Protein AF-A0A7C2WHS0-F1 (afdb_monomer_lite)

pLDDT: mean 92.36, std 7.7, range [52.03, 98.62]

Structure (mmCIF, N/CA/C/O backbone):
data_AF-A0A7C2WHS0-F1
#
_entry.id   AF-A0A7C2WHS0-F1
#
loop_
_atom_site.group_PDB
_atom_site.id
_atom_site.type_symbol
_atom_site.label_atom_id
_atom_site.label_alt_id
_atom_site.label_comp_id
_atom_site.label_asym_id
_atom_site.label_entity_id
_atom_site.label_seq_id
_atom_site.pdbx_PDB_ins_code
_atom_site.Cartn_x
_atom_site.Cartn_y
_atom_site.Cartn_z
_atom_site.occupancy
_atom_site.B_iso_or_equiv
_atom_site.auth_seq_id
_atom_site.auth_comp_id
_atom_site.auth_asym_id
_atom_site.auth_atom_id
_atom_site.pdbx_PDB_model_num
ATOM 1 N N . GLY A 1 1 ? -30.136 2.410 -11.079 1.00 89.88 1 GLY A N 1
ATOM 2 C CA . GLY A 1 1 ? -30.606 3.195 -12.233 1.00 89.88 1 GLY A CA 1
ATOM 3 C C . GLY A 1 1 ? -29.936 2.698 -13.494 1.00 89.88 1 GLY A C 1
ATOM 4 O O . GLY A 1 1 ? -29.340 1.628 -13.457 1.00 89.88 1 GLY A O 1
ATOM 5 N N . TRP A 1 2 ? -30.033 3.455 -14.580 1.00 97.69 2 TRP A N 1
ATOM 6 C CA . TRP A 1 2 ? -29.225 3.281 -15.784 1.00 97.69 2 TRP A CA 1
ATOM 7 C C . TRP A 1 2 ? -28.006 4.209 -15.718 1.00 97.69 2 TRP A C 1
ATOM 9 O O . TRP A 1 2 ? -28.172 5.395 -15.437 1.00 97.69 2 TRP A O 1
ATOM 19 N N . SER A 1 3 ? -26.810 3.683 -15.994 1.00 97.62 3 SER A N 1
ATOM 20 C CA . SER A 1 3 ? -25.631 4.508 -16.290 1.00 97.62 3 SER A CA 1
ATOM 21 C C . SER A 1 3 ? -25.524 4.721 -17.800 1.00 97.62 3 SER A C 1
ATOM 23 O O . SER A 1 3 ? -25.750 3.778 -18.562 1.00 97.62 3 SER A O 1
ATOM 25 N N . LEU A 1 4 ? -25.168 5.929 -18.246 1.00 97.75 4 LEU A N 1
ATOM 26 C CA . LEU A 1 4 ? -24.933 6.206 -19.673 1.00 97.75 4 LEU A CA 1
ATOM 27 C C . LEU A 1 4 ? -23.543 5.763 -20.165 1.00 97.75 4 LEU A C 1
ATOM 29 O O . LEU A 1 4 ? -23.291 5.814 -21.368 1.00 97.75 4 LEU A O 1
ATOM 33 N N . GLY A 1 5 ? -22.654 5.331 -19.267 1.00 96.88 5 GLY A N 1
ATOM 34 C CA . GLY A 1 5 ? -21.274 4.956 -19.580 1.00 96.88 5 GLY A CA 1
ATOM 35 C C . GLY A 1 5 ? -20.315 5.300 -18.440 1.00 96.88 5 GLY A C 1
ATOM 36 O O . GLY A 1 5 ? -20.745 5.442 -17.298 1.00 96.88 5 GLY A O 1
ATOM 37 N N . ASN A 1 6 ? -19.030 5.456 -18.763 1.00 97.44 6 ASN A N 1
ATOM 38 C CA . ASN A 1 6 ? -17.992 5.930 -17.844 1.00 97.44 6 ASN A CA 1
ATOM 39 C C . ASN A 1 6 ? -16.976 6.804 -18.598 1.00 97.44 6 ASN A C 1
ATOM 41 O O . ASN A 1 6 ? -16.655 6.487 -19.746 1.00 97.44 6 ASN A O 1
ATOM 45 N N . GLU A 1 7 ? -16.503 7.888 -17.975 1.00 95.62 7 GLU A N 1
ATOM 46 C CA . GLU A 1 7 ? -15.346 8.709 -18.396 1.00 95.62 7 GLU A CA 1
ATOM 47 C C . GLU A 1 7 ? -15.235 9.022 -19.907 1.00 95.62 7 GLU A C 1
ATOM 49 O O . GLU A 1 7 ? -14.152 9.069 -20.485 1.00 95.62 7 GLU A O 1
ATOM 54 N N . SER A 1 8 ? -16.362 9.265 -20.582 1.00 96.31 8 SER A N 1
ATOM 55 C CA . SER A 1 8 ? -16.407 9.507 -22.038 1.00 96.31 8 SER A CA 1
ATOM 56 C C . SER A 1 8 ? -16.695 10.975 -22.391 1.00 96.31 8 SER A C 1
ATOM 58 O O . SER A 1 8 ? -17.167 11.288 -23.489 1.00 96.31 8 SER A O 1
ATOM 60 N N . GLY A 1 9 ? -16.443 11.887 -21.442 1.00 95.94 9 GLY A N 1
ATOM 61 C CA . GLY A 1 9 ? -16.876 13.287 -21.498 1.00 95.94 9 GLY A CA 1
ATOM 62 C C . GLY A 1 9 ? -18.404 13.423 -21.520 1.00 95.94 9 GLY A C 1
ATOM 63 O O . GLY A 1 9 ? -19.123 12.438 -21.395 1.00 95.94 9 GLY A O 1
ATOM 64 N N . TYR A 1 10 ? -18.930 14.632 -21.714 1.00 97.12 10 TYR A N 1
ATOM 65 C CA . TYR A 1 10 ? -20.372 14.867 -21.860 1.00 97.12 10 TYR A CA 1
ATOM 66 C C . TYR A 1 10 ? -20.687 15.587 -23.181 1.00 97.12 10 TYR A C 1
ATOM 68 O O . TYR A 1 10 ? -19.909 16.412 -23.656 1.00 97.12 10 TYR A O 1
ATOM 76 N N . GLY A 1 11 ? -21.814 15.246 -23.817 1.00 96.62 11 GLY A N 1
ATOM 77 C CA . GLY A 1 11 ? -22.183 15.801 -25.124 1.00 96.62 11 GLY A CA 1
ATOM 78 C C . GLY A 1 11 ? -23.459 15.205 -25.735 1.00 96.62 11 GLY A C 1
ATOM 79 O O . GLY A 1 11 ? -24.034 14.280 -25.159 1.00 96.62 11 GLY A O 1
ATOM 80 N N . PRO A 1 12 ? -23.874 15.652 -26.941 1.00 97.50 12 PRO A N 1
ATOM 81 C CA . PRO A 1 12 ? -25.220 15.415 -27.492 1.00 97.50 12 PRO A CA 1
ATOM 82 C C . PRO A 1 12 ? -25.631 13.950 -27.687 1.00 97.50 12 PRO A C 1
ATOM 84 O O . PRO A 1 12 ? -26.818 13.640 -27.806 1.00 97.50 12 PRO A O 1
ATOM 87 N N . ASN A 1 13 ? -24.663 13.036 -27.771 1.00 97.81 13 ASN A N 1
ATOM 88 C CA . ASN A 1 13 ? -24.952 11.606 -27.845 1.00 97.81 13 ASN A CA 1
ATOM 89 C C . ASN A 1 13 ? -25.516 11.082 -26.518 1.00 97.81 13 ASN A C 1
ATOM 91 O O . ASN A 1 13 ? -26.450 10.286 -26.553 1.00 97.81 13 ASN A O 1
ATOM 95 N N . HIS A 1 14 ? -25.021 11.575 -25.378 1.00 98.19 14 HIS A N 1
ATOM 96 C CA . HIS A 1 14 ? -25.536 11.230 -24.052 1.00 98.19 14 HIS A CA 1
ATOM 97 C C . HIS A 1 14 ? -26.974 11.728 -23.880 1.00 98.19 14 HIS A C 1
ATOM 99 O O . HIS A 1 14 ? -27.825 10.967 -23.429 1.00 98.19 14 HIS A O 1
ATOM 105 N N . ASP A 1 15 ? -27.284 12.942 -24.353 1.00 97.50 15 ASP A N 1
ATOM 106 C CA . ASP A 1 15 ? -28.650 13.489 -24.310 1.00 97.50 15 ASP A CA 1
ATOM 107 C C . ASP A 1 15 ? -29.639 12.619 -25.085 1.00 97.50 15 ASP A C 1
ATOM 109 O O . ASP A 1 15 ? -30.723 12.292 -24.601 1.00 97.50 15 ASP A O 1
ATOM 113 N N . LYS A 1 16 ? -29.250 12.196 -26.293 1.00 98.00 16 LYS A N 1
ATOM 114 C CA . LYS A 1 16 ? -30.067 11.302 -27.121 1.00 98.00 16 LYS A CA 1
ATOM 115 C C . LYS A 1 16 ? -30.215 9.915 -26.500 1.00 98.00 16 LYS A C 1
ATOM 117 O O . LYS A 1 16 ? -31.309 9.356 -26.568 1.00 98.00 16 LYS A O 1
ATOM 122 N N . ALA A 1 17 ? -29.152 9.365 -25.910 1.00 98.00 17 ALA A N 1
ATOM 123 C CA . ALA A 1 17 ? -29.210 8.070 -25.236 1.00 98.00 17 ALA A CA 1
ATOM 124 C C . ALA A 1 17 ? -30.149 8.131 -24.024 1.00 98.00 17 ALA A C 1
ATOM 126 O O . ALA A 1 17 ? -31.042 7.297 -23.897 1.00 98.00 17 ALA A O 1
ATOM 127 N N . ALA A 1 18 ? -30.023 9.163 -23.190 1.00 97.94 18 ALA A N 1
ATOM 128 C CA . ALA A 1 18 ? -30.892 9.367 -22.040 1.00 97.94 18 ALA A CA 1
ATOM 129 C C . ALA A 1 18 ? -32.355 9.582 -22.448 1.00 97.94 18 ALA A C 1
ATOM 131 O O . ALA A 1 18 ? -33.248 8.971 -21.867 1.00 97.94 18 ALA A O 1
ATOM 132 N N . ALA A 1 19 ? -32.616 10.386 -23.485 1.00 97.88 19 ALA A N 1
ATOM 133 C CA . ALA A 1 19 ? -33.966 10.576 -24.013 1.00 97.88 19 ALA A CA 1
ATOM 134 C C . ALA A 1 19 ? -34.581 9.256 -24.509 1.00 97.88 19 ALA A C 1
ATOM 136 O O . ALA A 1 19 ? -35.754 8.984 -24.245 1.00 97.88 19 ALA A O 1
ATOM 137 N N . TRP A 1 20 ? -33.790 8.415 -25.185 1.00 98.38 20 TRP A N 1
ATOM 138 C CA . TRP A 1 20 ? -34.231 7.082 -25.594 1.00 98.38 20 TRP A CA 1
ATOM 139 C C . TRP A 1 20 ? -34.547 6.193 -24.386 1.00 98.38 20 TRP A C 1
ATOM 141 O O . TRP A 1 20 ? -35.623 5.597 -24.351 1.00 98.38 20 TRP A O 1
ATOM 151 N N . ILE A 1 21 ? -33.666 6.156 -23.377 1.00 98.38 21 ILE A N 1
ATOM 152 C CA . ILE A 1 21 ? -33.875 5.376 -22.148 1.00 98.38 21 ILE A CA 1
ATOM 153 C C . ILE A 1 21 ? -35.164 5.819 -21.460 1.00 98.38 21 ILE A C 1
ATOM 155 O O . ILE A 1 21 ? -35.996 4.971 -21.168 1.00 98.38 21 ILE A O 1
ATOM 159 N N . ARG A 1 22 ? -35.394 7.124 -21.273 1.00 97.00 22 ARG A N 1
ATOM 160 C CA . ARG A 1 22 ? -36.625 7.629 -20.635 1.00 97.00 22 ARG A CA 1
ATOM 161 C C . ARG A 1 22 ? -37.887 7.270 -21.417 1.00 97.00 22 ARG A C 1
ATOM 163 O O . ARG A 1 22 ? -38.916 6.981 -20.815 1.00 97.00 22 ARG A O 1
ATOM 170 N N . GLY A 1 23 ? -37.813 7.281 -22.750 1.00 97.62 23 GLY A N 1
ATOM 171 C CA . GLY A 1 23 ? -38.919 6.854 -23.608 1.00 97.62 23 GLY A CA 1
ATOM 172 C C . GLY A 1 23 ? -39.190 5.345 -23.556 1.00 97.62 23 GLY A C 1
ATOM 173 O O . GLY A 1 23 ? -40.322 4.926 -23.792 1.00 97.62 23 GLY A O 1
ATOM 174 N N . HIS A 1 24 ? -38.172 4.535 -23.254 1.00 98.00 24 HIS A N 1
ATOM 175 C CA . HIS A 1 24 ? -38.262 3.075 -23.209 1.00 98.00 24 HIS A CA 1
ATOM 176 C C . HIS A 1 24 ? -38.584 2.527 -21.809 1.00 98.00 24 HIS A C 1
ATOM 178 O O . HIS A 1 24 ? -39.430 1.645 -21.672 1.00 98.00 24 HIS A O 1
ATOM 184 N N . ASP A 1 25 ? -37.924 3.049 -20.778 1.00 98.00 25 ASP A N 1
ATOM 185 C CA . ASP A 1 25 ? -38.039 2.641 -19.383 1.00 98.00 25 ASP A CA 1
ATOM 186 C C . ASP A 1 25 ? -38.094 3.868 -18.453 1.00 98.00 25 ASP A C 1
ATOM 188 O O . ASP A 1 25 ? -37.066 4.327 -17.950 1.00 98.00 25 ASP A O 1
ATOM 192 N N . PRO A 1 26 ? -39.299 4.391 -18.168 1.00 96.06 26 PRO A N 1
ATOM 193 C CA . PRO A 1 26 ? -39.473 5.513 -17.251 1.00 96.06 26 PRO A CA 1
ATOM 194 C C . PRO A 1 26 ? -39.404 5.101 -15.769 1.00 96.06 26 PRO A C 1
ATOM 196 O O . PRO A 1 26 ? -39.619 5.938 -14.898 1.00 96.06 26 PRO A O 1
ATOM 199 N N . THR A 1 27 ? -39.166 3.821 -15.451 1.00 98.00 27 THR A N 1
ATOM 200 C CA . THR A 1 27 ? -39.243 3.305 -14.070 1.00 98.00 27 THR A CA 1
ATOM 201 C C . THR A 1 27 ? -37.930 3.412 -13.294 1.00 98.00 27 THR A C 1
ATOM 203 O O . THR A 1 27 ? -37.897 3.111 -12.101 1.00 98.00 27 THR A O 1
ATOM 206 N N . ARG A 1 28 ? -36.836 3.817 -13.953 1.00 97.81 28 ARG A N 1
ATOM 207 C CA . ARG A 1 28 ? -35.483 3.851 -13.383 1.00 97.81 28 ARG A CA 1
ATOM 208 C C . ARG A 1 28 ? -34.821 5.209 -13.600 1.00 97.81 28 ARG A C 1
ATOM 210 O O . ARG A 1 28 ? -34.912 5.783 -14.678 1.00 97.81 28 ARG A O 1
ATOM 217 N N . LEU A 1 29 ? -34.097 5.658 -12.577 1.00 97.62 29 LEU A N 1
ATOM 218 C CA . LEU A 1 29 ? -33.277 6.871 -12.612 1.00 97.62 29 LEU A CA 1
ATOM 219 C C . LEU A 1 29 ? -32.050 6.698 -13.516 1.00 97.62 29 LEU A C 1
ATOM 221 O O . LEU A 1 29 ? -31.504 5.595 -13.599 1.00 97.62 29 LEU A O 1
ATOM 225 N N . ILE A 1 30 ? -31.594 7.780 -14.136 1.00 98.12 30 ILE A N 1
ATOM 226 C CA . ILE A 1 30 ? -30.401 7.860 -14.985 1.00 98.12 30 ILE A CA 1
ATOM 227 C C . ILE A 1 30 ? -29.290 8.606 -14.241 1.00 98.12 30 ILE A C 1
ATOM 229 O O . ILE A 1 30 ? -29.540 9.641 -13.631 1.00 98.12 30 ILE A O 1
ATOM 233 N N . HIS A 1 31 ? -28.054 8.120 -14.324 1.00 97.75 31 HIS A N 1
ATOM 234 C CA . HIS A 1 31 ? -26.867 8.827 -13.834 1.00 97.75 31 HIS A CA 1
ATOM 235 C C . HIS A 1 31 ? -25.716 8.714 -14.836 1.00 97.75 31 HIS A C 1
ATOM 237 O O . HIS A 1 31 ? -25.705 7.807 -15.671 1.00 97.75 31 HIS A O 1
ATOM 243 N N . TYR A 1 32 ? -24.762 9.644 -14.772 1.00 97.88 32 TYR A N 1
ATOM 244 C CA . TYR A 1 32 ? -23.551 9.611 -15.590 1.00 97.88 32 TYR A CA 1
ATOM 245 C C . TYR A 1 32 ? -22.518 10.633 -15.093 1.00 97.88 32 TYR A C 1
ATOM 247 O O . TYR A 1 32 ? -22.844 11.811 -14.960 1.00 97.88 32 TYR A O 1
ATOM 255 N N . HIS A 1 33 ? -21.279 10.191 -14.877 1.00 95.81 33 HIS A N 1
ATOM 256 C CA . HIS A 1 33 ? -20.123 11.064 -14.666 1.00 95.81 33 HIS A CA 1
ATOM 257 C C . HIS A 1 33 ? -19.445 11.351 -16.023 1.00 95.81 33 HIS A C 1
ATOM 259 O O . HIS A 1 33 ? -19.236 10.393 -16.776 1.00 95.81 33 HIS A O 1
ATOM 265 N N . PRO A 1 34 ? -19.085 12.604 -16.381 1.00 94.75 34 PRO A N 1
ATOM 266 C CA . PRO A 1 34 ? -19.094 13.830 -15.570 1.00 94.75 34 PRO A CA 1
ATOM 267 C C . PRO A 1 34 ? -20.252 14.788 -15.934 1.00 94.75 34 PRO A C 1
ATOM 269 O O . PRO A 1 34 ? -20.029 15.913 -16.388 1.00 94.75 34 PRO A O 1
ATOM 272 N N . ALA A 1 35 ? -21.505 14.325 -15.858 1.00 95.00 35 ALA A N 1
ATOM 273 C CA . ALA A 1 35 ? -22.687 15.119 -16.217 1.00 95.00 35 ALA A CA 1
ATOM 274 C C . ALA A 1 35 ? -23.485 15.600 -14.991 1.00 95.00 35 ALA A C 1
ATOM 276 O O . ALA A 1 35 ? -24.697 15.781 -15.085 1.00 95.00 35 ALA A O 1
ATOM 277 N N . GLU A 1 36 ? -22.825 15.825 -13.851 1.00 93.00 36 GLU A N 1
ATOM 278 C CA . GLU A 1 36 ? -23.442 16.203 -12.568 1.00 93.00 36 GLU A CA 1
ATOM 279 C C . GLU A 1 36 ? -24.301 17.473 -12.679 1.00 93.00 36 GLU A C 1
ATOM 281 O O . GLU A 1 36 ? -25.414 17.537 -12.159 1.00 93.00 36 GLU A O 1
ATOM 286 N N . GLU A 1 37 ? -23.828 18.465 -13.430 1.00 92.62 37 GLU A N 1
ATOM 287 C CA . GLU A 1 37 ? -24.518 19.748 -13.635 1.00 92.62 37 GLU A CA 1
ATOM 288 C C . GLU A 1 37 ? -25.587 19.685 -14.745 1.00 92.62 37 GLU A C 1
ATOM 290 O O . GLU A 1 37 ? -26.343 20.634 -14.961 1.00 92.62 37 GLU A O 1
ATOM 295 N N . ALA A 1 38 ? -25.664 18.579 -15.493 1.00 92.75 38 ALA A N 1
ATOM 296 C CA . ALA A 1 38 ? -26.587 18.463 -16.612 1.00 92.75 38 ALA A CA 1
ATOM 297 C C . ALA A 1 38 ? -27.986 18.025 -16.139 1.00 92.75 38 ALA A C 1
ATOM 299 O O . ALA A 1 38 ? -28.116 17.052 -15.396 1.00 92.75 38 ALA A O 1
ATOM 300 N N . PRO A 1 39 ? -29.074 18.626 -16.658 1.00 91.50 39 PRO A N 1
ATOM 301 C CA . PRO A 1 39 ? -30.443 18.246 -16.288 1.00 91.50 39 PRO A CA 1
ATOM 302 C C . PRO A 1 39 ? -30.851 16.859 -16.817 1.00 91.50 39 PRO A C 1
ATOM 304 O O . PRO A 1 39 ? -31.960 16.391 -16.573 1.00 91.50 39 PRO A O 1
ATOM 307 N N . VAL A 1 40 ? -29.985 16.216 -17.606 1.00 94.00 40 VAL A N 1
ATOM 308 C CA . VAL A 1 40 ? -30.239 14.907 -18.206 1.00 94.00 40 VAL A CA 1
ATOM 309 C C . VAL A 1 40 ? -30.141 13.766 -17.188 1.00 94.00 40 VAL A C 1
ATOM 311 O O . VAL A 1 40 ? -30.804 12.741 -17.380 1.00 94.00 40 VAL A O 1
ATOM 314 N N . VAL A 1 41 ? -29.361 13.939 -16.115 1.00 96.62 41 VAL A N 1
ATOM 315 C CA . VAL A 1 41 ? -29.185 12.945 -15.046 1.00 96.62 41 VAL A CA 1
ATOM 316 C C . VAL A 1 41 ? -30.114 13.232 -13.867 1.00 96.62 41 VAL A C 1
ATOM 318 O O . VAL A 1 41 ? -30.350 14.381 -13.502 1.00 96.62 41 VAL A O 1
ATOM 321 N N . ASP A 1 42 ? -30.627 12.167 -13.260 1.00 97.75 42 ASP A N 1
ATOM 322 C CA . ASP A 1 42 ? -31.494 12.217 -12.080 1.00 97.75 42 ASP A CA 1
ATOM 323 C C . ASP A 1 42 ? -30.705 12.149 -10.760 1.00 97.75 42 ASP A C 1
ATOM 325 O O . ASP A 1 42 ? -31.246 12.467 -9.706 1.00 97.75 42 ASP A O 1
ATOM 329 N N . ILE A 1 43 ? -29.447 11.696 -10.808 1.00 98.06 43 ILE A N 1
ATOM 330 C CA . ILE A 1 43 ? -28.561 11.506 -9.651 1.00 98.06 43 ILE A CA 1
ATOM 331 C C . ILE A 1 43 ? -27.241 12.217 -9.949 1.00 98.06 43 ILE A C 1
ATOM 333 O O . ILE A 1 43 ? -26.654 12.005 -11.014 1.00 98.06 43 ILE A O 1
ATOM 337 N N . ILE A 1 44 ? -26.768 13.020 -8.998 1.00 98.19 44 ILE A N 1
ATOM 338 C CA . ILE A 1 44 ? -25.424 13.599 -9.022 1.00 98.19 44 ILE A CA 1
ATOM 339 C C . ILE A 1 44 ? -24.456 12.490 -8.602 1.00 98.19 44 ILE A C 1
ATOM 341 O O . ILE A 1 44 ? -24.532 11.978 -7.487 1.00 98.19 44 ILE A O 1
ATOM 345 N N . ALA A 1 45 ? -23.594 12.056 -9.519 1.00 97.44 45 ALA A N 1
ATOM 346 C CA . ALA A 1 45 ? -22.798 10.846 -9.339 1.00 97.44 45 ALA A CA 1
ATOM 347 C C . ALA A 1 45 ? -21.292 11.113 -9.473 1.00 97.44 45 ALA A C 1
ATOM 349 O O . ALA A 1 45 ? -20.674 10.581 -10.394 1.00 97.44 45 ALA A O 1
ATOM 350 N N . PRO A 1 46 ? -20.701 11.926 -8.576 1.00 97.62 46 PRO A N 1
ATOM 351 C CA . PRO A 1 46 ? -19.304 12.317 -8.675 1.00 97.62 46 PRO A CA 1
ATOM 352 C C . PRO A 1 46 ? -18.379 11.114 -8.486 1.00 97.62 46 PRO A C 1
ATOM 354 O O . PRO A 1 46 ? -18.745 10.108 -7.866 1.00 97.62 46 PRO A O 1
ATOM 357 N N . MET A 1 47 ? -17.165 11.257 -9.007 1.00 97.62 47 MET A N 1
ATOM 358 C CA . MET A 1 47 ? -16.085 10.289 -8.890 1.00 97.62 47 MET A CA 1
ATOM 359 C C . MET A 1 47 ? -14.990 10.874 -7.991 1.00 97.62 47 MET A C 1
ATOM 361 O O . MET A 1 47 ? -14.506 11.972 -8.254 1.00 97.62 47 MET A O 1
ATOM 365 N N . TYR A 1 48 ? -14.638 10.167 -6.916 1.00 97.06 48 TYR A N 1
ATOM 366 C CA . TYR A 1 48 ? -13.618 10.556 -5.931 1.00 97.06 48 TYR A CA 1
ATOM 367 C C . TYR A 1 48 ? -13.709 12.000 -5.382 1.00 97.06 48 TYR A C 1
ATOM 369 O O . TYR A 1 48 ? -12.661 12.638 -5.247 1.00 97.06 48 TYR A O 1
ATOM 377 N N . PRO A 1 49 ? -14.900 12.540 -5.034 1.00 97.44 49 PRO A N 1
ATOM 378 C CA . PRO A 1 49 ? -14.944 13.843 -4.374 1.00 97.44 49 PRO A CA 1
ATOM 379 C C . PRO A 1 49 ? -14.205 13.752 -3.039 1.00 97.44 49 PRO A C 1
ATOM 381 O O . PRO A 1 49 ? -14.332 12.751 -2.333 1.00 97.44 49 PRO A O 1
ATOM 384 N N . SER A 1 50 ? -13.464 14.790 -2.663 1.00 97.19 50 SER A N 1
ATOM 385 C CA . SER A 1 50 ? -13.037 14.932 -1.273 1.00 97.19 50 SER A CA 1
ATOM 386 C C . SER A 1 50 ? -14.258 15.057 -0.355 1.00 97.19 50 SER A C 1
ATOM 388 O O . SER A 1 50 ? -15.361 15.400 -0.789 1.00 97.19 50 SER A O 1
ATOM 390 N N . LEU A 1 51 ? -14.066 14.795 0.940 1.00 97.25 51 LEU A N 1
ATOM 391 C CA . LEU A 1 51 ? -15.149 14.914 1.916 1.00 97.25 51 LEU A CA 1
ATOM 392 C C . LEU A 1 51 ? -15.742 16.334 1.941 1.00 97.25 51 LEU A C 1
ATOM 394 O O . LEU A 1 51 ? -16.960 16.485 2.001 1.00 97.25 51 LEU A O 1
ATOM 398 N N . ASP A 1 52 ? -14.890 17.357 1.847 1.00 98.12 52 ASP A N 1
ATOM 399 C CA . ASP A 1 52 ? -15.321 18.756 1.836 1.00 98.12 52 ASP A CA 1
ATOM 400 C C . ASP A 1 52 ? -16.140 19.075 0.577 1.00 98.12 52 ASP A C 1
ATOM 402 O O . ASP A 1 52 ? -17.238 19.613 0.694 1.00 98.12 52 ASP A O 1
ATOM 406 N N . GLU A 1 53 ? -15.675 18.666 -0.611 1.00 97.94 53 GLU A N 1
ATOM 407 C CA . GLU A 1 53 ? -16.418 18.844 -1.871 1.00 97.94 53 GLU A CA 1
ATOM 408 C C . GLU A 1 53 ? -17.778 18.136 -1.836 1.00 97.94 53 GLU A C 1
ATOM 410 O O . GLU A 1 53 ? -18.783 18.688 -2.283 1.00 97.94 53 GLU A O 1
ATOM 415 N N . LEU A 1 54 ? -17.836 16.928 -1.267 1.00 98.12 54 LEU A N 1
ATOM 416 C CA . LEU A 1 54 ? -19.079 16.174 -1.122 1.00 98.12 54 LEU A CA 1
ATOM 417 C C . LEU A 1 54 ? -20.085 16.904 -0.215 1.00 98.12 54 LEU A C 1
ATOM 419 O O . LEU A 1 54 ? -21.273 16.986 -0.536 1.00 98.12 54 LEU A O 1
ATOM 423 N N . ILE A 1 55 ? -19.616 17.449 0.909 1.00 98.25 55 ILE A N 1
ATOM 424 C CA . ILE A 1 55 ? -20.442 18.219 1.848 1.00 98.25 55 ILE A CA 1
ATOM 425 C C . ILE A 1 55 ? -20.891 19.546 1.223 1.00 98.25 55 ILE A C 1
ATOM 427 O O . ILE A 1 55 ? -22.033 19.968 1.423 1.00 98.25 55 ILE A O 1
ATOM 431 N N . GLU A 1 56 ? -20.017 20.223 0.479 1.00 98.12 56 GLU A N 1
ATOM 432 C CA . GLU A 1 56 ? -20.364 21.442 -0.253 1.00 98.12 56 GLU A CA 1
ATOM 433 C C . GLU A 1 56 ? -21.442 21.174 -1.310 1.00 98.12 56 GLU A C 1
ATOM 435 O O . GLU A 1 56 ? -22.422 21.920 -1.383 1.00 98.12 56 GLU A O 1
ATOM 440 N N . GLU A 1 57 ? -21.326 20.075 -2.061 1.00 97.44 57 GLU A N 1
ATOM 441 C CA . GLU A 1 57 ? -22.327 19.649 -3.043 1.00 97.44 57 GLU A CA 1
ATOM 442 C C . GLU A 1 57 ? -23.690 19.392 -2.387 1.00 97.44 57 GLU A C 1
ATOM 444 O O . GLU A 1 57 ? -24.724 19.857 -2.878 1.00 97.44 57 GLU A O 1
ATOM 449 N N . ALA A 1 58 ? -23.701 18.718 -1.233 1.00 97.50 58 ALA A N 1
ATOM 450 C CA . ALA A 1 58 ? -24.916 18.413 -0.480 1.00 97.50 58 ALA A CA 1
ATOM 451 C C . ALA A 1 58 ? -25.649 19.662 0.037 1.00 97.50 58 ALA A C 1
ATOM 453 O O . ALA A 1 58 ? -26.866 19.625 0.220 1.00 97.50 58 ALA A O 1
ATOM 454 N N . LYS A 1 59 ? -24.936 20.776 0.241 1.00 97.31 59 LYS A N 1
ATOM 455 C CA . LYS A 1 59 ? -25.495 22.046 0.740 1.00 97.31 59 LYS A CA 1
ATOM 456 C C . LYS A 1 59 ? -26.097 22.938 -0.352 1.00 97.31 59 LYS A C 1
ATOM 458 O O . LYS A 1 59 ? -26.732 23.937 -0.014 1.00 97.31 59 LYS A O 1
ATOM 463 N N . LYS A 1 60 ? -25.905 22.618 -1.637 1.00 96.50 60 LYS A N 1
ATOM 464 C CA . LYS A 1 60 ? -26.509 23.369 -2.752 1.00 96.50 60 LYS A CA 1
ATOM 465 C C . LYS A 1 60 ? -28.041 23.236 -2.762 1.00 96.50 60 LYS A C 1
ATOM 467 O O . LYS A 1 60 ? -28.582 22.216 -2.338 1.00 96.50 60 LYS A O 1
ATOM 472 N N . GLU A 1 61 ? -28.725 24.250 -3.301 1.00 95.75 61 GLU A N 1
ATOM 473 C CA . GLU A 1 61 ? -30.166 24.196 -3.603 1.00 95.75 61 GLU A CA 1
ATOM 474 C C . GLU A 1 61 ? -30.419 23.325 -4.847 1.00 95.75 61 GLU A C 1
ATOM 476 O O . GLU A 1 61 ? -30.561 23.822 -5.963 1.00 95.75 61 GLU A O 1
ATOM 481 N N . ASP A 1 62 ? -30.432 22.009 -4.648 1.00 95.12 62 ASP A N 1
ATOM 482 C CA . ASP A 1 62 ? -30.733 20.996 -5.659 1.00 95.12 62 ASP A CA 1
ATOM 483 C C . ASP A 1 62 ? -31.409 19.802 -4.966 1.00 95.12 62 ASP A C 1
ATOM 485 O O . ASP A 1 62 ? -30.985 19.390 -3.890 1.00 95.12 62 ASP A O 1
ATOM 489 N N . ASP A 1 63 ? -32.467 19.250 -5.559 1.00 95.00 63 ASP A N 1
ATOM 490 C CA . ASP A 1 63 ? -33.234 18.140 -4.975 1.00 95.00 63 ASP A CA 1
ATOM 491 C C . ASP A 1 63 ? -32.683 16.758 -5.373 1.00 95.00 63 ASP A C 1
ATOM 493 O O . ASP A 1 63 ? -33.128 15.728 -4.860 1.00 95.00 63 ASP A O 1
ATOM 497 N N . ARG A 1 64 ? -31.731 16.701 -6.314 1.00 97.31 64 ARG A N 1
ATOM 498 C CA . ARG A 1 64 ? -31.148 15.440 -6.779 1.00 97.31 64 ARG A CA 1
ATOM 499 C C . ARG A 1 64 ? -30.285 14.816 -5.677 1.00 97.31 64 ARG A C 1
ATOM 501 O O . ARG A 1 64 ? -29.490 15.529 -5.044 1.00 97.31 64 ARG A O 1
ATOM 508 N N . PRO A 1 65 ? -30.388 13.490 -5.464 1.00 98.06 65 PRO A N 1
ATOM 509 C CA . PRO A 1 65 ? -29.507 12.787 -4.550 1.00 98.06 65 PRO A CA 1
ATOM 510 C C . PRO A 1 65 ? -28.092 12.705 -5.117 1.00 98.06 65 PRO A C 1
ATOM 512 O O . PRO A 1 65 ? -27.879 12.701 -6.334 1.00 98.06 65 PRO A O 1
ATOM 515 N N . ILE A 1 66 ? -27.138 12.587 -4.207 1.00 98.56 66 ILE A N 1
ATOM 516 C CA . ILE A 1 66 ? -25.725 12.393 -4.475 1.00 98.56 66 ILE A CA 1
ATOM 517 C C . ILE A 1 66 ? -25.386 10.945 -4.137 1.00 98.56 66 ILE A C 1
ATOM 519 O O . ILE A 1 66 ? -25.550 10.508 -2.996 1.00 98.56 66 ILE A O 1
ATOM 523 N N . ILE A 1 67 ? -24.918 10.195 -5.131 1.00 98.50 67 ILE A N 1
ATOM 524 C CA . ILE A 1 67 ? -24.420 8.827 -4.952 1.00 98.50 67 ILE A CA 1
ATOM 525 C C . ILE A 1 67 ? -23.089 8.736 -5.676 1.00 98.50 67 ILE A C 1
ATOM 527 O O . ILE A 1 67 ? -23.064 8.712 -6.904 1.00 98.50 67 ILE A O 1
ATOM 531 N N . MET A 1 68 ? -21.990 8.676 -4.927 1.00 98.50 68 MET A N 1
ATOM 532 C CA . MET A 1 68 ? -20.649 8.638 -5.516 1.00 98.50 68 MET A CA 1
ATOM 533 C C . MET A 1 68 ? -20.516 7.385 -6.387 1.00 98.50 68 MET A C 1
ATOM 535 O O . MET A 1 68 ? -20.649 6.267 -5.877 1.00 98.50 68 MET A O 1
ATOM 539 N N . CYS A 1 69 ? -20.301 7.558 -7.696 1.00 98.25 69 CYS A N 1
ATOM 540 C CA . CYS A 1 69 ? -20.180 6.416 -8.605 1.00 98.25 69 CYS A CA 1
ATOM 541 C C . CYS A 1 69 ? -18.891 5.633 -8.351 1.00 98.25 69 CYS A C 1
ATOM 543 O O . CYS A 1 69 ? -18.895 4.418 -8.516 1.00 98.25 69 CYS A O 1
ATOM 545 N N . GLU A 1 70 ? -17.850 6.319 -7.874 1.00 98.56 70 GLU A N 1
ATOM 546 C CA . GLU A 1 70 ? -16.629 5.740 -7.324 1.00 98.56 70 GLU A CA 1
ATOM 547 C C . GLU A 1 70 ? -16.161 6.620 -6.155 1.00 98.56 70 GLU A C 1
ATOM 549 O O . GLU A 1 70 ? -16.150 7.849 -6.257 1.00 98.56 70 GLU A O 1
ATOM 554 N N . TYR A 1 71 ? -15.787 6.015 -5.031 1.00 97.94 71 TYR A N 1
ATOM 555 C CA . TYR A 1 71 ? -15.117 6.693 -3.916 1.00 97.94 71 TYR A CA 1
ATOM 556 C C . TYR A 1 71 ? -14.186 5.717 -3.190 1.00 97.94 71 TYR A C 1
ATOM 558 O O . TYR A 1 71 ? -14.195 4.517 -3.467 1.00 97.94 71 TYR A O 1
ATOM 566 N N . ALA A 1 72 ? -13.377 6.239 -2.263 1.00 96.88 72 ALA A N 1
ATOM 567 C CA . ALA A 1 72 ? -12.500 5.446 -1.400 1.00 96.88 72 ALA A CA 1
ATOM 568 C C . ALA A 1 72 ? -11.642 4.417 -2.169 1.00 96.88 72 ALA A C 1
ATOM 570 O O . ALA A 1 72 ? -11.712 3.221 -1.907 1.00 96.88 72 ALA A O 1
ATOM 571 N N . HIS A 1 73 ? -10.827 4.897 -3.115 1.00 97.25 73 HIS A N 1
ATOM 572 C CA . HIS A 1 73 ? -9.958 4.070 -3.957 1.00 97.25 73 HIS A CA 1
ATOM 573 C C . HIS A 1 73 ? -9.102 3.084 -3.132 1.00 97.25 73 HIS A C 1
ATOM 575 O O . HIS A 1 73 ? -8.204 3.495 -2.395 1.00 97.25 73 HIS A O 1
ATOM 581 N N . SER A 1 74 ? -9.354 1.781 -3.254 1.00 97.19 74 SER A N 1
ATOM 582 C CA . SER A 1 74 ? -8.845 0.712 -2.382 1.00 97.19 74 SER A CA 1
ATOM 583 C C . SER A 1 74 ? -7.521 0.085 -2.846 1.00 97.19 74 SER A C 1
ATOM 585 O O . SER A 1 74 ? -7.157 -0.997 -2.392 1.00 97.19 74 SER A O 1
ATOM 587 N N . MET A 1 75 ? -6.751 0.775 -3.694 1.00 97.25 75 MET A N 1
ATOM 588 C CA . MET A 1 75 ? -5.458 0.297 -4.204 1.00 97.25 75 MET A CA 1
ATOM 589 C C . MET A 1 75 ? -4.426 0.025 -3.104 1.00 97.25 75 MET A C 1
ATOM 591 O O . MET A 1 75 ? -4.020 0.918 -2.358 1.00 97.25 75 MET A O 1
ATOM 595 N N . GLY A 1 76 ? -3.965 -1.226 -3.030 1.00 94.69 76 GLY A N 1
ATOM 596 C CA . GLY A 1 76 ? -2.962 -1.664 -2.063 1.00 94.69 76 GLY A CA 1
ATOM 597 C C . GLY A 1 76 ? -3.414 -1.489 -0.606 1.00 94.69 76 GLY A C 1
ATOM 598 O O . GLY A 1 76 ? -4.434 -2.020 -0.176 1.00 94.69 76 GLY A O 1
ATOM 599 N N . ASN A 1 77 ? -2.620 -0.771 0.194 1.00 95.56 77 ASN A N 1
ATOM 600 C CA . ASN A 1 77 ? -2.976 -0.431 1.576 1.00 95.56 77 ASN A CA 1
ATOM 601 C C . ASN A 1 77 ? -3.620 0.964 1.620 1.00 95.56 77 ASN A C 1
ATOM 603 O O . ASN A 1 77 ? -2.912 1.970 1.728 1.00 95.56 77 ASN A O 1
ATOM 607 N N . SER A 1 78 ? -4.946 0.998 1.494 1.00 95.56 78 SER A N 1
ATOM 608 C CA . SER A 1 78 ? -5.745 2.215 1.309 1.00 95.56 78 SER A CA 1
ATOM 609 C C . SER A 1 78 ? -7.061 2.165 2.107 1.00 95.56 78 SER A C 1
ATOM 611 O O . SER A 1 78 ? -7.145 1.487 3.129 1.00 95.56 78 SER A O 1
ATOM 613 N N . THR A 1 79 ? -8.092 2.879 1.643 1.00 95.44 79 THR A N 1
ATOM 614 C CA . THR A 1 79 ? -9.424 2.998 2.260 1.00 95.44 79 THR A CA 1
ATOM 615 C C . THR A 1 79 ? -9.354 3.633 3.652 1.00 95.44 79 THR A C 1
ATOM 617 O O . THR A 1 79 ? -10.082 3.263 4.571 1.00 95.44 79 THR A O 1
ATOM 620 N N . GLY A 1 80 ? -8.437 4.593 3.818 1.00 93.44 80 GLY A N 1
ATOM 621 C CA . GLY A 1 80 ? -8.455 5.491 4.973 1.00 93.44 80 GLY A CA 1
ATOM 622 C C . GLY A 1 80 ? -9.721 6.350 4.968 1.00 93.44 80 GLY A C 1
ATOM 623 O O . GLY A 1 80 ? -10.389 6.418 3.947 1.00 93.44 80 GLY A O 1
ATOM 624 N N . ASN A 1 81 ? -10.041 6.959 6.112 1.00 95.06 81 ASN A N 1
ATOM 625 C CA . ASN A 1 81 ? -11.163 7.882 6.346 1.00 95.06 81 ASN A CA 1
ATOM 626 C C . ASN A 1 81 ? -12.574 7.449 5.878 1.00 95.06 81 ASN A C 1
ATOM 628 O O . ASN A 1 81 ? -13.468 8.279 5.697 1.00 95.06 81 ASN A O 1
ATOM 632 N N . LEU A 1 82 ? -12.802 6.143 5.695 1.00 97.00 82 LEU A N 1
ATOM 633 C CA . LEU A 1 82 ? -14.100 5.619 5.264 1.00 97.00 82 LEU A CA 1
ATOM 634 C C . LEU A 1 82 ? -15.222 5.967 6.252 1.00 97.00 82 LEU A C 1
ATOM 636 O O . LEU A 1 82 ? -16.357 6.208 5.840 1.00 97.00 82 LEU A O 1
ATOM 640 N N . ARG A 1 83 ? -14.908 6.008 7.551 1.00 96.88 83 ARG A N 1
ATOM 641 C CA . ARG A 1 83 ? -15.869 6.348 8.598 1.00 96.88 83 ARG A CA 1
ATOM 642 C C . ARG A 1 83 ? -16.439 7.753 8.403 1.00 96.88 83 ARG A C 1
ATOM 644 O O . ARG A 1 83 ? -17.646 7.927 8.504 1.00 96.88 83 ARG A O 1
ATOM 651 N N . GLU A 1 84 ? -15.593 8.714 8.068 1.00 97.94 84 GLU A N 1
ATOM 652 C CA . GLU A 1 84 ? -15.943 10.119 7.908 1.00 97.94 84 GLU A CA 1
ATOM 653 C C . GLU A 1 84 ? -16.891 10.340 6.717 1.00 97.94 84 GLU A C 1
ATOM 655 O O . GLU A 1 84 ? -17.853 11.098 6.838 1.00 97.94 84 GLU A O 1
ATOM 660 N N . TYR A 1 85 ? -16.707 9.618 5.603 1.00 98.25 85 TYR A N 1
ATOM 661 C CA . TYR A 1 85 ? -17.686 9.623 4.503 1.00 98.25 85 TYR A CA 1
ATOM 662 C C . TYR A 1 85 ? -19.061 9.130 4.957 1.00 98.25 85 TYR A C 1
ATOM 664 O O . TYR A 1 85 ? -20.080 9.710 4.591 1.00 98.25 85 TYR A O 1
ATOM 672 N N . TRP A 1 86 ? -19.112 8.063 5.753 1.00 97.69 86 TRP A N 1
ATOM 673 C CA . TRP A 1 86 ? -20.379 7.497 6.217 1.00 97.69 86 TRP A CA 1
ATOM 674 C C . TRP A 1 86 ? -21.023 8.283 7.358 1.00 97.69 86 TRP A C 1
ATOM 676 O O . TRP A 1 86 ? -22.246 8.254 7.490 1.00 97.69 86 TRP A O 1
ATOM 686 N N . ASP A 1 87 ? -20.238 9.022 8.141 1.00 97.19 87 ASP A N 1
ATOM 687 C CA . ASP A 1 87 ? -20.773 10.027 9.057 1.00 97.19 87 ASP A CA 1
ATOM 688 C C . ASP A 1 87 ? -21.451 11.159 8.254 1.00 97.19 87 ASP A C 1
ATOM 690 O O . ASP A 1 87 ? -22.570 11.543 8.588 1.00 97.19 87 ASP A O 1
ATOM 694 N N . ALA A 1 88 ? -20.873 11.600 7.125 1.00 97.94 88 ALA A N 1
ATOM 695 C CA . ALA A 1 88 ? -21.525 12.565 6.230 1.00 97.94 88 ALA A CA 1
ATOM 696 C C . ALA A 1 88 ? -22.798 12.005 5.560 1.00 97.94 88 ALA A C 1
ATOM 698 O O . ALA A 1 88 ? -23.802 12.709 5.480 1.00 97.94 88 ALA A O 1
ATOM 699 N N . VAL A 1 89 ? -22.804 10.734 5.138 1.00 97.31 89 VAL A N 1
ATOM 700 C CA . VAL A 1 89 ? -24.021 10.046 4.645 1.00 97.31 89 VAL A CA 1
ATOM 701 C C . VAL A 1 89 ? -25.133 10.052 5.699 1.00 97.31 89 VAL A C 1
ATOM 703 O O . VAL A 1 89 ? -26.305 10.187 5.364 1.00 97.31 89 VAL A O 1
ATOM 706 N N . ALA A 1 90 ? -24.785 9.897 6.978 1.00 94.75 90 ALA A N 1
ATOM 707 C CA . ALA A 1 90 ? -25.758 9.914 8.067 1.00 94.75 90 ALA A CA 1
ATOM 708 C C . ALA A 1 90 ? -26.248 11.330 8.428 1.00 94.75 90 ALA A C 1
ATOM 710 O O . ALA A 1 90 ? -27.336 11.463 8.985 1.00 94.75 90 ALA A O 1
ATOM 711 N N . GLU A 1 91 ? -25.453 12.369 8.152 1.00 97.44 91 GLU A N 1
ATOM 712 C CA . GLU A 1 91 ? -25.766 13.766 8.485 1.00 97.44 91 GLU A CA 1
ATOM 713 C C . GLU A 1 91 ? -26.553 14.493 7.381 1.00 97.44 91 GLU A C 1
ATOM 715 O O . GLU A 1 91 ? -27.427 15.303 7.690 1.00 97.44 91 GLU A O 1
ATOM 720 N N . TYR A 1 92 ? -26.264 14.220 6.104 1.00 97.94 92 TYR A N 1
ATOM 721 C CA . TYR A 1 92 ? -26.820 14.962 4.968 1.00 97.94 92 TYR A CA 1
ATOM 722 C C . TYR A 1 92 ? -27.741 14.084 4.111 1.00 97.94 92 TYR A C 1
ATOM 724 O O . TYR A 1 92 ? -27.262 13.272 3.324 1.00 97.94 92 TYR A O 1
ATOM 732 N N . ASP A 1 93 ? -29.055 14.333 4.159 1.00 96.00 93 ASP A N 1
ATOM 733 C CA . ASP A 1 93 ? -30.088 13.544 3.453 1.00 96.00 93 ASP A CA 1
ATOM 734 C C . ASP A 1 93 ? -29.834 13.348 1.945 1.00 96.00 93 ASP A C 1
ATOM 736 O O . ASP A 1 93 ? -30.205 12.321 1.369 1.00 96.00 93 ASP A O 1
ATOM 740 N N . ARG A 1 94 ? -29.212 14.336 1.283 1.00 97.62 94 ARG A N 1
ATOM 741 C CA . ARG A 1 94 ? -28.879 14.253 -0.147 1.00 97.62 94 ARG A CA 1
ATOM 742 C C . ARG A 1 94 ? -27.760 13.257 -0.431 1.00 97.62 94 ARG A C 1
ATOM 744 O O . ARG A 1 94 ? -27.730 12.723 -1.534 1.00 97.62 94 ARG A O 1
ATOM 751 N N . ILE A 1 95 ? -26.857 12.994 0.511 1.00 98.44 95 ILE A N 1
ATOM 752 C CA . ILE A 1 95 ? -25.769 12.031 0.333 1.00 98.44 95 ILE A CA 1
ATOM 753 C C . ILE A 1 95 ? -26.310 10.637 0.653 1.00 98.44 95 ILE A C 1
ATOM 755 O O . ILE A 1 95 ? -26.513 10.281 1.807 1.00 98.44 95 ILE A O 1
ATOM 759 N N . GLN A 1 96 ? -26.501 9.807 -0.370 1.00 97.50 96 GLN A N 1
ATOM 760 C CA . GLN A 1 96 ? -27.090 8.471 -0.218 1.00 97.50 96 GLN A CA 1
ATOM 761 C C . GLN A 1 96 ? -26.059 7.339 -0.372 1.00 97.50 96 GLN A C 1
ATOM 763 O O . GLN A 1 96 ? -26.398 6.216 -0.748 1.00 97.50 96 GLN A O 1
ATOM 768 N N . GLY A 1 97 ? -24.791 7.631 -0.070 1.00 97.44 97 GLY A N 1
ATOM 769 C CA . GLY A 1 97 ? -23.677 6.684 -0.118 1.00 97.44 97 GLY A CA 1
ATOM 770 C C . GLY A 1 97 ? -22.918 6.697 -1.444 1.00 97.44 97 GLY A C 1
ATOM 771 O O . GLY A 1 97 ? -22.799 7.725 -2.112 1.00 97.44 97 GLY A O 1
ATOM 772 N N . GLY A 1 98 ? -22.362 5.546 -1.815 1.00 97.25 98 GLY A N 1
ATOM 773 C CA . GLY A 1 98 ? -21.564 5.403 -3.027 1.00 97.25 98 GLY A CA 1
ATOM 774 C C . GLY A 1 98 ? -20.982 4.007 -3.207 1.00 97.25 98 GLY A C 1
ATOM 775 O O . GLY A 1 98 ? -21.202 3.114 -2.383 1.00 97.25 98 GLY A O 1
ATOM 776 N N . PHE A 1 99 ? -20.215 3.830 -4.279 1.00 98.19 99 PHE A N 1
ATOM 777 C CA . PHE A 1 99 ? -19.586 2.561 -4.642 1.00 98.19 99 PHE A CA 1
ATOM 778 C C . PHE A 1 99 ? -18.067 2.641 -4.461 1.00 98.19 99 PHE A C 1
ATOM 780 O O . PHE A 1 99 ? -17.414 3.501 -5.043 1.00 98.19 99 PHE A O 1
ATOM 787 N N . ILE A 1 100 ? -17.504 1.760 -3.629 1.00 98.00 100 ILE A N 1
ATOM 788 C CA . ILE A 1 100 ? -16.048 1.689 -3.440 1.00 98.00 100 ILE A CA 1
ATOM 789 C C . ILE A 1 100 ? -15.391 1.233 -4.741 1.00 98.00 100 ILE A C 1
ATOM 791 O O . ILE A 1 100 ? -15.885 0.293 -5.369 1.00 98.00 100 ILE A O 1
ATOM 795 N N . TRP A 1 101 ? -14.269 1.858 -5.101 1.00 98.38 101 TRP A N 1
ATOM 796 C CA . TRP A 1 101 ? -13.414 1.383 -6.186 1.00 98.38 101 TRP A CA 1
ATOM 797 C C . TRP A 1 101 ? -12.219 0.582 -5.654 1.00 98.38 101 TRP A C 1
ATOM 799 O O . TRP A 1 101 ? -11.294 1.168 -5.103 1.00 98.38 101 TRP A O 1
ATOM 809 N N . ASP A 1 102 ? -12.165 -0.736 -5.810 1.00 98.44 102 ASP A N 1
ATOM 810 C CA . ASP A 1 102 ? -13.193 -1.612 -6.371 1.00 98.44 102 ASP A CA 1
ATOM 811 C C . ASP A 1 102 ? -13.295 -2.941 -5.606 1.00 98.44 102 ASP A C 1
ATOM 813 O O . ASP A 1 102 ? -12.815 -3.103 -4.481 1.00 98.44 102 ASP A O 1
ATOM 817 N N . TRP A 1 103 ? -14.017 -3.906 -6.175 1.00 98.50 103 TRP A N 1
ATOM 818 C CA . TRP A 1 103 ? -14.235 -5.180 -5.504 1.00 98.50 103 TRP A CA 1
ATOM 819 C C . TRP A 1 103 ? -12.960 -6.023 -5.424 1.00 98.50 103 TRP A C 1
ATOM 821 O O . TRP A 1 103 ? -12.640 -6.523 -4.348 1.00 98.50 103 TRP A O 1
ATOM 831 N N . CYS A 1 104 ? -12.262 -6.233 -6.542 1.00 98.44 104 CYS A N 1
ATOM 832 C CA . CYS A 1 104 ? -11.289 -7.312 -6.685 1.00 98.44 104 CYS A CA 1
ATOM 833 C C . CYS A 1 104 ? -10.106 -6.890 -7.546 1.00 98.44 104 CYS A C 1
ATOM 835 O O . CYS A 1 104 ? -10.282 -6.545 -8.711 1.00 98.44 104 CYS A O 1
ATOM 837 N N . ASP A 1 105 ? -8.904 -7.113 -7.022 1.00 98.62 105 ASP A N 1
ATOM 838 C CA . ASP A 1 105 ? -7.666 -6.955 -7.774 1.00 98.62 105 ASP A CA 1
ATOM 839 C C . ASP A 1 105 ? -7.700 -7.729 -9.096 1.00 98.62 105 ASP A C 1
ATOM 841 O O . ASP A 1 105 ? -8.027 -8.925 -9.140 1.00 98.62 105 ASP A O 1
ATOM 845 N N . GLN A 1 106 ? -7.265 -7.079 -10.174 1.00 98.31 106 GLN A N 1
ATOM 846 C CA . GLN A 1 106 ? -7.213 -7.661 -11.515 1.00 9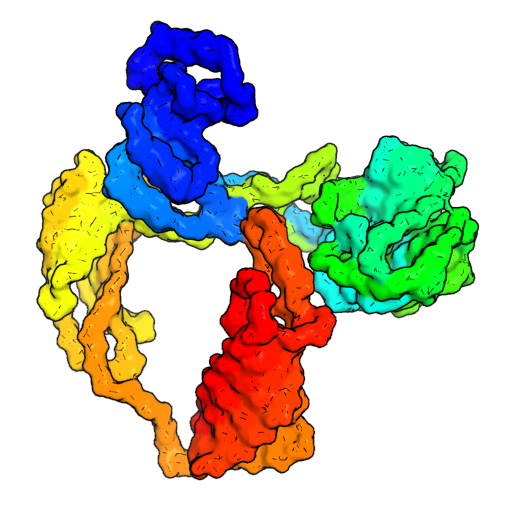8.31 106 GLN A CA 1
ATOM 847 C C . GLN A 1 106 ? -5.853 -8.326 -11.794 1.00 98.31 106 GLN A C 1
ATOM 849 O O . GLN A 1 106 ? -5.273 -8.198 -12.871 1.00 98.31 106 GLN A O 1
ATOM 854 N N . GLY A 1 107 ? -5.334 -9.063 -10.809 1.00 96.50 107 GLY A N 1
ATOM 855 C CA . GLY A 1 107 ? -4.065 -9.784 -10.907 1.00 96.50 107 GLY A CA 1
ATOM 856 C C . GLY A 1 107 ? -4.198 -11.149 -11.595 1.00 96.50 107 GLY A C 1
ATOM 857 O O . GLY A 1 107 ? -4.992 -12.003 -11.187 1.00 96.50 107 GLY A O 1
ATOM 858 N N . ILE A 1 108 ? -3.377 -11.412 -12.613 1.00 95.44 108 ILE A N 1
ATOM 859 C CA . ILE A 1 108 ? -3.411 -12.665 -13.382 1.00 95.44 108 ILE A CA 1
ATOM 860 C C . ILE A 1 108 ? -2.566 -13.730 -12.686 1.00 95.44 108 ILE A C 1
ATOM 862 O O . ILE A 1 108 ? -1.363 -13.571 -12.492 1.00 95.44 108 ILE A O 1
ATOM 866 N N . ARG A 1 109 ? -3.175 -14.869 -12.340 1.00 95.00 109 ARG A N 1
ATOM 867 C CA . ARG A 1 109 ? -2.460 -15.967 -11.677 1.00 95.00 109 ARG A CA 1
ATOM 868 C C . ARG A 1 109 ? -1.383 -16.569 -12.584 1.00 95.00 109 ARG A C 1
ATOM 870 O O . ARG A 1 109 ? -1.687 -17.167 -13.613 1.00 95.00 109 ARG A O 1
ATOM 877 N N . GLN A 1 110 ? -0.150 -16.541 -12.102 1.00 91.44 110 GLN A N 1
ATOM 878 C CA . GLN A 1 110 ? 1.004 -17.242 -12.646 1.00 91.44 110 GLN A CA 1
ATOM 879 C C . GLN A 1 110 ? 1.365 -18.441 -11.763 1.00 91.44 110 GLN A C 1
ATOM 881 O O . GLN A 1 110 ? 1.083 -18.463 -10.564 1.00 91.44 110 GLN A O 1
ATOM 886 N N . ARG A 1 111 ? 1.955 -19.483 -12.360 1.00 90.06 111 ARG A N 1
ATOM 887 C CA . ARG A 1 111 ? 2.277 -20.748 -11.660 1.00 90.06 111 ARG A CA 1
ATOM 888 C C . ARG A 1 111 ? 3.735 -20.863 -11.239 1.00 90.06 111 ARG A C 1
ATOM 890 O O . ARG A 1 111 ? 4.045 -21.644 -10.342 1.00 90.06 111 ARG A O 1
ATOM 897 N N . THR A 1 112 ? 4.614 -20.134 -11.911 1.00 89.69 112 THR A N 1
ATOM 898 C CA . THR A 1 112 ? 6.057 -20.236 -11.723 1.00 89.69 112 THR A CA 1
ATOM 899 C C . THR A 1 112 ? 6.684 -18.862 -11.669 1.00 89.69 112 THR A C 1
ATOM 901 O O . THR A 1 112 ? 6.309 -18.001 -12.459 1.00 89.69 112 THR A O 1
ATOM 904 N N . ALA A 1 113 ? 7.656 -18.671 -10.785 1.00 90.25 113 ALA A N 1
ATOM 905 C CA . ALA A 1 113 ? 8.524 -17.498 -10.793 1.00 90.25 113 ALA A CA 1
ATOM 906 C C . ALA A 1 113 ? 9.963 -17.947 -11.057 1.00 90.25 113 ALA A C 1
ATOM 908 O O . ALA A 1 113 ? 10.426 -18.911 -10.437 1.00 90.25 113 ALA A O 1
ATOM 909 N N . LYS A 1 114 ? 10.638 -17.263 -11.984 1.00 91.88 114 LYS A N 1
ATOM 910 C CA . LYS A 1 114 ? 12.039 -17.500 -12.341 1.00 91.88 114 LYS A CA 1
ATOM 911 C C . LYS A 1 114 ? 12.911 -16.514 -11.562 1.00 91.88 114 LYS A C 1
ATOM 913 O O . LYS A 1 114 ? 12.586 -15.333 -11.493 1.00 91.88 114 LYS A O 1
ATOM 918 N N . PHE A 1 115 ? 14.017 -16.977 -10.996 1.00 94.00 115 PHE A N 1
ATOM 919 C CA . PHE A 1 115 ? 14.986 -16.141 -10.300 1.00 94.00 115 PHE A CA 1
ATOM 920 C C . PHE A 1 115 ? 16.384 -16.389 -10.854 1.00 94.00 115 PHE A C 1
ATOM 922 O O . PHE A 1 115 ? 16.853 -17.523 -10.845 1.00 94.00 115 PHE A O 1
ATOM 929 N N . ALA A 1 116 ? 17.061 -15.333 -11.294 1.00 94.44 116 ALA A N 1
ATOM 930 C CA . ALA A 1 116 ? 18.481 -15.385 -11.618 1.00 94.44 116 ALA A CA 1
ATOM 931 C C . ALA A 1 116 ? 19.313 -15.136 -10.357 1.00 94.44 116 ALA A C 1
ATOM 933 O O . ALA A 1 116 ? 18.975 -14.268 -9.543 1.00 94.44 116 ALA A O 1
ATOM 934 N N . ARG A 1 117 ? 20.408 -15.880 -10.188 1.00 92.69 117 ARG A N 1
ATOM 935 C CA . ARG A 1 117 ? 21.364 -15.631 -9.105 1.00 92.69 117 ARG A CA 1
ATOM 936 C C . ARG A 1 117 ? 22.336 -14.516 -9.483 1.00 92.69 117 ARG A C 1
ATOM 938 O O . ARG A 1 117 ? 23.040 -14.613 -10.481 1.00 92.69 117 ARG A O 1
ATOM 945 N N . ASP A 1 118 ? 22.436 -13.508 -8.625 1.00 91.81 118 ASP A N 1
ATOM 946 C CA . ASP A 1 118 ? 23.521 -12.532 -8.658 1.00 91.81 118 ASP A CA 1
ATOM 947 C C . ASP A 1 118 ? 24.831 -13.190 -8.216 1.00 91.81 118 ASP A C 1
ATOM 949 O O . ASP A 1 118 ? 24.976 -13.582 -7.055 1.00 91.81 118 ASP A O 1
ATOM 953 N N . LYS A 1 119 ? 25.793 -13.314 -9.133 1.00 90.50 119 LYS A N 1
ATOM 954 C CA . LYS A 1 119 ? 27.104 -13.918 -8.861 1.00 90.50 119 LYS A CA 1
ATOM 955 C C . LYS A 1 119 ? 27.960 -13.081 -7.915 1.00 90.50 119 LYS A C 1
ATOM 957 O O . LYS A 1 119 ? 28.821 -13.647 -7.249 1.00 90.50 119 LYS A O 1
ATOM 962 N N . ALA A 1 120 ? 27.709 -11.776 -7.814 1.00 87.69 120 ALA A N 1
ATOM 963 C CA . ALA A 1 120 ? 28.453 -10.898 -6.917 1.00 87.69 120 ALA A CA 1
ATOM 964 C C . ALA A 1 120 ? 28.099 -11.127 -5.442 1.00 87.69 120 ALA A C 1
ATOM 966 O O . ALA A 1 120 ? 28.956 -11.044 -4.566 1.00 87.69 120 ALA A O 1
ATOM 967 N N . SER A 1 121 ? 26.824 -11.397 -5.151 1.00 87.31 121 SER A N 1
ATOM 968 C CA . SER A 1 121 ? 26.315 -11.374 -3.773 1.00 87.31 121 SER A CA 1
ATOM 969 C C . SER A 1 121 ? 25.490 -12.585 -3.351 1.00 87.31 121 SER A C 1
ATOM 971 O O . SER A 1 121 ? 25.135 -12.712 -2.181 1.00 87.31 121 SER A O 1
ATOM 973 N N . GLY A 1 122 ? 25.131 -13.458 -4.292 1.00 87.25 122 GLY A N 1
ATOM 974 C CA . GLY A 1 122 ? 24.219 -14.578 -4.078 1.00 87.25 122 GLY A CA 1
ATOM 975 C C . GLY A 1 122 ? 22.739 -14.189 -3.981 1.00 87.25 122 GLY A C 1
ATOM 976 O O . GLY A 1 122 ? 21.906 -15.079 -3.788 1.00 87.25 122 GLY A O 1
ATOM 977 N N . ARG A 1 123 ? 22.393 -12.898 -4.117 1.00 89.50 123 ARG A N 1
ATOM 978 C CA . ARG A 1 123 ? 21.002 -12.415 -4.130 1.00 89.50 123 ARG A CA 1
ATOM 979 C C . ARG A 1 123 ? 20.234 -12.976 -5.324 1.00 89.50 123 ARG A C 1
ATOM 981 O O . ARG A 1 123 ? 20.811 -13.396 -6.322 1.00 89.50 123 ARG A O 1
ATOM 988 N N . ARG A 1 124 ? 18.907 -12.955 -5.222 1.00 91.62 124 ARG A N 1
ATOM 989 C CA . ARG A 1 124 ? 18.012 -13.339 -6.317 1.00 91.62 124 ARG A CA 1
ATOM 990 C C . ARG A 1 124 ? 17.506 -12.097 -7.043 1.00 91.62 124 ARG A C 1
ATOM 992 O O . ARG A 1 124 ? 17.076 -11.147 -6.388 1.00 91.62 124 ARG A O 1
ATOM 999 N N . ALA A 1 125 ? 17.499 -12.149 -8.368 1.00 93.94 125 ALA A N 1
ATOM 1000 C CA . ALA A 1 125 ? 16.781 -11.224 -9.234 1.00 93.94 125 ALA A CA 1
ATOM 1001 C C . ALA A 1 125 ? 15.547 -11.936 -9.798 1.00 93.94 125 ALA A C 1
ATOM 1003 O O . ALA A 1 125 ? 15.678 -13.026 -10.348 1.00 93.94 125 ALA A O 1
ATOM 1004 N N . LEU A 1 126 ? 14.358 -11.356 -9.639 1.00 93.12 126 LEU A N 1
ATOM 1005 C CA . LEU A 1 126 ? 13.123 -11.907 -10.201 1.00 93.12 126 LEU A CA 1
ATOM 1006 C C . LEU A 1 126 ? 13.115 -11.675 -11.714 1.00 93.12 126 LEU A C 1
ATOM 1008 O O . LEU A 1 126 ? 13.368 -10.559 -12.149 1.00 93.12 126 LEU A O 1
ATOM 1012 N N . VAL A 1 127 ? 12.839 -12.712 -12.501 1.00 92.88 127 VAL A N 1
ATOM 1013 C CA . VAL A 1 127 ? 12.894 -12.680 -13.967 1.00 92.88 127 VAL A CA 1
ATOM 1014 C C . VAL A 1 127 ? 11.500 -12.865 -14.557 1.00 92.88 127 VAL A C 1
ATOM 1016 O O . VAL A 1 127 ? 10.836 -13.874 -14.308 1.00 92.88 127 VAL A O 1
ATOM 1019 N N . PHE A 1 128 ? 11.116 -11.918 -15.405 1.00 89.62 128 PHE A N 1
ATOM 1020 C CA . PHE A 1 128 ? 9.947 -11.947 -16.275 1.00 89.62 128 PHE A CA 1
ATOM 1021 C C . PHE A 1 128 ? 10.423 -12.033 -17.722 1.00 89.62 128 PHE A C 1
ATOM 1023 O O . PHE A 1 128 ? 11.356 -11.330 -18.100 1.00 89.62 128 PHE A O 1
ATOM 1030 N N . GLY A 1 129 ? 9.801 -12.892 -18.527 1.00 87.38 129 GLY A N 1
ATOM 1031 C CA . GLY A 1 129 ? 10.265 -13.228 -19.876 1.00 87.38 129 GLY A CA 1
ATOM 1032 C C . GLY A 1 129 ? 11.030 -14.552 -19.939 1.00 87.38 129 GLY A C 1
ATOM 1033 O O . GLY A 1 129 ? 11.037 -15.357 -18.992 1.00 87.38 129 GLY A O 1
ATOM 1034 N N . ASP A 1 130 ? 11.647 -14.805 -21.089 1.00 89.06 130 ASP A N 1
ATOM 1035 C CA . ASP A 1 130 ? 12.329 -16.064 -21.379 1.00 89.06 130 ASP A CA 1
ATOM 1036 C C . ASP A 1 130 ? 13.844 -15.936 -21.318 1.00 89.06 130 ASP A C 1
ATOM 1038 O O . ASP A 1 130 ? 14.416 -14.896 -21.625 1.00 89.06 130 ASP A O 1
ATOM 1042 N N . ILE A 1 131 ? 14.491 -17.024 -20.893 1.00 92.00 131 ILE A N 1
ATOM 1043 C CA . ILE A 1 131 ? 15.946 -17.139 -20.895 1.00 92.00 131 ILE A CA 1
ATOM 1044 C C . ILE A 1 131 ? 16.328 -18.120 -21.998 1.00 92.00 131 ILE A C 1
ATOM 1046 O O . ILE A 1 131 ? 16.092 -19.325 -21.858 1.00 92.00 131 ILE A O 1
ATOM 1050 N N . LEU A 1 132 ? 16.922 -17.603 -23.068 1.00 91.69 132 LEU A N 1
ATOM 1051 C CA . LEU A 1 132 ? 17.338 -18.371 -24.237 1.00 91.69 132 LEU A CA 1
ATOM 1052 C C . LEU A 1 132 ? 18.824 -18.718 -24.187 1.00 91.69 132 LEU A C 1
ATOM 1054 O O . LEU A 1 132 ? 19.620 -17.978 -23.615 1.00 91.69 132 LEU A O 1
ATOM 1058 N N . GLU A 1 133 ? 19.204 -19.817 -24.836 1.00 85.88 133 GLU A N 1
ATOM 1059 C CA . GLU A 1 133 ? 20.606 -20.059 -25.177 1.00 85.88 133 GLU A CA 1
ATOM 1060 C C . GLU A 1 133 ? 21.030 -19.106 -26.299 1.00 85.88 133 GLU A C 1
ATOM 1062 O O . GLU A 1 133 ? 20.448 -19.104 -27.387 1.00 85.88 133 GLU A O 1
ATOM 1067 N N . ALA A 1 134 ? 22.055 -18.300 -26.041 1.00 80.25 134 ALA A N 1
ATOM 1068 C CA . ALA A 1 134 ? 22.684 -17.441 -27.028 1.00 80.25 134 ALA A CA 1
ATOM 1069 C C . ALA A 1 134 ? 24.211 -17.442 -26.829 1.00 80.25 134 ALA A C 1
ATOM 1071 O O . ALA A 1 134 ? 24.744 -18.090 -25.932 1.00 80.25 134 ALA A O 1
ATOM 1072 N N . LYS A 1 135 ? 24.947 -16.756 -27.704 1.00 73.12 135 LYS A N 1
ATOM 1073 C CA . LYS A 1 135 ? 26.351 -16.395 -27.452 1.00 73.12 135 LYS A CA 1
ATOM 1074 C C . LYS A 1 135 ? 26.370 -14.906 -27.120 1.00 73.12 135 LYS A C 1
ATOM 1076 O O . LYS A 1 135 ? 25.716 -14.186 -27.855 1.00 73.12 135 LYS A O 1
ATOM 1081 N N . PRO A 1 136 ? 27.079 -14.439 -26.083 1.00 72.62 136 PRO A N 1
ATOM 1082 C CA . PRO A 1 136 ? 28.134 -15.139 -25.340 1.00 72.62 136 PRO A CA 1
ATOM 1083 C C . PRO A 1 136 ? 27.670 -16.056 -24.190 1.00 72.62 136 PRO A C 1
ATOM 1085 O O . PRO A 1 136 ? 28.522 -16.698 -23.583 1.00 72.62 136 PRO A O 1
ATOM 1088 N N . GLY A 1 137 ? 26.366 -16.178 -23.931 1.00 81.75 137 GLY A N 1
ATOM 1089 C CA . GLY A 1 137 ? 25.796 -17.053 -22.899 1.00 81.75 137 GLY A CA 1
ATOM 1090 C C . GLY A 1 137 ? 24.266 -17.017 -22.912 1.00 81.75 137 GLY A C 1
ATOM 1091 O O . GLY A 1 137 ? 23.655 -16.557 -23.884 1.00 81.75 137 GLY A O 1
ATOM 1092 N N . ARG A 1 138 ? 23.621 -17.477 -21.837 1.00 91.81 138 ARG A N 1
ATOM 1093 C CA . ARG A 1 138 ? 22.165 -17.354 -21.705 1.00 91.81 138 ARG A CA 1
ATOM 1094 C C . ARG A 1 138 ? 21.732 -15.889 -21.622 1.00 91.81 138 ARG A C 1
ATOM 1096 O O . ARG A 1 138 ? 22.371 -15.057 -20.982 1.00 91.81 138 ARG A O 1
ATOM 1103 N N . ALA A 1 139 ? 20.627 -15.569 -22.288 1.00 93.38 139 ALA A N 1
ATOM 1104 C CA . ALA A 1 139 ? 20.154 -14.197 -22.429 1.00 93.38 139 ALA A CA 1
ATOM 1105 C C . ALA A 1 139 ? 18.669 -14.068 -22.102 1.00 93.38 139 ALA A C 1
ATOM 1107 O O . ALA A 1 139 ? 17.869 -14.934 -22.457 1.00 93.38 139 ALA A O 1
ATOM 1108 N N . LEU A 1 140 ? 18.310 -12.955 -21.469 1.00 93.38 140 LEU A N 1
ATOM 1109 C CA . LEU A 1 140 ? 16.930 -12.544 -21.257 1.00 93.38 140 LEU A CA 1
ATOM 1110 C C . LEU A 1 140 ? 16.331 -12.001 -22.559 1.00 93.38 140 LEU A C 1
ATOM 1112 O O . LEU A 1 140 ? 16.911 -11.102 -23.165 1.00 93.38 140 LEU A O 1
ATOM 1116 N N . GLN A 1 141 ? 15.165 -12.514 -22.954 1.00 90.25 141 GLN A N 1
ATOM 1117 C CA . GLN A 1 141 ? 14.391 -12.074 -24.114 1.00 90.25 141 GLN A CA 1
ATOM 1118 C C . GLN A 1 141 ? 13.059 -11.442 -23.691 1.00 90.25 141 GLN A C 1
ATOM 1120 O O . GLN A 1 141 ? 12.314 -12.048 -22.919 1.00 90.25 141 GLN A O 1
ATOM 1125 N N . CYS A 1 142 ? 12.742 -10.275 -24.271 1.00 74.06 142 CYS A N 1
ATOM 1126 C CA . CYS A 1 142 ? 11.415 -9.634 -24.244 1.00 74.06 142 CYS A CA 1
ATOM 1127 C C . CYS A 1 142 ? 10.730 -9.676 -22.863 1.00 74.06 142 CYS A C 1
ATOM 1129 O O . CYS A 1 142 ? 9.623 -10.189 -22.712 1.00 74.06 142 CYS A O 1
ATOM 1131 N N . GLY A 1 143 ? 11.416 -9.141 -21.854 1.00 86.50 143 GLY A N 1
ATOM 1132 C CA . GLY A 1 143 ? 10.974 -9.105 -20.467 1.00 86.50 143 GLY A CA 1
ATOM 1133 C C . GLY A 1 143 ? 11.965 -8.323 -19.611 1.00 86.50 143 GLY A C 1
ATOM 1134 O O . GLY A 1 143 ? 12.748 -7.530 -20.136 1.00 86.50 143 GLY A O 1
ATOM 1135 N N . TYR A 1 144 ? 11.947 -8.538 -18.298 1.00 93.06 144 TYR A N 1
ATOM 1136 C CA . TYR A 1 144 ? 12.837 -7.829 -17.388 1.00 93.06 144 TYR A CA 1
ATOM 1137 C C . TYR A 1 144 ? 13.330 -8.686 -16.223 1.00 93.06 144 TYR A C 1
ATOM 1139 O O . TYR A 1 144 ? 12.654 -9.609 -15.776 1.00 93.06 144 TYR A O 1
ATOM 1147 N N . ALA A 1 145 ? 14.507 -8.355 -15.696 1.00 94.50 145 ALA A N 1
ATOM 1148 C CA . ALA A 1 145 ? 14.988 -8.885 -14.426 1.00 94.50 145 ALA A CA 1
ATOM 1149 C C . ALA A 1 145 ? 15.027 -7.767 -13.379 1.00 94.50 145 ALA A C 1
ATOM 1151 O O . ALA A 1 145 ? 15.697 -6.758 -13.584 1.00 94.50 145 ALA A O 1
ATOM 1152 N N . ALA A 1 146 ? 14.323 -7.947 -12.264 1.00 94.12 146 ALA A N 1
ATOM 1153 C CA . ALA A 1 146 ? 14.273 -7.013 -11.147 1.00 94.12 146 ALA A CA 1
ATOM 1154 C C . ALA A 1 146 ? 15.151 -7.502 -9.993 1.00 94.12 146 ALA A C 1
ATOM 1156 O O . ALA A 1 146 ? 14.892 -8.542 -9.378 1.00 94.12 146 ALA A O 1
ATOM 1157 N N . VAL A 1 147 ? 16.187 -6.733 -9.671 1.00 93.00 147 VAL A N 1
ATOM 1158 C CA . VAL A 1 147 ? 17.077 -7.005 -8.541 1.00 93.00 147 VAL A CA 1
ATOM 1159 C C . VAL A 1 147 ? 16.521 -6.321 -7.300 1.00 93.00 147 VAL A C 1
ATOM 1161 O O . VAL A 1 147 ? 16.267 -5.115 -7.309 1.00 93.00 147 VAL A O 1
ATOM 1164 N N . ALA A 1 148 ? 16.344 -7.082 -6.217 1.00 82.06 148 ALA A N 1
ATOM 1165 C CA . ALA A 1 148 ? 15.855 -6.533 -4.957 1.00 82.06 148 ALA A CA 1
ATOM 1166 C C . ALA A 1 148 ? 16.724 -5.340 -4.495 1.00 82.06 148 ALA A C 1
ATOM 1168 O O . ALA A 1 148 ? 17.956 -5.426 -4.577 1.00 82.06 148 ALA A O 1
ATOM 1169 N N . PRO A 1 149 ? 16.122 -4.243 -3.990 1.00 78.75 149 PRO A N 1
ATOM 1170 C CA . PRO A 1 149 ? 16.880 -3.107 -3.480 1.00 78.75 149 PRO A CA 1
ATOM 1171 C C . PRO A 1 149 ? 17.883 -3.525 -2.398 1.00 78.75 149 PRO A C 1
ATOM 1173 O O . PRO A 1 149 ? 17.590 -4.357 -1.540 1.00 78.75 149 PRO A O 1
ATOM 1176 N N . GLY A 1 150 ? 19.062 -2.910 -2.410 1.00 77.06 150 GLY A N 1
ATOM 1177 C CA . GLY A 1 150 ? 20.100 -3.144 -1.413 1.00 77.06 150 GLY A CA 1
ATOM 1178 C C . GLY A 1 150 ? 21.108 -2.004 -1.395 1.00 77.06 150 GLY A C 1
ATOM 1179 O O . GLY A 1 150 ? 21.351 -1.384 -2.428 1.00 77.06 150 GLY A O 1
ATOM 1180 N N . ALA A 1 151 ? 21.705 -1.742 -0.229 1.00 77.38 151 ALA A N 1
ATOM 1181 C CA . ALA A 1 151 ? 22.616 -0.610 -0.033 1.00 77.38 151 ALA A CA 1
ATOM 1182 C C . ALA A 1 151 ? 23.781 -0.599 -1.038 1.00 77.38 151 ALA A C 1
ATOM 1184 O O . ALA A 1 151 ? 24.106 0.448 -1.578 1.00 77.38 151 ALA A O 1
ATOM 1185 N N . VAL A 1 152 ? 24.335 -1.769 -1.378 1.00 84.75 152 VAL A N 1
ATOM 1186 C CA . VAL A 1 152 ? 25.441 -1.890 -2.351 1.00 84.75 152 VAL A CA 1
ATOM 1187 C C . VAL A 1 152 ? 25.052 -1.556 -3.797 1.00 84.75 152 VAL A C 1
ATOM 1189 O O . VAL A 1 152 ? 25.925 -1.384 -4.634 1.00 84.75 152 VAL A O 1
ATOM 1192 N N . LEU A 1 153 ? 23.754 -1.484 -4.110 1.00 88.44 153 LEU A N 1
ATOM 1193 C CA . LEU A 1 153 ? 23.242 -1.092 -5.431 1.00 88.44 153 LEU A CA 1
ATOM 1194 C C . LEU A 1 153 ? 22.844 0.392 -5.479 1.00 88.44 153 LEU A C 1
ATOM 1196 O O . LEU A 1 153 ? 22.559 0.921 -6.557 1.00 88.44 153 LEU A O 1
ATOM 1200 N N . ASN A 1 154 ? 22.809 1.060 -4.322 1.00 86.81 154 ASN A N 1
ATOM 1201 C CA . ASN A 1 154 ? 22.622 2.500 -4.198 1.00 86.81 154 ASN A CA 1
ATOM 1202 C C . ASN A 1 154 ? 23.993 3.172 -4.287 1.00 86.81 154 ASN A C 1
ATOM 1204 O O . ASN A 1 154 ? 24.568 3.567 -3.278 1.00 86.81 154 ASN A O 1
ATOM 1208 N N . ILE A 1 155 ? 24.534 3.267 -5.500 1.00 89.56 155 ILE A N 1
ATOM 1209 C CA . ILE A 1 155 ? 25.836 3.899 -5.710 1.00 89.56 155 ILE A CA 1
ATOM 1210 C C . ILE A 1 155 ? 25.703 5.397 -5.432 1.00 89.56 155 ILE A C 1
ATOM 1212 O O . ILE A 1 155 ? 24.969 6.086 -6.139 1.00 89.56 155 ILE A O 1
ATOM 1216 N N . THR A 1 156 ? 26.396 5.867 -4.394 1.00 86.94 156 THR A N 1
ATOM 1217 C CA . THR A 1 156 ? 26.463 7.279 -3.973 1.00 86.94 156 THR A CA 1
ATOM 1218 C C . THR A 1 156 ? 27.888 7.828 -4.001 1.00 86.94 156 THR A C 1
ATOM 1220 O O . THR A 1 156 ? 28.205 8.786 -3.304 1.00 86.94 156 THR A O 1
ATOM 1223 N N . GLY A 1 157 ? 28.785 7.160 -4.728 1.00 89.00 157 GLY A N 1
ATOM 1224 C CA . GLY A 1 157 ? 30.160 7.603 -4.929 1.00 89.00 157 GLY A CA 1
ATOM 1225 C C . GLY A 1 157 ? 30.291 8.573 -6.102 1.00 89.00 157 GLY A C 1
ATOM 1226 O O . GLY A 1 157 ? 29.306 9.034 -6.680 1.00 89.00 157 GLY A O 1
ATOM 1227 N N . ASN A 1 158 ? 31.535 8.848 -6.478 1.00 94.38 158 ASN A N 1
ATOM 1228 C CA . ASN A 1 158 ? 31.893 9.616 -7.668 1.00 94.38 158 ASN A CA 1
ATOM 1229 C C . ASN A 1 158 ? 32.341 8.719 -8.835 1.00 94.38 158 ASN A C 1
ATOM 1231 O O . ASN A 1 158 ? 32.914 9.222 -9.788 1.00 94.38 158 ASN A O 1
ATOM 1235 N N . ALA A 1 159 ? 32.115 7.404 -8.779 1.00 96.56 159 ALA A N 1
ATOM 1236 C CA . ALA A 1 159 ? 32.492 6.499 -9.855 1.00 96.56 159 ALA A CA 1
ATOM 1237 C C . ALA A 1 159 ? 31.490 5.350 -10.014 1.00 96.56 159 ALA A C 1
ATOM 1239 O O . ALA A 1 159 ? 30.894 4.893 -9.039 1.00 96.56 159 ALA A O 1
ATOM 1240 N N . ILE A 1 160 ? 31.302 4.890 -11.251 1.00 97.56 160 ILE A N 1
ATOM 1241 C CA . ILE A 1 160 ? 30.436 3.756 -11.594 1.00 97.56 160 ILE A CA 1
ATOM 1242 C C . ILE A 1 160 ? 30.820 3.183 -12.960 1.00 97.56 160 ILE A C 1
ATOM 1244 O O . ILE A 1 160 ? 31.228 3.916 -13.862 1.00 97.56 160 ILE A O 1
ATOM 1248 N N . THR A 1 161 ? 30.634 1.876 -13.129 1.00 97.50 161 THR A N 1
ATOM 1249 C CA . THR A 1 161 ? 30.589 1.236 -14.449 1.00 97.50 161 THR A CA 1
ATOM 1250 C C . THR A 1 161 ? 29.330 0.393 -14.565 1.00 97.50 161 THR A C 1
ATOM 1252 O O . THR A 1 161 ? 29.037 -0.410 -13.681 1.00 97.50 161 THR A O 1
ATOM 1255 N N . VAL A 1 162 ? 28.604 0.556 -15.665 1.00 97.00 162 VAL A N 1
ATOM 1256 C CA . VAL A 1 162 ? 27.447 -0.261 -16.039 1.00 97.00 162 VAL A CA 1
ATOM 1257 C C . VAL A 1 162 ? 27.744 -0.878 -17.394 1.00 97.00 162 VAL A C 1
ATOM 1259 O O . VAL A 1 162 ? 28.076 -0.147 -18.323 1.00 97.00 162 VAL A O 1
ATOM 1262 N N . MET A 1 163 ? 27.620 -2.196 -17.529 1.00 95.88 163 MET A N 1
ATOM 1263 C CA . MET A 1 163 ? 27.880 -2.874 -18.801 1.00 95.88 163 MET A CA 1
ATOM 1264 C C . MET A 1 163 ? 27.006 -4.107 -18.986 1.00 95.88 163 MET A C 1
ATOM 1266 O O . MET A 1 163 ? 26.557 -4.706 -18.007 1.00 95.88 163 MET A O 1
ATOM 1270 N N . LEU A 1 164 ? 26.768 -4.475 -20.241 1.00 95.06 164 LEU A N 1
ATOM 1271 C CA . LEU A 1 164 ? 26.085 -5.706 -20.622 1.00 95.06 164 LEU A CA 1
ATOM 1272 C C . LEU A 1 164 ? 26.304 -6.017 -22.106 1.00 95.06 164 LEU A C 1
ATOM 1274 O O . LEU A 1 164 ? 26.682 -5.150 -22.896 1.00 95.06 164 LEU A O 1
ATOM 1278 N N . TRP A 1 165 ? 26.008 -7.255 -22.484 1.00 94.75 165 TRP A N 1
ATOM 1279 C CA . TRP A 1 165 ? 25.836 -7.647 -23.875 1.00 94.75 165 TRP A CA 1
ATOM 1280 C C . TRP A 1 165 ? 24.392 -7.414 -24.309 1.00 94.75 165 TRP A C 1
ATOM 1282 O O . TRP A 1 165 ? 23.455 -7.808 -23.606 1.00 94.75 165 TRP A O 1
ATOM 1292 N N . VAL A 1 166 ? 24.216 -6.814 -25.484 1.00 95.12 166 VAL A N 1
ATOM 1293 C CA . VAL A 1 166 ? 22.908 -6.600 -26.107 1.00 95.12 166 VAL A CA 1
ATOM 1294 C C . VAL A 1 166 ? 22.890 -7.176 -27.514 1.00 95.12 166 VAL A C 1
ATOM 1296 O O . VAL A 1 166 ? 23.854 -7.025 -28.256 1.00 95.12 166 VAL A O 1
ATOM 1299 N N . ARG A 1 167 ? 21.776 -7.798 -27.894 1.00 94.94 167 ARG A N 1
ATOM 1300 C CA . ARG A 1 167 ? 21.411 -8.044 -29.293 1.00 94.94 167 ARG A CA 1
ATOM 1301 C C . ARG A 1 167 ? 20.066 -7.376 -29.561 1.00 94.94 167 ARG A C 1
ATOM 1303 O O . ARG A 1 167 ? 19.034 -8.000 -29.300 1.00 94.94 167 ARG A O 1
ATOM 1310 N N . PRO A 1 168 ? 20.066 -6.094 -29.958 1.00 93.12 168 PRO A N 1
ATOM 1311 C CA . PRO A 1 168 ? 18.858 -5.286 -30.081 1.00 93.12 168 PRO A CA 1
ATOM 1312 C C . PRO A 1 168 ? 17.983 -5.712 -31.263 1.00 93.12 168 PRO A C 1
ATOM 1314 O O . PRO A 1 168 ? 18.476 -5.915 -32.375 1.00 93.12 168 PRO A O 1
ATOM 1317 N N . ASP A 1 169 ? 16.669 -5.752 -31.041 1.00 90.12 169 ASP A N 1
ATOM 1318 C CA . ASP A 1 169 ? 15.691 -5.810 -32.131 1.00 90.12 169 ASP A CA 1
ATOM 1319 C C . ASP A 1 169 ? 15.521 -4.417 -32.758 1.00 90.12 169 ASP A C 1
ATOM 1321 O O . ASP A 1 169 ? 15.698 -3.387 -32.096 1.00 90.12 169 ASP A O 1
ATOM 1325 N N . ARG A 1 170 ? 15.108 -4.366 -34.030 1.00 90.00 170 ARG A N 1
ATOM 1326 C CA . ARG A 1 170 ? 14.783 -3.097 -34.701 1.00 90.00 170 ARG A CA 1
ATOM 1327 C C . ARG A 1 170 ? 13.679 -2.346 -33.958 1.00 90.00 170 ARG A C 1
ATOM 1329 O O . ARG A 1 170 ? 12.567 -2.848 -33.806 1.00 90.00 170 ARG A O 1
ATOM 1336 N N . HIS A 1 171 ? 13.980 -1.116 -33.550 1.00 82.31 171 HIS A N 1
ATOM 1337 C CA . HIS A 1 171 ? 13.087 -0.264 -32.765 1.00 82.31 171 HIS A CA 1
ATOM 1338 C C . HIS A 1 171 ? 13.399 1.217 -33.001 1.00 82.31 171 HIS A C 1
ATOM 1340 O O . HIS A 1 171 ? 14.565 1.588 -33.110 1.00 82.31 171 HIS A O 1
ATOM 1346 N N . ASP A 1 172 ? 12.367 2.062 -33.057 1.00 84.19 172 ASP A N 1
ATOM 1347 C CA . ASP A 1 172 ? 12.497 3.512 -33.306 1.00 84.19 172 ASP A CA 1
ATOM 1348 C C . ASP A 1 172 ? 11.990 4.366 -32.129 1.00 84.19 172 ASP A C 1
ATOM 1350 O O . ASP A 1 172 ? 11.393 5.425 -32.287 1.00 84.19 172 ASP A O 1
ATOM 1354 N N . GLY A 1 173 ? 12.225 3.887 -30.907 1.00 89.19 173 GLY A N 1
ATOM 1355 C CA . GLY A 1 173 ? 11.907 4.598 -29.669 1.00 89.19 173 GLY A CA 1
ATOM 1356 C C . GLY A 1 173 ? 12.954 4.357 -28.585 1.00 89.19 173 GLY A C 1
ATOM 1357 O O . GLY A 1 173 ? 14.075 3.935 -28.868 1.00 89.19 173 GLY A O 1
ATOM 1358 N N . LEU A 1 174 ? 12.592 4.611 -27.329 1.00 91.50 174 LEU A N 1
ATOM 1359 C CA . LEU A 1 174 ? 13.452 4.286 -26.192 1.00 91.50 174 LEU A CA 1
ATOM 1360 C C . LEU A 1 174 ? 13.548 2.761 -26.027 1.00 91.50 174 LEU A C 1
ATOM 1362 O O . LEU A 1 174 ? 12.517 2.088 -26.050 1.00 91.50 174 LEU A O 1
ATOM 1366 N N . ASN A 1 175 ? 14.757 2.227 -25.871 1.00 93.38 175 ASN A N 1
ATOM 1367 C CA . ASN A 1 175 ? 15.007 0.805 -25.627 1.00 93.38 175 ASN A CA 1
ATOM 1368 C C . ASN A 1 175 ? 15.904 0.648 -24.391 1.00 93.38 175 ASN A C 1
ATOM 1370 O O . ASN A 1 175 ? 17.094 0.956 -24.444 1.00 93.38 175 ASN A O 1
ATOM 1374 N N . VAL A 1 176 ? 15.321 0.239 -23.261 1.00 94.31 176 VAL A N 1
ATOM 1375 C CA . VA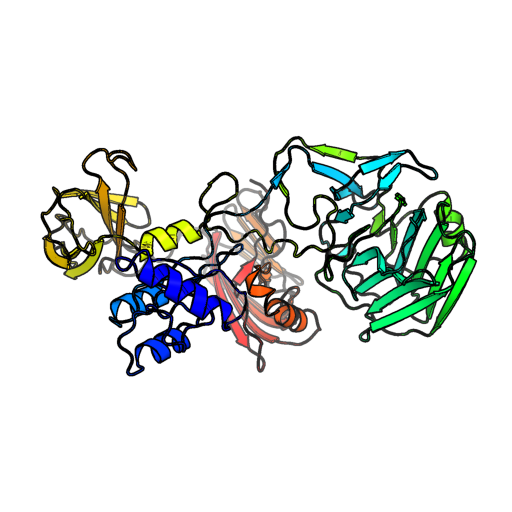L A 1 176 ? 16.004 0.210 -21.956 1.00 94.31 176 VAL A CA 1
ATOM 1376 C C . VAL A 1 176 ? 16.780 -1.092 -21.775 1.00 94.31 176 VAL A C 1
ATOM 1378 O O . VAL A 1 176 ? 16.191 -2.167 -21.811 1.00 94.31 176 VAL A O 1
ATOM 1381 N N . PHE A 1 177 ? 18.083 -1.007 -21.496 1.00 96.38 177 PHE A N 1
ATOM 1382 C CA . PHE A 1 177 ? 18.922 -2.192 -21.295 1.00 96.38 177 PHE A CA 1
ATOM 1383 C C . PHE A 1 177 ? 19.164 -2.491 -19.815 1.00 96.38 177 PHE A C 1
ATOM 1385 O O . PHE A 1 177 ? 18.848 -3.582 -19.343 1.00 96.38 177 PHE A O 1
ATOM 1392 N N . LEU A 1 178 ? 19.672 -1.514 -19.064 1.00 96.94 178 LEU A N 1
ATOM 1393 C CA . LEU A 1 178 ? 19.915 -1.615 -17.624 1.00 96.94 178 LEU A CA 1
ATOM 1394 C C . LEU A 1 178 ? 19.703 -0.245 -16.996 1.00 96.94 178 LEU A C 1
ATOM 1396 O O . LEU A 1 178 ? 20.270 0.739 -17.468 1.00 96.94 178 LEU A O 1
ATOM 1400 N N . CYS A 1 179 ? 18.918 -0.161 -15.926 1.00 96.38 179 CYS A N 1
ATOM 1401 C CA . CYS A 1 179 ? 18.775 1.091 -15.192 1.00 96.38 179 CYS A CA 1
ATOM 1402 C C . CYS A 1 179 ? 18.425 0.898 -13.717 1.00 96.38 179 CYS A C 1
ATOM 1404 O O . CYS A 1 179 ? 18.005 -0.174 -13.279 1.00 96.38 179 CYS A O 1
ATOM 1406 N N . LYS A 1 180 ? 18.558 1.983 -12.958 1.00 94.31 180 LYS A N 1
ATOM 1407 C CA . LYS A 1 180 ? 18.000 2.157 -11.617 1.00 94.31 180 LYS A CA 1
ATOM 1408 C C . LYS A 1 180 ? 17.100 3.395 -11.619 1.00 94.31 180 LYS A C 1
ATOM 1410 O O . LYS A 1 180 ? 17.444 4.448 -11.083 1.00 94.31 180 LYS A O 1
ATOM 1415 N N . GLY A 1 181 ? 15.949 3.254 -12.275 1.00 89.31 181 GLY A N 1
ATOM 1416 C CA . GLY A 1 181 ? 15.046 4.364 -12.587 1.00 89.31 181 GLY A CA 1
ATOM 1417 C C . GLY A 1 181 ? 15.590 5.286 -13.682 1.00 89.31 181 GLY A C 1
ATOM 1418 O O . GLY A 1 181 ? 16.603 4.987 -14.311 1.00 89.31 181 GLY A O 1
ATOM 1419 N N . ASP A 1 182 ? 14.922 6.422 -13.893 1.00 80.00 182 ASP A N 1
ATOM 1420 C CA . ASP A 1 182 ? 15.241 7.347 -14.993 1.00 80.00 182 ASP A CA 1
ATOM 1421 C C . ASP A 1 182 ? 16.550 8.126 -14.805 1.00 80.00 182 ASP A C 1
ATOM 1423 O O . ASP A 1 182 ? 17.096 8.635 -15.779 1.00 80.00 182 ASP A O 1
ATOM 1427 N N . ALA A 1 183 ? 17.037 8.280 -13.571 1.00 73.75 183 ALA A N 1
ATOM 1428 C CA . ALA A 1 183 ? 18.060 9.284 -13.284 1.00 73.75 183 ALA A CA 1
ATOM 1429 C C . ALA A 1 183 ? 19.300 8.755 -12.558 1.00 73.75 183 ALA A C 1
ATOM 1431 O O . ALA A 1 183 ? 20.378 9.240 -12.866 1.00 73.75 183 ALA A O 1
ATOM 1432 N N . GLN A 1 184 ? 19.215 7.775 -11.644 1.00 91.06 184 GLN A N 1
ATOM 1433 C CA . GLN A 1 184 ? 20.404 7.394 -10.861 1.00 91.06 184 GLN A CA 1
ATOM 1434 C C . GLN A 1 184 ? 21.538 6.871 -11.750 1.00 91.06 184 GLN A C 1
ATOM 1436 O O . GLN A 1 184 ? 22.632 7.431 -11.756 1.00 91.06 184 GLN A O 1
ATOM 1441 N N . TYR A 1 185 ? 21.267 5.802 -12.496 1.00 94.94 185 TYR A N 1
ATOM 1442 C CA . TYR A 1 185 ? 22.093 5.364 -13.613 1.00 94.94 185 TYR A CA 1
ATOM 1443 C C . TYR A 1 185 ? 21.251 4.569 -14.602 1.00 94.94 185 TYR A C 1
ATOM 1445 O O . TYR A 1 185 ? 20.449 3.722 -14.198 1.00 94.94 185 TYR A O 1
ATOM 1453 N N . ALA A 1 186 ? 21.435 4.822 -15.894 1.00 96.62 186 ALA A N 1
ATOM 1454 C CA . ALA A 1 186 ? 20.723 4.110 -16.948 1.00 96.62 186 ALA A CA 1
ATOM 1455 C C . ALA A 1 186 ? 21.565 3.997 -18.223 1.00 96.62 186 ALA A C 1
ATOM 1457 O O . ALA A 1 186 ? 22.234 4.947 -18.618 1.00 96.62 186 ALA A O 1
ATOM 1458 N N . LEU A 1 187 ? 21.501 2.834 -18.868 1.00 97.38 187 LEU A N 1
ATOM 1459 C CA . LEU A 1 187 ? 22.094 2.533 -20.166 1.00 97.38 187 LEU A CA 1
ATOM 1460 C C . LEU A 1 187 ? 20.971 2.055 -21.097 1.00 97.38 187 LEU A C 1
ATOM 1462 O O . LEU A 1 187 ? 20.280 1.074 -20.800 1.00 97.38 187 LEU A O 1
ATOM 1466 N N . TYR A 1 188 ? 20.739 2.787 -22.184 1.00 96.25 188 TYR A N 1
ATOM 1467 C CA . TYR A 1 188 ? 19.599 2.576 -23.080 1.00 96.25 188 TYR A CA 1
ATOM 1468 C C . TYR A 1 188 ? 19.866 3.134 -24.479 1.00 96.25 188 TYR A C 1
ATOM 1470 O O . TYR A 1 188 ? 20.775 3.929 -24.684 1.00 96.25 188 TYR A O 1
ATOM 1478 N N . GLN A 1 189 ? 19.058 2.739 -25.455 1.00 95.88 189 GLN A N 1
ATOM 1479 C CA . GLN A 1 189 ? 19.068 3.287 -26.811 1.00 95.88 189 GLN A CA 1
ATOM 1480 C C . GLN A 1 189 ? 17.954 4.339 -26.983 1.00 95.88 189 GLN A C 1
ATOM 1482 O O . GLN A 1 189 ? 16.855 4.185 -26.445 1.00 95.88 189 GLN A O 1
ATOM 1487 N N . ILE A 1 190 ? 18.234 5.396 -27.755 1.00 95.06 190 ILE A N 1
ATOM 1488 C CA . ILE A 1 190 ? 17.297 6.469 -28.125 1.00 95.06 190 ILE A CA 1
ATOM 1489 C C . ILE A 1 190 ? 17.027 6.414 -29.630 1.00 95.06 190 ILE A C 1
ATOM 1491 O O . ILE A 1 190 ? 17.882 6.774 -30.450 1.00 95.06 190 ILE A O 1
ATOM 1495 N N . GLY A 1 191 ? 15.811 5.995 -29.985 1.00 92.69 191 GLY A N 1
ATOM 1496 C CA . GLY A 1 191 ? 15.385 5.843 -31.374 1.00 92.69 191 GLY A CA 1
ATOM 1497 C C . GLY A 1 191 ? 16.312 4.907 -32.142 1.00 92.69 191 GLY A C 1
ATOM 1498 O O . GLY A 1 191 ? 17.050 4.116 -31.556 1.00 92.69 191 GLY A O 1
ATOM 1499 N N . ALA A 1 192 ? 16.345 5.041 -33.463 1.00 91.75 192 ALA A N 1
ATOM 1500 C CA . ALA A 1 192 ? 17.256 4.253 -34.287 1.00 91.75 192 ALA A CA 1
ATOM 1501 C C . ALA A 1 192 ? 18.699 4.800 -34.383 1.00 91.75 192 ALA A C 1
ATOM 1503 O O . ALA A 1 192 ? 19.417 4.420 -35.306 1.00 91.75 192 ALA A O 1
ATOM 1504 N N . LYS A 1 193 ? 19.117 5.732 -33.507 1.00 91.69 193 LYS A N 1
ATOM 1505 C CA . LYS A 1 193 ? 20.302 6.580 -33.760 1.00 91.69 193 LYS A CA 1
ATOM 1506 C C . LYS A 1 193 ? 21.412 6.510 -32.728 1.00 91.69 193 LYS A C 1
ATOM 1508 O O . LYS A 1 193 ? 22.569 6.627 -33.126 1.00 91.69 193 LYS A O 1
ATOM 1513 N N . SER A 1 194 ? 21.095 6.396 -31.439 1.00 96.81 194 SER A N 1
ATOM 1514 C CA . SER A 1 194 ? 22.125 6.554 -30.407 1.00 96.81 194 SER A CA 1
ATOM 1515 C C . SER A 1 194 ? 21.986 5.614 -29.220 1.00 96.81 194 SER A C 1
ATOM 1517 O O . SER A 1 194 ? 20.880 5.367 -28.742 1.00 96.81 194 SER A O 1
ATOM 1519 N N . LEU A 1 195 ? 23.132 5.177 -28.700 1.00 98.00 195 LEU A N 1
ATOM 1520 C CA . LEU A 1 195 ? 23.284 4.590 -27.373 1.00 98.00 195 LEU A CA 1
ATOM 1521 C C . LEU A 1 195 ? 23.497 5.720 -26.365 1.00 98.00 195 LEU A C 1
ATOM 1523 O O . LEU A 1 195 ? 24.233 6.662 -26.651 1.00 98.00 195 LEU A O 1
ATOM 1527 N N . ALA A 1 196 ? 22.883 5.622 -25.193 1.00 97.62 196 ALA A N 1
ATOM 1528 C CA . ALA A 1 196 ? 22.898 6.651 -24.172 1.00 97.62 196 ALA A CA 1
ATOM 1529 C C . ALA A 1 196 ? 23.230 6.096 -22.784 1.00 97.62 196 ALA A C 1
ATOM 1531 O O . ALA A 1 196 ? 22.715 5.055 -22.380 1.00 97.62 196 ALA A O 1
ATOM 1532 N N . PHE A 1 197 ? 24.059 6.837 -22.049 1.00 98.12 197 PHE A N 1
ATOM 1533 C CA . PHE A 1 197 ? 24.365 6.616 -20.640 1.00 98.12 197 PHE A CA 1
ATOM 1534 C C . PHE A 1 197 ? 23.974 7.855 -19.835 1.00 98.12 197 PHE A C 1
ATOM 1536 O O . PHE A 1 197 ? 24.414 8.966 -20.138 1.00 98.12 197 PHE A O 1
ATOM 1543 N N . GLN A 1 198 ? 23.135 7.658 -18.823 1.00 96.81 198 GLN A N 1
ATOM 1544 C CA . GLN A 1 198 ? 22.544 8.719 -18.016 1.00 96.81 198 GLN A CA 1
ATOM 1545 C C . GLN A 1 198 ? 22.908 8.551 -16.540 1.00 96.81 198 GLN A C 1
ATOM 1547 O O . GLN A 1 198 ? 22.904 7.425 -16.044 1.00 96.81 198 GLN A O 1
ATOM 1552 N N . LEU A 1 199 ? 23.198 9.663 -15.856 1.00 96.25 199 LEU A N 1
ATOM 1553 C CA . LEU A 1 199 ? 23.511 9.736 -14.423 1.00 96.25 199 LEU A CA 1
ATOM 1554 C C . LEU A 1 199 ? 22.905 10.990 -13.784 1.00 96.25 199 LEU A C 1
ATOM 1556 O O . LEU A 1 199 ? 22.850 12.048 -14.406 1.00 96.25 199 LEU A O 1
ATOM 1560 N N . ASP A 1 200 ? 22.551 10.911 -12.506 1.00 94.19 200 ASP A N 1
ATOM 1561 C CA . ASP A 1 200 ? 22.172 12.063 -11.691 1.00 94.19 200 ASP A CA 1
ATOM 1562 C C . ASP A 1 200 ? 23.337 12.429 -10.777 1.00 94.19 200 ASP A C 1
ATOM 1564 O O . ASP A 1 200 ? 23.568 11.786 -9.755 1.00 94.19 200 ASP A O 1
ATOM 1568 N N . LEU A 1 201 ? 24.071 13.474 -11.155 1.00 92.81 201 LEU A N 1
ATOM 1569 C CA . LEU A 1 201 ? 25.199 14.011 -10.386 1.00 92.81 201 LEU A CA 1
ATOM 1570 C C . LEU A 1 201 ? 24.794 15.246 -9.560 1.00 92.81 201 LEU A C 1
ATOM 1572 O O . LEU A 1 201 ? 25.597 16.138 -9.295 1.00 92.81 201 LEU A O 1
ATOM 1576 N N . GLY A 1 202 ? 23.504 15.358 -9.228 1.00 86.44 202 GLY A N 1
ATOM 1577 C CA . GLY A 1 202 ? 22.861 16.578 -8.735 1.00 86.44 202 GLY A CA 1
ATOM 1578 C C . GLY A 1 202 ? 22.308 17.487 -9.825 1.00 86.44 202 GLY A C 1
ATOM 1579 O O . GLY A 1 202 ? 21.604 18.456 -9.543 1.00 86.44 202 GLY A O 1
ATOM 1580 N N . ARG A 1 203 ? 22.572 17.105 -11.069 1.00 89.31 203 ARG A N 1
ATOM 1581 C CA . ARG A 1 203 ? 21.845 17.469 -12.274 1.00 89.31 203 ARG A CA 1
ATOM 1582 C C . ARG A 1 203 ? 21.807 16.227 -13.150 1.00 89.31 203 ARG A C 1
ATOM 1584 O O . ARG A 1 203 ? 22.733 15.413 -13.113 1.00 89.31 203 ARG A O 1
ATOM 1591 N N . ASN A 1 204 ? 20.764 16.113 -13.955 1.00 92.12 204 ASN A N 1
ATOM 1592 C CA . ASN A 1 204 ? 20.632 14.990 -14.862 1.00 92.12 204 ASN A CA 1
ATOM 1593 C C . ASN A 1 204 ? 21.627 15.145 -16.028 1.00 92.12 204 ASN A C 1
ATOM 1595 O O . ASN A 1 204 ? 21.597 16.144 -16.748 1.00 92.12 204 ASN A O 1
ATOM 1599 N N . MET A 1 205 ? 22.544 14.191 -16.160 1.00 95.75 205 MET A N 1
ATOM 1600 C CA . MET A 1 205 ? 23.604 14.143 -17.162 1.00 95.75 205 MET A CA 1
ATOM 1601 C C . MET A 1 205 ? 23.290 13.036 -18.163 1.00 95.75 205 MET A C 1
ATOM 1603 O O . MET A 1 205 ? 23.047 11.901 -17.763 1.00 95.75 205 MET A O 1
ATOM 1607 N N . LEU A 1 206 ? 23.345 13.349 -19.456 1.00 96.50 206 LEU A N 1
ATOM 1608 C CA . LEU A 1 206 ? 23.109 12.404 -20.545 1.00 96.50 206 LEU A CA 1
ATOM 1609 C C . LEU A 1 206 ? 24.282 12.450 -21.524 1.00 96.50 206 LEU A C 1
ATOM 1611 O O . LEU A 1 206 ? 24.540 13.488 -22.130 1.00 96.50 206 LEU A O 1
ATOM 1615 N N . LEU A 1 207 ? 24.956 11.318 -21.697 1.00 97.81 207 LEU A N 1
ATOM 1616 C CA . LEU A 1 207 ? 25.977 11.108 -22.716 1.00 97.81 207 LEU A CA 1
ATOM 1617 C C . LEU A 1 207 ? 25.402 10.205 -23.806 1.00 97.81 207 LEU A C 1
ATOM 1619 O O . LEU A 1 207 ? 24.763 9.205 -23.489 1.00 97.81 207 LEU A O 1
ATOM 1623 N N . SER A 1 208 ? 25.609 10.525 -25.084 1.00 98.06 208 SER A N 1
ATOM 1624 C CA . SER A 1 208 ? 25.112 9.698 -26.191 1.00 98.06 208 SER A CA 1
ATOM 1625 C C . SER A 1 208 ? 26.136 9.541 -27.310 1.00 98.06 208 SER A C 1
ATOM 1627 O O . SER A 1 208 ? 26.802 10.505 -27.683 1.00 98.06 208 SER A O 1
ATOM 1629 N N . ALA A 1 209 ? 26.229 8.331 -27.859 1.00 98.12 209 ALA A N 1
ATOM 1630 C CA . ALA A 1 209 ? 27.060 7.972 -29.006 1.00 98.12 209 ALA A CA 1
ATOM 1631 C C . ALA A 1 209 ? 26.188 7.485 -30.172 1.00 98.12 209 ALA A C 1
ATOM 1633 O O . ALA A 1 209 ? 25.159 6.855 -29.918 1.00 98.12 209 ALA A O 1
ATOM 1634 N N . PRO A 1 210 ? 26.578 7.730 -31.437 1.00 97.81 210 PRO A N 1
ATOM 1635 C CA . PRO A 1 210 ? 25.907 7.123 -32.582 1.00 97.81 210 PRO A CA 1
ATOM 1636 C C . PRO A 1 210 ? 26.015 5.592 -32.531 1.00 97.81 210 PRO A C 1
ATOM 1638 O O . PRO A 1 210 ? 27.031 5.049 -32.098 1.00 97.81 210 PRO A O 1
ATOM 1641 N N . LEU A 1 211 ? 24.962 4.909 -32.976 1.00 96.62 211 LEU A N 1
ATOM 1642 C CA . LEU A 1 211 ? 24.960 3.452 -33.123 1.00 96.62 211 LEU A CA 1
ATOM 1643 C C . LEU A 1 211 ? 25.788 3.036 -34.352 1.00 96.62 211 LEU A C 1
ATOM 1645 O O . LEU A 1 211 ? 25.784 3.769 -35.345 1.00 96.62 211 LEU A O 1
ATOM 1649 N N . PRO A 1 212 ? 26.485 1.888 -34.308 1.00 95.62 212 PRO A N 1
ATOM 1650 C CA . PRO A 1 212 ? 27.177 1.351 -35.473 1.00 95.62 212 PRO A CA 1
ATOM 1651 C C . PRO A 1 212 ? 26.180 0.847 -36.534 1.00 95.62 212 PRO A C 1
ATOM 1653 O O . PRO A 1 212 ? 25.015 0.574 -36.238 1.00 95.62 212 PRO A O 1
ATOM 1656 N N . ASP A 1 213 ? 26.628 0.722 -37.786 1.00 93.62 213 ASP A N 1
ATOM 1657 C CA . ASP A 1 213 ? 25.764 0.316 -38.908 1.00 93.62 213 ASP A CA 1
ATOM 1658 C C . ASP A 1 213 ? 25.197 -1.111 -38.747 1.00 93.62 213 ASP A C 1
ATOM 1660 O O . ASP A 1 213 ? 24.131 -1.423 -39.286 1.00 93.62 213 ASP A O 1
ATOM 1664 N N . ASP A 1 214 ? 25.892 -1.970 -37.998 1.00 93.94 214 ASP A N 1
ATOM 1665 C CA . ASP A 1 214 ? 25.545 -3.362 -37.693 1.00 93.94 214 ASP A CA 1
ATOM 1666 C C . ASP A 1 214 ? 24.808 -3.544 -36.352 1.00 93.94 214 ASP A C 1
ATOM 1668 O O . ASP A 1 214 ? 24.609 -4.672 -35.920 1.00 93.94 214 ASP A O 1
ATOM 1672 N N . TRP A 1 215 ? 24.314 -2.457 -35.744 1.00 95.00 215 TRP A N 1
ATOM 1673 C CA . TRP A 1 215 ? 23.699 -2.452 -34.407 1.00 95.00 215 TRP A CA 1
ATOM 1674 C C . TRP A 1 215 ? 22.581 -3.478 -34.158 1.00 95.00 215 TRP A C 1
ATOM 1676 O O . TRP A 1 215 ? 22.362 -3.908 -33.025 1.00 95.00 215 TRP A O 1
ATOM 1686 N N . TYR A 1 216 ? 21.794 -3.797 -35.186 1.00 94.31 216 TYR A N 1
ATOM 1687 C CA . TYR A 1 216 ? 20.608 -4.640 -35.046 1.00 94.31 216 TYR A CA 1
ATOM 1688 C C . TYR A 1 216 ? 20.895 -6.081 -35.419 1.00 94.31 216 TYR A C 1
ATOM 1690 O O . TYR A 1 216 ? 21.603 -6.353 -36.385 1.00 94.31 216 TYR A O 1
ATOM 1698 N N . ASP A 1 217 ? 20.235 -6.998 -34.712 1.00 84.25 217 ASP A N 1
ATOM 1699 C CA . ASP A 1 217 ? 20.302 -8.439 -34.958 1.00 84.25 217 ASP A CA 1
ATOM 1700 C C . ASP A 1 217 ? 21.699 -9.069 -34.760 1.00 84.25 217 ASP A C 1
ATOM 1702 O O . ASP A 1 217 ? 21.826 -10.287 -34.947 1.00 84.25 217 ASP A O 1
ATOM 1706 N N . ASP A 1 218 ? 22.691 -8.304 -34.289 1.00 91.56 218 ASP A N 1
ATOM 1707 C CA . ASP A 1 218 ? 24.022 -8.757 -33.869 1.00 91.56 218 ASP A CA 1
ATOM 1708 C C . ASP A 1 218 ? 24.327 -8.378 -32.406 1.00 91.56 218 ASP A C 1
ATOM 1710 O O . ASP A 1 218 ? 23.612 -7.594 -31.779 1.00 91.56 218 ASP A O 1
ATOM 1714 N N . TRP A 1 219 ? 25.338 -9.020 -31.826 1.00 93.75 219 TRP A N 1
ATOM 1715 C CA . TRP A 1 219 ? 25.741 -8.833 -30.437 1.00 93.75 219 TRP A CA 1
ATOM 1716 C C . TRP A 1 219 ? 26.752 -7.705 -30.282 1.00 93.75 219 TRP A C 1
ATOM 1718 O O . TRP A 1 219 ? 27.839 -7.766 -30.848 1.00 93.75 219 TRP A O 1
ATOM 1728 N N . HIS A 1 220 ? 26.443 -6.774 -29.383 1.00 94.81 220 HIS A N 1
ATOM 1729 C CA . HIS A 1 220 ? 27.341 -5.701 -28.982 1.00 94.81 220 HIS A CA 1
ATOM 1730 C C . HIS A 1 220 ? 27.599 -5.724 -27.479 1.00 94.81 220 HIS A C 1
ATOM 1732 O O . HIS A 1 220 ? 26.677 -5.894 -26.673 1.00 94.81 220 HIS A O 1
ATOM 1738 N N . HIS A 1 221 ? 28.853 -5.515 -27.086 1.00 95.00 221 HIS A N 1
ATOM 1739 C CA . HIS A 1 221 ? 29.219 -5.291 -25.691 1.00 95.00 221 HIS A CA 1
ATOM 1740 C C . HIS A 1 221 ? 29.256 -3.794 -25.410 1.00 95.00 221 HIS A C 1
ATOM 1742 O O . HIS A 1 221 ? 30.115 -3.080 -25.929 1.00 95.00 221 HIS A O 1
ATOM 1748 N N . ILE A 1 222 ? 28.342 -3.312 -24.574 1.00 97.00 222 ILE A N 1
ATOM 1749 C CA . ILE A 1 222 ? 28.198 -1.883 -24.294 1.00 97.00 222 ILE A CA 1
ATOM 1750 C C . ILE A 1 222 ? 28.525 -1.565 -22.839 1.00 97.00 222 ILE A C 1
ATOM 1752 O O . ILE A 1 222 ? 28.205 -2.344 -21.940 1.00 97.00 222 ILE A O 1
ATOM 1756 N N . ALA A 1 223 ? 29.142 -0.406 -22.600 1.00 97.88 223 ALA A N 1
ATOM 1757 C CA . ALA A 1 223 ? 29.435 0.064 -21.249 1.00 97.88 223 ALA A CA 1
ATOM 1758 C C . ALA A 1 223 ? 29.305 1.585 -21.109 1.00 97.88 223 ALA A C 1
ATOM 1760 O O . ALA A 1 223 ? 29.746 2.335 -21.977 1.00 97.88 223 ALA A O 1
ATOM 1761 N N . GLY A 1 224 ? 28.748 2.031 -19.986 1.00 98.12 224 GLY A N 1
ATOM 1762 C CA . GLY A 1 224 ? 28.802 3.407 -19.501 1.00 98.12 224 GLY A CA 1
ATOM 1763 C C . GLY A 1 224 ? 29.713 3.496 -18.279 1.00 98.12 224 GLY A C 1
ATOM 1764 O O . GLY A 1 224 ? 29.586 2.693 -17.354 1.00 98.12 224 GLY A O 1
ATOM 1765 N N . VAL A 1 225 ? 30.640 4.451 -18.277 1.00 98.19 225 VAL A N 1
ATOM 1766 C CA . VAL A 1 225 ? 31.647 4.634 -17.223 1.00 98.19 225 VAL A CA 1
ATOM 1767 C C . VAL A 1 225 ? 31.623 6.072 -16.742 1.00 98.19 225 VAL A C 1
ATOM 1769 O O . VAL A 1 225 ? 31.552 6.992 -17.552 1.00 98.19 225 VAL A O 1
ATOM 1772 N N . TYR A 1 226 ? 31.725 6.269 -15.435 1.00 98.44 226 TYR A N 1
ATOM 1773 C CA . TYR A 1 226 ? 32.001 7.559 -14.817 1.00 98.44 226 TYR A CA 1
ATOM 1774 C C . TYR A 1 226 ? 33.101 7.386 -13.772 1.00 98.44 226 TYR A C 1
ATOM 1776 O O . TYR A 1 226 ? 33.042 6.452 -12.973 1.00 98.44 226 TYR A O 1
ATOM 1784 N N . ASP A 1 227 ? 34.113 8.251 -13.804 1.00 97.19 227 ASP A N 1
ATOM 1785 C CA . ASP A 1 227 ? 35.320 8.165 -12.964 1.00 97.19 227 ASP A CA 1
ATOM 1786 C C . ASP A 1 227 ? 35.495 9.331 -11.982 1.00 97.19 227 ASP A C 1
ATOM 1788 O O . ASP A 1 227 ? 36.504 9.398 -11.283 1.00 97.19 227 ASP A O 1
ATOM 1792 N N . GLY A 1 228 ? 34.518 10.235 -11.917 1.00 96.75 228 GLY A N 1
ATOM 1793 C CA . GLY A 1 228 ? 34.565 11.435 -11.084 1.00 96.75 228 GLY A CA 1
ATOM 1794 C C . GLY A 1 228 ? 34.877 12.696 -11.880 1.00 96.75 228 GLY A C 1
ATOM 1795 O O . GLY A 1 228 ? 34.475 13.777 -11.456 1.00 96.75 228 GLY A O 1
ATOM 1796 N N . GLU A 1 229 ? 35.509 12.546 -13.046 1.00 96.88 229 GLU A N 1
ATOM 1797 C CA . GLU A 1 229 ? 35.973 13.644 -13.903 1.00 96.88 229 GLU A CA 1
ATOM 1798 C C . GLU A 1 229 ? 35.307 13.625 -15.290 1.00 96.88 229 GLU A C 1
ATOM 1800 O O . GLU A 1 229 ? 35.141 14.662 -15.940 1.00 96.88 229 GLU A O 1
ATOM 1805 N N . SER A 1 230 ? 34.899 12.449 -15.774 1.00 97.69 230 SER A N 1
ATOM 1806 C CA . SER A 1 230 ? 34.294 12.287 -17.093 1.00 97.69 230 SER A CA 1
ATOM 1807 C C . SER A 1 230 ? 33.373 11.076 -17.197 1.00 97.69 230 SER A C 1
ATOM 1809 O O . SER A 1 230 ? 33.611 10.020 -16.611 1.00 97.69 230 SER A O 1
ATOM 1811 N N . MET A 1 231 ? 32.311 11.230 -17.988 1.00 98.44 231 MET A N 1
ATOM 1812 C CA . MET A 1 231 ? 31.475 10.129 -18.457 1.00 98.44 231 MET A CA 1
ATOM 1813 C C . MET A 1 231 ? 32.013 9.613 -19.792 1.00 98.44 231 MET A C 1
ATOM 1815 O O . MET A 1 231 ? 32.393 10.406 -20.656 1.00 98.44 231 MET A O 1
ATOM 1819 N N . ARG A 1 232 ? 32.004 8.294 -19.985 1.00 98.62 232 ARG A N 1
ATOM 1820 C CA . ARG A 1 232 ? 32.437 7.617 -21.213 1.00 98.62 232 ARG A CA 1
ATOM 1821 C C . ARG A 1 232 ? 31.451 6.524 -21.608 1.00 98.62 232 ARG A C 1
ATOM 1823 O O . ARG A 1 232 ? 30.890 5.851 -20.745 1.00 98.62 232 ARG A O 1
ATOM 1830 N N . LEU A 1 233 ? 31.254 6.350 -22.909 1.00 98.50 233 LEU A N 1
ATOM 1831 C CA . LEU A 1 233 ? 30.485 5.254 -23.499 1.00 98.50 233 LEU A CA 1
ATOM 1832 C C . LEU A 1 233 ? 31.413 4.390 -24.347 1.00 98.50 233 LEU A C 1
ATOM 1834 O O . LEU A 1 233 ? 32.190 4.914 -25.144 1.00 98.50 233 LEU A O 1
ATOM 1838 N N . TYR A 1 234 ? 31.289 3.075 -24.209 1.00 98.12 234 TYR A N 1
ATOM 1839 C CA . TYR A 1 234 ? 32.024 2.086 -24.987 1.00 98.12 234 TYR A CA 1
ATOM 1840 C C . TYR A 1 234 ? 31.052 1.198 -25.761 1.00 98.12 234 TYR A C 1
ATOM 1842 O O . TYR A 1 234 ? 30.037 0.770 -25.209 1.00 98.12 234 TYR A O 1
ATOM 1850 N N . ILE A 1 235 ? 31.395 0.901 -27.013 1.00 96.75 235 ILE A N 1
ATOM 1851 C CA . ILE A 1 235 ? 30.728 -0.091 -27.866 1.00 96.75 235 ILE A CA 1
ATOM 1852 C C . ILE A 1 235 ? 31.817 -1.043 -28.359 1.00 96.75 235 ILE A C 1
ATOM 1854 O O . ILE A 1 235 ? 32.853 -0.607 -28.859 1.00 96.75 235 ILE A O 1
ATOM 1858 N N . ASP A 1 236 ? 31.634 -2.336 -28.115 1.00 94.38 236 ASP A N 1
ATOM 1859 C CA . ASP A 1 236 ? 32.570 -3.415 -28.450 1.00 94.38 236 ASP A CA 1
ATOM 1860 C C . ASP A 1 236 ? 33.993 -3.180 -27.922 1.00 94.38 236 ASP A C 1
ATOM 1862 O O . ASP A 1 236 ? 35.006 -3.531 -28.529 1.00 94.38 236 ASP A O 1
ATOM 1866 N N . GLY A 1 237 ? 34.067 -2.565 -26.736 1.00 91.00 237 GLY A N 1
ATOM 1867 C CA . GLY A 1 237 ? 35.317 -2.254 -26.044 1.00 91.00 237 GLY A CA 1
ATOM 1868 C C . GLY A 1 237 ? 36.120 -1.091 -26.644 1.00 91.00 237 GLY A C 1
ATOM 1869 O O . GLY A 1 237 ? 37.257 -0.846 -26.222 1.00 91.00 237 GLY A O 1
ATOM 1870 N N . VAL A 1 238 ? 35.542 -0.359 -27.598 1.00 94.19 238 VAL A N 1
ATOM 1871 C CA . VAL A 1 238 ? 36.077 0.890 -28.151 1.00 94.19 238 VAL A CA 1
ATOM 1872 C C . VAL A 1 238 ? 35.320 2.067 -27.544 1.00 94.19 238 VAL A C 1
ATOM 1874 O O . VAL A 1 238 ? 34.098 2.030 -27.431 1.00 94.19 238 VAL A O 1
ATOM 1877 N N . GLU A 1 239 ? 36.040 3.110 -27.130 1.00 97.56 239 GLU A N 1
ATOM 1878 C CA . GLU A 1 239 ? 35.423 4.340 -26.625 1.00 97.56 239 GLU A CA 1
ATOM 1879 C C . GLU A 1 239 ? 34.702 5.063 -27.766 1.00 97.56 239 GLU A C 1
ATOM 1881 O O . GLU A 1 239 ? 35.329 5.483 -28.737 1.00 97.56 239 GLU A O 1
ATOM 1886 N N . ALA A 1 240 ? 33.383 5.188 -27.652 1.00 97.62 240 ALA A N 1
ATOM 1887 C CA . ALA A 1 240 ? 32.534 5.806 -28.662 1.00 97.62 240 ALA A CA 1
ATOM 1888 C C . ALA A 1 240 ? 32.394 7.321 -28.446 1.00 97.62 240 ALA A C 1
ATOM 1890 O O . ALA A 1 240 ? 32.331 8.083 -29.410 1.00 97.62 240 ALA A O 1
ATOM 1891 N N . VAL A 1 241 ? 32.340 7.768 -27.186 1.00 98.38 241 VAL A N 1
ATOM 1892 C CA . VAL A 1 241 ? 32.285 9.190 -26.815 1.00 98.38 241 VAL A CA 1
ATOM 1893 C C . VAL A 1 241 ? 32.696 9.384 -25.351 1.00 98.38 241 VAL A C 1
ATOM 1895 O O . VAL A 1 241 ? 32.477 8.505 -24.513 1.00 98.38 241 VAL A O 1
ATOM 1898 N N . ALA A 1 242 ? 33.231 10.564 -25.040 1.00 98.06 242 ALA A N 1
ATOM 1899 C CA . ALA A 1 242 ? 33.544 11.016 -23.691 1.00 98.06 242 ALA A CA 1
ATOM 1900 C C . ALA A 1 242 ? 33.073 12.461 -23.475 1.00 98.06 242 ALA A C 1
ATOM 1902 O O . ALA A 1 242 ? 33.095 13.274 -24.402 1.00 98.06 242 ALA A O 1
ATOM 1903 N N . GLN A 1 243 ? 32.682 12.796 -22.247 1.00 97.88 243 GLN A N 1
ATOM 1904 C CA . GLN A 1 243 ? 32.313 14.154 -21.849 1.00 97.88 243 GLN A CA 1
ATOM 1905 C C . GLN A 1 243 ? 32.764 14.438 -20.407 1.00 97.88 243 GLN A C 1
ATOM 1907 O O . GLN A 1 243 ? 32.550 13.588 -19.542 1.00 97.88 243 GLN A O 1
ATOM 1912 N N . PRO A 1 244 ? 33.325 15.627 -20.108 1.00 97.69 244 PRO A N 1
ATOM 1913 C CA . PRO A 1 244 ? 33.600 16.039 -18.733 1.00 97.69 244 PRO A CA 1
ATOM 1914 C C . PRO A 1 244 ? 32.336 16.029 -17.866 1.00 97.69 244 PRO A C 1
ATOM 1916 O O . PRO A 1 244 ? 31.282 16.528 -18.273 1.00 97.69 244 PRO A O 1
ATOM 1919 N N . ALA A 1 245 ? 32.447 15.480 -16.663 1.00 96.06 245 ALA A N 1
ATOM 1920 C CA . ALA A 1 245 ? 31.361 15.380 -15.702 1.00 96.06 245 ALA A CA 1
ATOM 1921 C C . ALA A 1 245 ? 31.934 15.374 -14.284 1.00 96.06 245 ALA A C 1
ATOM 1923 O O . ALA A 1 245 ? 32.909 14.693 -14.010 1.00 96.06 245 ALA A O 1
ATOM 1924 N N . GLU A 1 246 ? 31.307 16.098 -13.368 1.00 93.56 246 GLU A N 1
ATOM 1925 C CA . GLU A 1 246 ? 31.733 16.177 -11.972 1.00 93.56 246 GLU A CA 1
ATOM 1926 C C . GLU A 1 246 ? 30.498 16.107 -11.076 1.00 93.56 246 GLU A C 1
ATOM 1928 O O . GLU A 1 246 ? 29.425 16.594 -11.452 1.00 93.56 246 GLU A O 1
ATOM 1933 N N . GLY A 1 247 ? 30.653 15.516 -9.894 1.00 93.12 247 GLY A N 1
ATOM 1934 C CA . GLY A 1 247 ? 29.610 15.422 -8.881 1.00 93.12 247 GLY A CA 1
ATOM 1935 C C . GLY A 1 247 ? 29.578 14.065 -8.186 1.00 93.12 247 GLY A C 1
ATOM 1936 O O . GLY A 1 247 ? 30.406 13.187 -8.417 1.00 93.12 247 GLY A O 1
ATOM 1937 N N . ILE A 1 248 ? 28.605 13.913 -7.296 1.00 91.50 248 ILE A N 1
ATOM 1938 C CA . ILE A 1 248 ? 28.341 12.665 -6.581 1.00 91.50 248 ILE A CA 1
ATOM 1939 C C . ILE A 1 248 ? 27.045 12.086 -7.134 1.00 91.50 248 ILE A C 1
ATOM 1941 O O . ILE A 1 248 ? 26.069 12.820 -7.304 1.00 91.50 248 ILE A O 1
ATOM 1945 N N . ILE A 1 249 ? 27.033 10.781 -7.397 1.00 92.62 249 ILE A N 1
ATOM 1946 C CA . ILE A 1 249 ? 25.843 10.083 -7.883 1.00 92.62 249 ILE A CA 1
ATOM 1947 C C . ILE A 1 249 ? 24.756 10.158 -6.803 1.00 92.62 249 ILE A C 1
ATOM 1949 O O . ILE A 1 249 ? 24.969 9.759 -5.657 1.00 92.62 249 ILE A O 1
ATOM 1953 N N . ARG A 1 250 ? 23.578 10.677 -7.152 1.00 86.81 250 ARG A N 1
ATOM 1954 C CA . ARG A 1 250 ? 22.438 10.750 -6.233 1.00 86.81 250 ARG A CA 1
ATOM 1955 C C . ARG A 1 250 ? 21.715 9.413 -6.150 1.00 86.81 250 ARG A C 1
ATOM 1957 O O . ARG A 1 250 ? 21.463 8.759 -7.158 1.00 86.81 250 ARG A O 1
ATOM 1964 N N . SER A 1 251 ? 21.349 9.017 -4.934 1.00 81.12 251 SER A N 1
ATOM 1965 C CA . SER A 1 251 ? 20.566 7.802 -4.710 1.00 81.12 251 SER A CA 1
ATOM 1966 C C . SER A 1 251 ? 19.087 8.033 -4.999 1.00 81.12 251 SER A C 1
ATOM 1968 O O . SER A 1 251 ? 18.514 9.023 -4.558 1.00 81.12 251 SER A O 1
ATOM 1970 N N . HIS A 1 252 ? 18.461 7.062 -5.656 1.00 78.88 252 HIS A N 1
ATOM 1971 C CA . HIS A 1 252 ? 17.029 6.999 -5.922 1.00 78.88 252 HIS A CA 1
ATOM 1972 C C . HIS A 1 252 ? 16.461 5.654 -5.436 1.00 78.88 252 HIS A C 1
ATOM 1974 O O . HIS A 1 252 ? 17.185 4.656 -5.362 1.00 78.88 252 HIS A O 1
ATOM 1980 N N . PRO A 1 253 ? 15.162 5.578 -5.097 1.00 73.62 253 PRO A N 1
ATOM 1981 C CA . PRO A 1 253 ? 14.585 4.405 -4.434 1.00 73.62 253 PRO A CA 1
ATOM 1982 C C . PRO A 1 253 ? 14.259 3.235 -5.362 1.00 73.62 253 PRO A C 1
ATOM 1984 O O . PRO A 1 253 ? 13.723 2.217 -4.921 1.00 73.62 253 PRO A O 1
ATOM 1987 N N . TRP A 1 254 ? 14.553 3.384 -6.648 1.00 85.56 254 TRP A N 1
ATOM 1988 C CA . TRP A 1 254 ? 14.256 2.393 -7.665 1.00 85.56 254 TRP A CA 1
ATOM 1989 C C . TRP A 1 254 ? 15.120 1.149 -7.497 1.00 85.56 254 TRP A C 1
ATOM 1991 O O . TRP A 1 254 ? 16.289 1.236 -7.136 1.00 85.56 254 TRP A O 1
ATOM 2001 N N . ALA A 1 255 ? 14.572 -0.031 -7.760 1.00 90.19 255 ALA A N 1
ATOM 2002 C CA . ALA A 1 255 ? 15.383 -1.239 -7.886 1.00 90.19 255 ALA A CA 1
ATOM 2003 C C . ALA A 1 255 ? 16.218 -1.198 -9.179 1.00 90.19 255 ALA A C 1
ATOM 2005 O O . ALA A 1 255 ? 15.914 -0.439 -10.099 1.00 90.19 255 ALA A O 1
ATOM 2006 N N . VAL A 1 256 ? 17.272 -2.015 -9.250 1.00 94.94 256 VAL A N 1
ATOM 2007 C CA . VAL A 1 256 ? 18.017 -2.191 -10.506 1.00 94.94 256 VAL A CA 1
ATOM 2008 C C . VAL A 1 256 ? 17.232 -3.143 -11.389 1.00 94.94 256 VAL A C 1
ATOM 2010 O O . VAL A 1 256 ? 16.910 -4.254 -10.962 1.00 94.94 256 VAL A O 1
ATOM 2013 N N . PHE A 1 257 ? 16.896 -2.698 -12.593 1.00 95.19 257 PHE A N 1
ATOM 2014 C CA . PHE A 1 257 ? 16.160 -3.479 -13.573 1.00 95.19 257 PHE A CA 1
ATOM 2015 C C . PHE A 1 257 ? 16.996 -3.664 -14.837 1.00 95.19 257 PHE A C 1
ATOM 2017 O O . PHE A 1 257 ? 17.666 -2.742 -15.306 1.00 95.19 257 PHE A O 1
ATOM 2024 N N . ILE A 1 258 ? 16.916 -4.867 -15.398 1.00 96.12 258 ILE A N 1
ATOM 2025 C CA . ILE A 1 258 ? 17.450 -5.222 -16.714 1.00 96.12 258 ILE A CA 1
ATOM 2026 C C . ILE A 1 258 ? 16.256 -5.351 -17.650 1.00 96.12 258 ILE A C 1
ATOM 2028 O O . ILE A 1 258 ? 15.340 -6.092 -17.316 1.00 96.12 258 ILE A O 1
ATOM 2032 N N . GLY A 1 259 ? 16.233 -4.645 -18.779 1.00 93.56 259 GLY A N 1
ATOM 2033 C CA . GLY A 1 259 ? 15.160 -4.756 -19.779 1.00 93.56 259 GLY A CA 1
ATOM 2034 C C . GLY A 1 259 ? 13.844 -4.035 -19.458 1.00 93.56 259 GLY A C 1
ATOM 2035 O O . GLY A 1 259 ? 12.879 -4.175 -20.201 1.00 93.56 259 GLY A O 1
ATOM 2036 N N . ARG A 1 260 ? 13.765 -3.246 -18.380 1.00 92.38 260 ARG A N 1
ATOM 2037 C CA . ARG A 1 260 ? 12.635 -2.338 -18.100 1.00 92.38 260 ARG A CA 1
ATOM 2038 C C . ARG A 1 260 ? 13.082 -1.213 -17.179 1.00 92.38 260 ARG A C 1
ATOM 2040 O O . ARG A 1 260 ? 14.021 -1.383 -16.409 1.00 92.38 260 ARG A O 1
ATOM 2047 N N . ASN A 1 261 ? 12.409 -0.074 -17.243 1.00 91.69 261 ASN A N 1
ATOM 2048 C CA . ASN A 1 261 ? 12.598 1.023 -16.314 1.00 91.69 261 ASN A CA 1
ATOM 2049 C C . ASN A 1 261 ? 11.517 0.997 -15.224 1.00 91.69 261 ASN A C 1
ATOM 2051 O O . ASN A 1 261 ? 10.337 1.083 -15.555 1.00 91.69 261 ASN A O 1
ATOM 2055 N N . PRO A 1 262 ? 11.875 0.878 -13.934 1.00 87.44 262 PRO A N 1
ATOM 2056 C CA . PRO A 1 262 ? 10.894 0.807 -12.855 1.00 87.44 262 PRO A CA 1
ATOM 2057 C C . PRO A 1 262 ? 10.210 2.153 -12.570 1.00 87.44 262 PRO A C 1
ATOM 2059 O O . PRO A 1 262 ? 9.178 2.156 -11.911 1.00 87.44 262 PRO A O 1
ATOM 2062 N N . ALA A 1 263 ? 10.768 3.270 -13.052 1.00 86.25 263 ALA A N 1
ATOM 2063 C CA . ALA A 1 263 ? 10.210 4.609 -12.883 1.00 86.25 263 ALA A CA 1
ATOM 2064 C C . ALA A 1 263 ? 9.223 4.960 -14.005 1.00 86.25 263 ALA A C 1
ATOM 2066 O O . ALA A 1 263 ? 8.068 5.276 -13.738 1.00 86.25 263 ALA A O 1
ATOM 2067 N N . SER A 1 264 ? 9.667 4.870 -15.262 1.00 86.44 264 SER A N 1
ATOM 2068 C CA . SER A 1 264 ? 8.869 5.257 -16.437 1.00 86.44 264 SER A CA 1
ATOM 2069 C C . SER A 1 264 ? 8.125 4.102 -17.112 1.00 86.44 264 SER A C 1
ATOM 2071 O O . SER A 1 264 ? 7.389 4.325 -18.067 1.00 86.44 264 SER A O 1
ATOM 2073 N N . LEU A 1 265 ? 8.337 2.862 -16.660 1.00 86.00 265 LEU A N 1
ATOM 2074 C CA . LEU A 1 265 ? 7.763 1.626 -17.216 1.00 86.00 265 LEU A CA 1
ATOM 2075 C C . LEU A 1 265 ? 8.147 1.320 -18.677 1.00 86.00 265 LEU A C 1
ATOM 2077 O O . LEU A 1 265 ? 7.684 0.323 -19.232 1.00 86.00 265 LEU A O 1
ATOM 2081 N N . ASN A 1 266 ? 9.052 2.103 -19.276 1.00 89.00 266 ASN A N 1
ATOM 2082 C CA . ASN A 1 266 ? 9.636 1.833 -20.591 1.00 89.00 266 ASN A CA 1
ATOM 2083 C C . ASN A 1 266 ? 10.364 0.482 -20.611 1.00 89.00 266 ASN A C 1
ATOM 2085 O O . ASN A 1 266 ? 11.074 0.144 -19.663 1.00 89.00 266 ASN A O 1
ATOM 2089 N N . VAL A 1 267 ? 10.228 -0.275 -21.700 1.00 89.12 267 VAL A N 1
ATOM 2090 C CA . VAL A 1 267 ? 10.767 -1.641 -21.812 1.00 89.12 267 VAL A CA 1
ATOM 2091 C C . VAL A 1 267 ? 11.983 -1.730 -22.734 1.00 89.12 267 VAL A C 1
ATOM 2093 O O . VAL A 1 267 ? 12.217 -0.874 -23.589 1.00 89.12 267 VAL A O 1
ATOM 2096 N N . GLY A 1 268 ? 12.751 -2.796 -22.546 1.00 88.12 268 GLY A N 1
ATOM 2097 C CA . GLY A 1 268 ? 13.809 -3.252 -23.430 1.00 88.12 268 GLY A CA 1
ATOM 2098 C C . GLY A 1 268 ? 13.295 -4.232 -24.485 1.00 88.12 268 GLY A C 1
ATOM 2099 O O . GLY A 1 268 ? 12.377 -5.014 -24.237 1.00 88.12 268 GLY A O 1
ATOM 2100 N N . ARG A 1 269 ? 13.902 -4.206 -25.671 1.00 89.06 269 ARG A N 1
ATOM 2101 C CA . ARG A 1 269 ? 13.675 -5.125 -26.794 1.00 89.06 269 ARG A CA 1
ATOM 2102 C C . ARG A 1 269 ? 15.007 -5.708 -27.257 1.00 89.06 269 ARG A C 1
ATOM 2104 O O . ARG A 1 269 ? 16.028 -5.017 -27.231 1.00 89.06 269 ARG A O 1
ATOM 2111 N N . GLY A 1 270 ? 14.977 -6.956 -27.714 1.00 91.12 270 GLY A N 1
ATOM 2112 C CA . GLY A 1 270 ? 16.164 -7.753 -28.007 1.00 91.12 270 GLY A CA 1
ATOM 2113 C C . GLY A 1 270 ? 16.566 -8.694 -26.871 1.00 91.12 270 GLY A C 1
ATOM 2114 O O . GLY A 1 270 ? 15.779 -8.997 -25.968 1.00 91.12 270 GLY A O 1
ATOM 2115 N N . LEU A 1 271 ? 17.806 -9.176 -26.948 1.00 94.38 271 LEU A N 1
ATOM 2116 C CA . LEU A 1 271 ? 18.406 -10.086 -25.973 1.00 94.38 271 LEU A CA 1
ATOM 2117 C C . LEU A 1 271 ? 19.409 -9.345 -25.089 1.00 94.38 271 LEU A C 1
ATOM 2119 O O . LEU A 1 271 ? 20.239 -8.595 -25.600 1.00 94.38 271 LEU A O 1
ATOM 2123 N N . LEU A 1 272 ? 19.358 -9.593 -23.780 1.00 94.88 272 LEU A N 1
ATOM 2124 C CA . LEU A 1 272 ? 20.241 -8.978 -22.784 1.00 94.88 272 LEU A CA 1
ATOM 2125 C C . LEU A 1 272 ? 21.010 -10.074 -22.041 1.00 94.88 272 LEU A C 1
ATOM 2127 O O . LEU A 1 272 ? 20.396 -10.971 -21.460 1.00 94.88 272 LEU A O 1
ATOM 2131 N N . ALA A 1 273 ? 22.339 -10.008 -22.046 1.00 93.94 273 ALA A N 1
ATOM 2132 C CA . ALA A 1 273 ? 23.201 -11.009 -21.417 1.00 93.94 273 ALA A CA 1
ATOM 2133 C C . ALA A 1 273 ? 24.302 -10.362 -20.569 1.00 93.94 273 ALA A C 1
ATOM 2135 O O . ALA A 1 273 ? 24.767 -9.261 -20.861 1.00 93.94 273 ALA A O 1
ATOM 2136 N N . HIS A 1 274 ? 24.714 -11.058 -19.508 1.00 92.69 274 HIS A N 1
ATOM 2137 C CA . HIS A 1 274 ? 25.768 -10.630 -18.579 1.00 92.69 274 HIS A CA 1
ATOM 2138 C C . HIS A 1 274 ? 25.691 -9.166 -18.086 1.00 92.69 274 HIS A C 1
ATOM 2140 O O . HIS A 1 274 ? 26.724 -8.491 -18.060 1.00 92.69 274 HIS A O 1
ATOM 2146 N N . PRO A 1 275 ? 24.519 -8.625 -17.686 1.00 94.69 275 PRO A N 1
ATOM 2147 C CA . PRO A 1 275 ? 24.476 -7.327 -17.026 1.00 94.69 275 PRO A CA 1
ATOM 2148 C C . PRO A 1 275 ? 25.333 -7.311 -15.762 1.00 94.69 275 PRO A C 1
ATOM 2150 O O . PRO A 1 275 ? 25.205 -8.179 -14.891 1.00 94.69 275 PRO A O 1
ATOM 2153 N N . ALA A 1 276 ? 26.169 -6.282 -15.657 1.00 95.00 276 ALA A N 1
ATOM 2154 C CA . ALA A 1 276 ? 27.051 -6.056 -14.530 1.00 95.00 276 ALA A CA 1
ATOM 2155 C C . ALA A 1 276 ? 27.110 -4.575 -14.134 1.00 95.00 276 ALA A C 1
ATOM 2157 O O . ALA A 1 276 ? 27.071 -3.676 -14.978 1.00 95.00 276 ALA A O 1
ATOM 2158 N N . VAL A 1 277 ? 27.224 -4.334 -12.827 1.00 96.12 277 VAL A N 1
ATOM 2159 C CA . VAL A 1 277 ? 27.391 -2.998 -12.240 1.00 96.12 277 VAL A CA 1
ATOM 2160 C C . VAL A 1 277 ? 28.575 -3.019 -11.283 1.00 96.12 277 VAL A C 1
ATOM 2162 O O . VAL A 1 277 ? 28.727 -3.955 -10.496 1.00 96.12 277 VAL A O 1
ATOM 2165 N N . PHE A 1 278 ? 29.387 -1.969 -11.328 1.00 95.69 278 PHE A N 1
ATOM 2166 C CA . PHE A 1 278 ? 30.521 -1.731 -10.443 1.00 95.69 278 PHE A CA 1
ATOM 2167 C C . PHE A 1 278 ? 30.362 -0.365 -9.787 1.00 95.69 278 PHE A C 1
ATOM 2169 O O . PHE A 1 278 ? 30.028 0.607 -10.457 1.00 95.69 278 PHE A O 1
ATOM 2176 N N . ASP A 1 279 ? 30.686 -0.269 -8.505 1.00 94.75 279 ASP A N 1
ATOM 2177 C CA . ASP A 1 279 ? 30.764 0.976 -7.729 1.00 94.75 279 ASP A CA 1
ATOM 2178 C C . ASP A 1 279 ? 32.079 1.751 -7.964 1.00 94.75 279 ASP A C 1
ATOM 2180 O O . ASP A 1 279 ? 32.496 2.575 -7.153 1.00 94.75 279 ASP A O 1
ATOM 2184 N N . ARG A 1 280 ? 32.746 1.466 -9.088 1.00 95.06 280 ARG A N 1
ATOM 2185 C CA . ARG A 1 280 ? 34.026 2.038 -9.511 1.00 95.06 280 ARG A CA 1
ATOM 2186 C C . ARG A 1 280 ? 34.092 2.167 -11.030 1.00 95.06 280 ARG A C 1
ATOM 2188 O O . ARG A 1 280 ? 33.392 1.461 -11.760 1.00 95.06 280 ARG A O 1
ATOM 2195 N N . ALA A 1 281 ? 34.986 3.023 -11.509 1.00 96.25 281 ALA A N 1
ATOM 2196 C CA . ALA A 1 281 ? 35.328 3.093 -12.923 1.00 96.25 281 ALA A CA 1
ATOM 2197 C C . ALA A 1 281 ? 36.228 1.912 -13.317 1.00 96.25 281 ALA A C 1
ATOM 2199 O O . ALA A 1 281 ? 37.220 1.623 -12.643 1.00 96.25 281 ALA A O 1
ATOM 2200 N N . LEU A 1 282 ? 35.883 1.234 -14.409 1.00 95.44 282 LEU A N 1
ATOM 2201 C CA . LEU A 1 282 ? 36.761 0.282 -15.081 1.00 95.44 282 LEU A CA 1
ATOM 2202 C C . LEU A 1 282 ? 37.575 0.996 -16.164 1.00 95.44 282 LEU A C 1
ATOM 2204 O O . LEU A 1 282 ? 37.093 1.932 -16.804 1.00 95.44 282 LEU A O 1
ATOM 2208 N N . ASP A 1 283 ? 38.808 0.542 -16.376 1.00 92.50 283 ASP A N 1
ATOM 2209 C CA . ASP A 1 283 ? 39.627 1.002 -17.495 1.00 92.50 283 ASP A CA 1
ATOM 2210 C C . ASP A 1 283 ? 39.224 0.317 -18.818 1.00 92.50 283 ASP A C 1
ATOM 2212 O O . ASP A 1 283 ? 38.469 -0.660 -18.857 1.00 92.50 283 ASP A O 1
ATOM 2216 N N . ALA A 1 284 ? 39.738 0.832 -19.936 1.00 91.06 284 ALA A N 1
ATOM 2217 C CA . ALA A 1 284 ? 39.393 0.326 -21.263 1.00 91.06 284 ALA A CA 1
ATOM 2218 C C . ALA A 1 284 ? 39.837 -1.133 -21.505 1.00 91.06 284 ALA A C 1
ATOM 2220 O O . ALA A 1 284 ? 39.252 -1.823 -22.340 1.00 91.06 284 ALA A O 1
ATOM 2221 N N . GLU A 1 285 ? 40.872 -1.621 -20.814 1.00 89.38 285 GLU A N 1
ATOM 2222 C CA . GLU A 1 285 ? 41.320 -3.013 -20.935 1.00 89.38 285 GLU A CA 1
ATOM 2223 C C . GLU A 1 285 ? 40.385 -3.963 -20.181 1.00 89.38 285 GLU A C 1
ATOM 2225 O O . GLU A 1 285 ? 39.985 -4.998 -20.723 1.00 89.38 285 GLU A O 1
ATOM 2230 N N . ALA A 1 286 ? 39.954 -3.574 -18.983 1.00 90.06 286 ALA A N 1
ATOM 2231 C CA . ALA A 1 286 ? 38.927 -4.257 -18.215 1.00 90.06 286 ALA A CA 1
ATOM 2232 C C . ALA A 1 286 ? 37.602 -4.324 -18.991 1.00 90.06 286 ALA A C 1
ATOM 2234 O O . ALA A 1 286 ? 36.992 -5.384 -19.044 1.00 90.06 286 ALA A O 1
ATOM 2235 N N . ILE A 1 287 ? 37.187 -3.253 -19.678 1.00 91.19 287 ILE A N 1
ATOM 2236 C CA . ILE A 1 287 ? 35.950 -3.249 -20.487 1.00 91.19 287 ILE A CA 1
ATOM 2237 C C . ILE A 1 287 ? 36.072 -4.162 -21.714 1.00 91.19 287 ILE A C 1
ATOM 2239 O O . ILE A 1 287 ? 35.146 -4.911 -22.026 1.00 91.19 287 ILE A O 1
ATOM 2243 N N . ARG A 1 288 ? 37.221 -4.152 -22.405 1.00 86.31 288 ARG A N 1
ATOM 2244 C CA . ARG A 1 288 ? 37.473 -5.061 -23.539 1.00 86.31 288 ARG A CA 1
ATOM 2245 C C . ARG A 1 288 ? 37.507 -6.528 -23.114 1.00 86.31 288 ARG A C 1
ATOM 2247 O O . ARG A 1 288 ? 37.001 -7.387 -23.832 1.00 86.31 288 ARG A O 1
ATOM 2254 N N . SER A 1 289 ? 38.128 -6.827 -21.976 1.00 80.62 289 SER A N 1
ATOM 2255 C CA . SER A 1 289 ? 38.244 -8.199 -21.462 1.00 80.62 289 SER A CA 1
ATOM 2256 C C . SER A 1 289 ? 36.946 -8.706 -20.830 1.00 80.62 289 SER A C 1
ATOM 2258 O O . SER A 1 289 ? 36.635 -9.891 -20.976 1.00 80.62 289 SER A O 1
ATOM 2260 N N . ALA A 1 290 ? 36.148 -7.813 -20.237 1.00 72.81 290 ALA A N 1
ATOM 2261 C CA . ALA A 1 290 ? 34.830 -8.101 -19.676 1.00 72.81 290 ALA A CA 1
ATOM 2262 C C . ALA A 1 290 ? 33.860 -8.739 -20.676 1.00 72.81 290 ALA A C 1
ATOM 2264 O O . ALA A 1 290 ? 33.039 -9.569 -20.288 1.00 72.81 290 ALA A O 1
ATOM 2265 N N . GLY A 1 291 ? 34.023 -8.449 -21.971 1.00 60.09 291 GLY A N 1
ATOM 2266 C CA . GLY A 1 291 ? 33.289 -9.126 -23.038 1.00 60.09 291 GLY A CA 1
ATOM 2267 C C . GLY A 1 291 ? 33.473 -10.656 -23.057 1.00 60.09 291 GLY A C 1
ATOM 2268 O O . GLY A 1 291 ? 32.663 -11.366 -23.640 1.00 60.09 291 GLY A O 1
ATOM 2269 N N . ARG A 1 292 ? 34.519 -11.193 -22.413 1.00 63.22 292 ARG A N 1
ATOM 2270 C CA . ARG A 1 292 ? 34.800 -12.639 -22.328 1.00 63.22 292 ARG A CA 1
ATOM 2271 C C . ARG A 1 292 ? 34.536 -13.230 -20.942 1.00 63.22 292 ARG A C 1
ATOM 2273 O O . ARG A 1 292 ? 34.219 -14.412 -20.855 1.00 63.22 292 ARG A O 1
ATOM 2280 N N . ALA A 1 293 ? 34.701 -12.438 -19.884 1.00 71.69 293 ALA A N 1
ATOM 2281 C CA . ALA A 1 293 ? 34.407 -12.804 -18.501 1.00 71.69 293 ALA A CA 1
ATOM 2282 C C . ALA A 1 293 ? 34.286 -11.532 -17.649 1.00 71.69 293 ALA A C 1
ATOM 2284 O O . ALA A 1 293 ? 35.208 -10.719 -17.640 1.00 71.69 293 ALA A O 1
ATOM 2285 N N . VAL A 1 294 ? 33.178 -11.367 -16.922 1.00 76.62 294 VAL A N 1
ATOM 2286 C CA . VAL A 1 294 ? 32.966 -10.205 -16.044 1.00 76.62 294 VAL A CA 1
ATOM 2287 C C . VAL A 1 294 ? 34.040 -10.184 -14.941 1.00 76.62 294 VAL A C 1
ATOM 2289 O O . VAL A 1 294 ? 34.207 -11.202 -14.269 1.00 76.62 294 VAL A O 1
ATOM 2292 N N . PRO A 1 295 ? 34.766 -9.064 -14.742 1.00 72.75 295 PRO A N 1
ATOM 2293 C CA . PRO A 1 295 ? 35.798 -8.960 -13.714 1.00 72.75 295 PRO A CA 1
ATOM 2294 C C . PRO A 1 295 ? 35.273 -9.241 -12.301 1.00 72.75 295 PRO A C 1
ATOM 2296 O O . PRO A 1 295 ? 34.139 -8.888 -11.968 1.00 72.75 295 PRO A O 1
ATOM 2299 N N . ASP A 1 296 ? 36.138 -9.796 -11.448 1.00 68.81 296 ASP A N 1
ATOM 2300 C CA . ASP A 1 296 ? 35.861 -9.934 -10.017 1.00 68.81 296 ASP A CA 1
ATOM 2301 C C . ASP A 1 296 ? 35.537 -8.561 -9.384 1.00 68.81 296 ASP A C 1
ATOM 2303 O O . ASP A 1 296 ? 36.024 -7.509 -9.821 1.00 68.81 296 ASP A O 1
ATOM 2307 N N . ALA A 1 297 ? 34.723 -8.579 -8.323 1.00 82.06 297 ALA A N 1
ATOM 2308 C CA . ALA A 1 297 ? 34.267 -7.401 -7.570 1.00 82.06 297 ALA A CA 1
ATOM 2309 C C . ALA A 1 297 ? 33.236 -6.487 -8.270 1.00 82.06 297 ALA A C 1
ATOM 2311 O O . ALA A 1 297 ? 33.187 -5.288 -7.997 1.00 82.06 297 ALA A O 1
ATOM 2312 N N . ALA A 1 298 ? 32.378 -7.034 -9.135 1.00 91.62 298 ALA A N 1
ATOM 2313 C CA . ALA A 1 298 ? 31.104 -6.380 -9.448 1.00 91.62 298 ALA A CA 1
ATOM 2314 C C . ALA A 1 298 ? 30.218 -6.300 -8.189 1.00 91.62 298 ALA A C 1
ATOM 2316 O O . ALA A 1 298 ? 30.283 -7.182 -7.333 1.00 91.62 298 ALA A O 1
ATOM 2317 N N . VAL A 1 299 ? 29.360 -5.282 -8.086 1.00 93.69 299 VAL A N 1
ATOM 2318 C CA . VAL A 1 299 ? 28.304 -5.218 -7.053 1.00 93.69 299 VAL A CA 1
ATOM 2319 C C . VAL A 1 299 ? 27.016 -5.923 -7.492 1.00 93.69 299 VAL A C 1
ATOM 2321 O O . VAL A 1 299 ? 26.177 -6.253 -6.651 1.00 93.69 299 VAL A O 1
ATOM 2324 N N . LEU A 1 300 ? 26.882 -6.166 -8.800 1.00 94.19 300 LEU A N 1
ATOM 2325 C CA . LEU A 1 300 ? 25.834 -6.954 -9.444 1.00 94.19 300 LEU A CA 1
ATOM 2326 C C . LEU A 1 300 ? 26.423 -7.662 -10.665 1.00 94.19 300 LEU A C 1
ATOM 2328 O O . LEU A 1 300 ? 27.074 -7.008 -11.477 1.00 94.19 300 LEU A O 1
ATOM 2332 N N . HIS A 1 301 ? 26.139 -8.952 -10.833 1.00 94.00 301 HIS A N 1
ATOM 2333 C CA . HIS A 1 301 ? 26.373 -9.680 -12.081 1.00 94.00 301 HIS A CA 1
ATOM 2334 C C . HIS A 1 301 ? 25.324 -10.787 -12.261 1.00 94.00 301 HIS A C 1
ATOM 2336 O O . HIS A 1 301 ? 25.297 -11.745 -11.486 1.00 94.00 301 HIS A O 1
ATOM 2342 N N . LEU A 1 302 ? 24.477 -10.672 -13.291 1.00 92.94 302 LEU A N 1
ATOM 2343 C CA . LEU A 1 302 ? 23.524 -11.723 -13.674 1.00 92.94 302 LEU A CA 1
ATOM 2344 C C . LEU A 1 302 ? 23.994 -12.372 -14.979 1.00 92.94 302 LEU A C 1
ATOM 2346 O O . LEU A 1 302 ? 23.908 -11.755 -16.032 1.00 92.94 302 LEU A O 1
ATOM 2350 N N . ASP A 1 303 ? 24.472 -13.612 -14.933 1.00 89.88 303 ASP A N 1
ATOM 2351 C CA . ASP A 1 303 ? 24.848 -14.366 -16.141 1.00 89.88 303 ASP A CA 1
ATOM 2352 C C . ASP A 1 303 ? 23.673 -15.141 -16.758 1.00 89.88 303 ASP A C 1
ATOM 2354 O O . ASP A 1 303 ? 23.792 -15.677 -17.851 1.00 89.88 303 ASP A O 1
ATOM 2358 N N . PHE A 1 304 ? 22.539 -15.203 -16.051 1.00 92.38 304 PHE A N 1
ATOM 2359 C CA . PHE A 1 304 ? 21.353 -15.989 -16.406 1.00 92.38 304 PHE A CA 1
ATOM 2360 C C . PHE A 1 304 ? 21.610 -17.498 -16.600 1.00 92.38 304 PH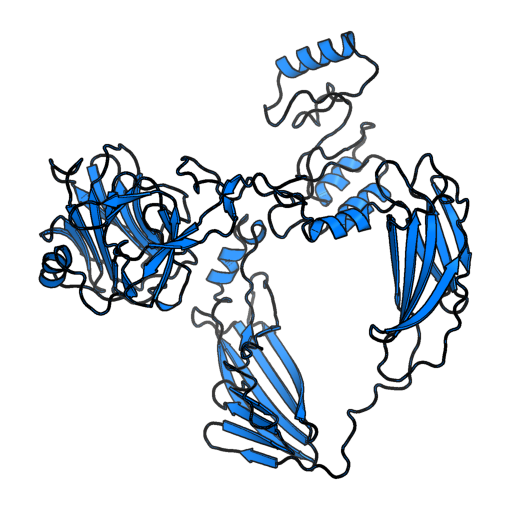E A C 1
ATOM 2362 O O . PHE A 1 304 ? 20.735 -18.215 -17.092 1.00 92.38 304 PHE A O 1
ATOM 2369 N N . GLU A 1 305 ? 22.760 -18.008 -16.154 1.00 89.75 305 GLU A N 1
ATOM 2370 C CA . GLU A 1 305 ? 23.100 -19.432 -16.225 1.00 89.75 305 GLU A CA 1
ATOM 2371 C C . GLU A 1 305 ? 22.430 -20.214 -15.088 1.00 89.75 305 GLU A C 1
ATOM 2373 O O . GLU A 1 305 ? 21.885 -21.300 -15.295 1.00 89.75 305 GLU A O 1
ATOM 2378 N N . ASP A 1 306 ? 22.395 -19.620 -13.892 1.00 88.62 306 ASP A N 1
ATOM 2379 C CA . ASP A 1 306 ? 21.748 -20.176 -12.700 1.00 88.62 306 ASP A CA 1
ATOM 2380 C C . ASP A 1 306 ? 20.343 -19.579 -12.516 1.00 88.62 306 ASP A C 1
ATOM 2382 O O . ASP A 1 306 ? 20.167 -18.536 -11.874 1.00 88.62 306 ASP A O 1
ATOM 2386 N N . ILE A 1 307 ? 19.351 -20.233 -13.135 1.00 92.56 307 ILE A N 1
ATOM 2387 C CA . ILE A 1 307 ? 17.930 -19.881 -13.021 1.00 92.56 307 ILE A CA 1
ATOM 2388 C C . ILE A 1 307 ? 17.224 -20.856 -12.079 1.00 92.56 307 ILE A C 1
ATOM 2390 O O . ILE A 1 307 ? 16.944 -22.004 -12.429 1.00 92.56 307 ILE A O 1
ATOM 2394 N N . GLU A 1 308 ? 16.849 -20.361 -10.906 1.00 92.94 308 GLU A N 1
ATOM 2395 C CA . GLU A 1 308 ? 15.946 -21.045 -9.987 1.00 92.94 308 GLU A CA 1
ATOM 2396 C C . GLU A 1 308 ? 14.501 -20.840 -10.460 1.00 92.94 308 GLU A C 1
ATOM 2398 O O . GLU A 1 308 ? 14.055 -19.713 -10.664 1.00 92.94 308 GLU A O 1
ATOM 2403 N N . THR A 1 309 ? 13.737 -21.921 -10.616 1.00 92.25 309 THR A N 1
ATOM 2404 C CA . THR A 1 309 ? 12.291 -21.835 -10.866 1.00 92.25 309 THR A CA 1
ATOM 2405 C C . THR A 1 309 ? 11.541 -22.315 -9.638 1.00 92.25 309 THR A C 1
ATOM 2407 O O . THR A 1 309 ? 11.726 -23.441 -9.183 1.00 92.25 309 THR A O 1
ATOM 2410 N N . THR A 1 310 ? 10.664 -21.467 -9.112 1.00 91.19 310 THR A N 1
ATOM 2411 C CA . THR A 1 310 ? 9.763 -21.832 -8.016 1.00 91.19 310 THR A CA 1
ATOM 2412 C C . THR A 1 310 ? 8.380 -22.159 -8.568 1.00 91.19 310 THR A C 1
ATOM 2414 O O . THR A 1 310 ? 7.950 -21.565 -9.554 1.00 91.19 310 THR A O 1
ATOM 2417 N N . HIS A 1 311 ? 7.662 -23.077 -7.917 1.00 91.06 311 HIS A N 1
ATOM 2418 C CA . HIS A 1 311 ? 6.293 -23.477 -8.284 1.00 91.06 311 HIS A CA 1
ATOM 2419 C C . HIS A 1 311 ? 5.233 -22.884 -7.346 1.00 91.06 311 HIS A C 1
ATOM 2421 O O . HIS A 1 311 ? 4.165 -23.463 -7.144 1.00 91.06 311 HIS A O 1
ATOM 2427 N N . ARG A 1 312 ? 5.544 -21.741 -6.723 1.00 85.31 312 ARG A N 1
ATOM 2428 C CA . ARG A 1 312 ? 4.597 -21.016 -5.878 1.00 85.31 312 ARG A CA 1
ATOM 2429 C C . ARG A 1 312 ? 3.750 -20.104 -6.771 1.00 85.31 312 ARG A C 1
ATOM 2431 O O . ARG A 1 312 ? 4.334 -19.259 -7.450 1.00 85.31 312 ARG A O 1
ATOM 2438 N N . PRO A 1 313 ? 2.411 -20.243 -6.780 1.00 89.50 313 PRO A N 1
ATOM 2439 C CA . PRO A 1 313 ? 1.561 -19.322 -7.516 1.00 89.50 313 PRO A CA 1
ATOM 2440 C C . PRO A 1 313 ? 1.735 -17.881 -7.031 1.00 89.50 313 PRO A C 1
ATOM 2442 O O . PRO A 1 313 ? 1.931 -17.649 -5.837 1.00 89.50 313 PRO A O 1
ATOM 2445 N N . TRP A 1 314 ? 1.633 -16.935 -7.954 1.00 90.31 314 TRP A N 1
ATOM 2446 C CA . TRP A 1 314 ? 1.684 -15.494 -7.696 1.00 90.31 314 TRP A CA 1
ATOM 2447 C C . TRP A 1 314 ? 0.741 -14.765 -8.662 1.00 90.31 314 TRP A C 1
ATOM 2449 O O . TRP A 1 314 ? 0.240 -15.380 -9.605 1.00 90.31 314 TRP A O 1
ATOM 2459 N N . PHE A 1 315 ? 0.457 -13.487 -8.414 1.00 94.44 315 PHE A N 1
ATOM 2460 C CA . PHE A 1 315 ? -0.416 -12.673 -9.262 1.00 94.44 315 PHE A CA 1
ATOM 2461 C C . PHE A 1 315 ? 0.409 -11.624 -10.008 1.00 94.44 315 PHE A C 1
ATOM 2463 O O . PHE A 1 315 ? 1.087 -10.818 -9.377 1.00 94.44 315 PHE A O 1
ATOM 2470 N N . ALA A 1 316 ? 0.362 -11.687 -11.336 1.00 92.44 316 ALA A N 1
ATOM 2471 C CA . ALA A 1 316 ? 0.977 -10.738 -12.251 1.00 92.44 316 ALA A CA 1
ATOM 2472 C C . ALA A 1 316 ? 0.084 -9.518 -12.461 1.00 92.44 316 ALA A C 1
ATOM 2474 O O . ALA A 1 316 ? -1.142 -9.646 -12.482 1.00 92.44 316 ALA A O 1
ATOM 2475 N N . TYR A 1 317 ? 0.711 -8.367 -12.667 1.00 93.00 317 TYR A N 1
ATOM 2476 C CA . TYR A 1 317 ? 0.055 -7.115 -13.040 1.00 93.00 317 TYR A CA 1
ATOM 2477 C C . TYR A 1 317 ? 0.797 -6.460 -14.214 1.00 93.00 317 TYR A C 1
ATOM 2479 O O . TYR A 1 317 ? 1.659 -7.078 -14.839 1.00 93.00 317 TYR A O 1
ATOM 2487 N N . GLY A 1 318 ? 0.455 -5.210 -14.522 1.00 90.12 318 GLY A N 1
ATOM 2488 C CA . GLY A 1 318 ? 0.995 -4.455 -15.642 1.00 90.12 318 GLY A CA 1
ATOM 2489 C C . GLY A 1 318 ? 2.519 -4.549 -15.861 1.00 90.12 318 GLY A C 1
ATOM 2490 O O . GLY A 1 318 ? 3.344 -4.050 -15.086 1.00 90.12 318 GLY A O 1
ATOM 2491 N N . GLY A 1 319 ? 2.887 -5.129 -16.996 1.00 83.69 319 GLY A N 1
ATOM 2492 C CA . GLY A 1 319 ? 4.225 -5.300 -17.555 1.00 83.69 319 GLY A CA 1
ATOM 2493 C C . GLY A 1 319 ? 4.891 -6.631 -17.208 1.00 83.69 319 GLY A C 1
ATOM 2494 O O . GLY A 1 319 ? 5.960 -6.928 -17.740 1.00 83.69 319 GLY A O 1
ATOM 2495 N N . ASP A 1 320 ? 4.289 -7.442 -16.340 1.00 85.25 320 ASP A N 1
ATOM 2496 C CA . ASP A 1 320 ? 4.827 -8.751 -15.953 1.00 85.25 320 ASP A CA 1
ATOM 2497 C C . ASP A 1 320 ? 4.673 -9.808 -17.056 1.00 85.25 320 ASP A C 1
ATOM 2499 O O . ASP A 1 320 ? 5.359 -10.833 -17.031 1.00 85.25 320 ASP A O 1
ATOM 2503 N N . LEU A 1 321 ? 3.794 -9.573 -18.034 1.00 83.12 321 LEU A N 1
ATOM 2504 C CA . LEU A 1 321 ? 3.548 -10.469 -19.167 1.00 83.12 321 LEU A CA 1
ATOM 2505 C C . LEU A 1 321 ? 4.200 -9.961 -20.463 1.00 83.12 321 LEU A C 1
ATOM 2507 O O . LEU A 1 321 ? 3.920 -10.486 -21.541 1.00 83.12 321 LEU A O 1
ATOM 2511 N N . GLY A 1 322 ? 5.091 -8.968 -20.359 1.00 75.88 322 GLY A N 1
ATOM 2512 C CA . GLY A 1 322 ? 5.798 -8.367 -21.493 1.00 75.88 322 GLY A CA 1
ATOM 2513 C C . GLY A 1 322 ? 4.966 -7.352 -22.283 1.00 75.88 322 GLY A C 1
ATOM 2514 O O . GLY A 1 322 ? 5.391 -6.903 -23.349 1.00 75.88 322 GLY A O 1
ATOM 2515 N N . GLU A 1 323 ? 3.787 -6.981 -21.787 1.00 82.00 323 GLU A N 1
ATOM 2516 C CA . GLU A 1 323 ? 2.934 -5.964 -22.382 1.00 82.00 323 GLU A CA 1
ATOM 2517 C C . GLU A 1 323 ? 3.517 -4.554 -22.221 1.00 82.00 323 GLU A C 1
ATOM 2519 O O . GLU A 1 323 ? 4.108 -4.189 -21.202 1.00 82.00 323 GLU A O 1
ATOM 2524 N N . THR A 1 324 ? 3.353 -3.744 -23.264 1.00 74.94 324 THR A N 1
ATOM 2525 C CA . THR A 1 324 ? 3.787 -2.349 -23.291 1.00 74.94 324 THR A CA 1
ATOM 2526 C C . THR A 1 324 ? 2.934 -1.570 -24.308 1.00 74.94 324 THR A C 1
ATOM 2528 O O . THR A 1 324 ? 2.703 -2.092 -25.406 1.00 74.94 324 THR A O 1
ATOM 2531 N N . PRO A 1 325 ? 2.456 -0.348 -23.993 1.00 84.25 325 PRO A N 1
ATOM 2532 C CA . PRO A 1 325 ? 2.584 0.350 -22.708 1.00 84.25 325 PRO A CA 1
ATOM 2533 C C . PRO A 1 325 ? 1.809 -0.348 -21.577 1.00 84.25 325 PRO A C 1
ATOM 2535 O O . PRO A 1 325 ? 1.041 -1.277 -21.817 1.00 84.25 325 PRO A O 1
ATOM 2538 N N . THR A 1 326 ? 2.060 0.067 -20.336 1.00 87.50 326 THR A N 1
ATOM 2539 C CA . THR A 1 326 ? 1.418 -0.490 -19.142 1.00 87.50 326 THR A CA 1
ATOM 2540 C C . THR A 1 326 ? 1.377 0.535 -18.011 1.00 87.50 326 THR A C 1
ATOM 2542 O O . THR A 1 326 ? 2.322 1.310 -17.871 1.00 87.50 326 THR A O 1
ATOM 2545 N N . ASP A 1 327 ? 0.338 0.470 -17.176 1.00 89.69 327 ASP A N 1
ATOM 2546 C CA . ASP A 1 327 ? 0.156 1.299 -15.974 1.00 89.69 327 ASP A CA 1
ATOM 2547 C C . ASP A 1 327 ? 0.536 0.561 -14.674 1.00 89.69 327 ASP A C 1
ATOM 2549 O O . ASP A 1 327 ? 0.168 0.953 -13.566 1.00 89.69 327 ASP A O 1
ATOM 2553 N N . GLY A 1 328 ? 1.297 -0.534 -14.783 1.00 89.12 328 GLY A N 1
ATOM 2554 C CA . GLY A 1 328 ? 1.851 -1.229 -13.621 1.00 89.12 328 GLY A CA 1
ATOM 2555 C C . GLY A 1 328 ? 0.775 -1.815 -12.703 1.00 89.12 328 GLY A C 1
ATOM 2556 O O . GLY A 1 328 ? -0.094 -2.563 -13.148 1.00 89.12 328 GLY A O 1
ATOM 2557 N N . SER A 1 329 ? 0.864 -1.519 -11.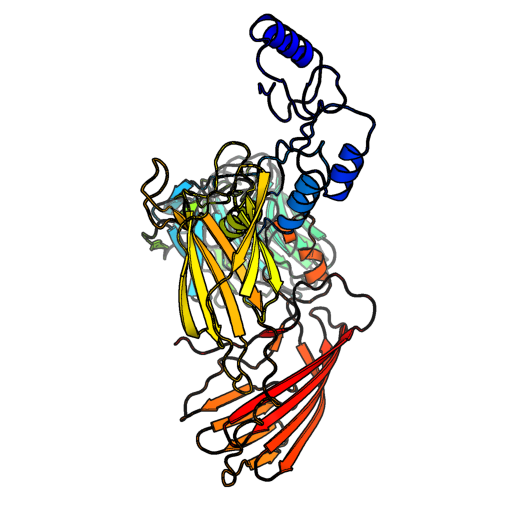405 1.00 91.94 329 SER A N 1
ATOM 2558 C CA . SER A 1 329 ? -0.051 -2.041 -10.382 1.00 91.94 329 SER A CA 1
ATOM 2559 C C . SER A 1 329 ? -1.410 -1.340 -10.346 1.00 91.94 329 SER A C 1
ATOM 2561 O O . SER A 1 329 ? -2.232 -1.707 -9.514 1.00 91.94 329 SER A O 1
ATOM 2563 N N . PHE A 1 330 ? -1.684 -0.368 -11.226 1.00 94.94 330 PHE A N 1
ATOM 2564 C CA . PHE A 1 330 ? -2.925 0.420 -11.198 1.00 94.94 330 PHE A CA 1
ATOM 2565 C C . PHE A 1 330 ? -4.205 -0.400 -11.420 1.00 94.94 330 PHE A C 1
ATOM 2567 O O . PHE A 1 330 ? -5.288 0.115 -11.191 1.00 94.94 330 PHE A O 1
ATOM 2574 N N . CYS A 1 331 ? -4.090 -1.670 -11.824 1.00 96.81 331 CYS A N 1
ATOM 2575 C CA . CYS A 1 331 ? -5.199 -2.622 -11.915 1.00 96.81 331 CYS A CA 1
ATOM 2576 C C . CYS A 1 331 ? -5.482 -3.408 -10.611 1.00 96.81 331 CYS A C 1
ATOM 2578 O O . CYS A 1 331 ? -6.308 -4.325 -10.607 1.00 96.81 331 CYS A O 1
ATOM 2580 N N . LEU A 1 332 ? -4.762 -3.122 -9.522 1.00 97.56 332 LEU A N 1
ATOM 2581 C CA . LEU A 1 332 ? -4.877 -3.796 -8.224 1.00 97.56 332 LEU A CA 1
ATOM 2582 C C . LEU A 1 332 ? -5.553 -2.873 -7.197 1.00 97.56 332 LEU A C 1
ATOM 2584 O O . LEU A 1 332 ? -4.892 -2.294 -6.331 1.00 97.56 332 LEU A O 1
ATOM 2588 N N . ASN A 1 333 ? -6.867 -2.692 -7.342 1.00 97.81 333 ASN A N 1
ATOM 2589 C CA . ASN A 1 333 ? -7.664 -1.707 -6.601 1.00 97.81 333 ASN A CA 1
ATOM 2590 C C . ASN A 1 333 ? -8.669 -2.343 -5.631 1.00 97.81 333 ASN A C 1
ATOM 2592 O O . ASN A 1 333 ? -9.525 -1.643 -5.099 1.00 97.81 333 ASN A O 1
ATOM 2596 N N . GLY A 1 334 ? -8.581 -3.653 -5.401 1.00 98.00 334 GLY A N 1
ATOM 2597 C CA . GLY A 1 334 ? -9.655 -4.419 -4.791 1.00 98.00 334 GLY A CA 1
ATOM 2598 C C . GLY A 1 334 ? -9.679 -4.392 -3.267 1.00 98.00 334 GLY A C 1
ATOM 2599 O O . GLY A 1 334 ? -8.653 -4.476 -2.589 1.00 98.00 334 GLY A O 1
ATOM 2600 N N . LEU A 1 335 ? -10.889 -4.447 -2.707 1.00 98.25 335 LEU A N 1
ATOM 2601 C CA . LEU A 1 335 ? -11.110 -4.872 -1.320 1.00 98.25 335 LEU A CA 1
ATOM 2602 C C . LEU A 1 335 ? -10.770 -6.356 -1.091 1.00 98.25 335 LEU A C 1
ATOM 2604 O O . LEU A 1 335 ? -10.609 -6.785 0.056 1.00 98.25 335 LEU A O 1
ATOM 2608 N N . VAL A 1 336 ? -10.679 -7.152 -2.160 1.00 98.50 336 VAL A N 1
ATOM 2609 C CA . VAL A 1 336 ? -10.217 -8.542 -2.124 1.00 98.50 336 VAL A CA 1
ATOM 2610 C C . VAL A 1 336 ? -9.126 -8.806 -3.162 1.00 98.50 336 VAL A C 1
ATOM 2612 O O . VAL A 1 336 ? -9.099 -8.207 -4.237 1.00 98.50 336 VAL A O 1
ATOM 2615 N N . SER A 1 337 ? -8.268 -9.778 -2.866 1.00 97.31 337 SER A N 1
ATOM 2616 C CA . SER A 1 337 ? -7.278 -10.310 -3.804 1.00 97.31 337 SER A CA 1
ATOM 2617 C C . SER A 1 337 ? -7.941 -11.030 -4.996 1.00 97.31 337 SER A C 1
ATOM 2619 O O . SER A 1 337 ? -9.124 -11.392 -4.933 1.00 97.31 337 SER A O 1
ATOM 2621 N N . PRO A 1 338 ? -7.193 -11.393 -6.060 1.00 97.62 338 PRO A N 1
ATOM 2622 C CA . PRO A 1 338 ? -7.768 -12.098 -7.210 1.00 97.62 338 PRO A CA 1
ATOM 2623 C C . PRO A 1 338 ? -8.350 -13.483 -6.872 1.00 97.62 338 PRO A C 1
ATOM 2625 O O . PRO A 1 338 ? -9.144 -14.035 -7.632 1.00 97.62 338 PRO A O 1
ATOM 2628 N N . ASP A 1 339 ? -7.997 -14.075 -5.731 1.00 96.38 339 ASP A N 1
ATOM 2629 C CA . ASP A 1 339 ? -8.604 -15.299 -5.195 1.00 96.38 339 ASP A CA 1
ATOM 2630 C C . ASP A 1 339 ? -9.649 -15.065 -4.098 1.00 96.38 339 ASP A C 1
ATOM 2632 O O . ASP A 1 339 ? -10.041 -16.008 -3.414 1.00 96.38 339 ASP A O 1
ATOM 2636 N N . ARG A 1 340 ? -10.175 -13.837 -4.018 1.00 97.50 340 ARG A N 1
ATOM 2637 C CA . ARG A 1 340 ? -11.286 -13.413 -3.152 1.00 97.50 340 ARG A CA 1
ATOM 2638 C C . ARG A 1 340 ? -10.946 -13.492 -1.664 1.00 97.50 340 ARG A C 1
ATOM 2640 O O . ARG A 1 340 ? -11.838 -13.617 -0.828 1.00 97.50 340 ARG A O 1
ATOM 2647 N N . ILE A 1 341 ? -9.662 -13.389 -1.329 1.00 97.56 341 ILE A N 1
ATOM 2648 C CA . ILE A 1 341 ? -9.217 -13.252 0.054 1.00 97.56 341 ILE A CA 1
ATOM 2649 C C . ILE A 1 341 ? -9.359 -11.773 0.437 1.00 97.56 341 ILE A C 1
ATOM 2651 O O . ILE A 1 341 ? -8.778 -10.922 -0.237 1.00 97.56 341 ILE A O 1
ATOM 2655 N N . PRO A 1 342 ? -10.123 -11.441 1.492 1.00 97.88 342 PRO A N 1
ATOM 2656 C CA . PRO A 1 342 ? -10.289 -10.061 1.926 1.00 97.88 342 PRO A CA 1
ATOM 2657 C C . PRO A 1 342 ? -8.971 -9.376 2.284 1.00 97.88 342 PRO A C 1
ATOM 2659 O O . PRO A 1 342 ? -8.176 -9.904 3.066 1.00 97.88 342 PRO A O 1
ATOM 2662 N N . HIS A 1 343 ? -8.777 -8.167 1.765 1.00 97.88 343 HIS A N 1
ATOM 2663 C CA . HIS A 1 343 ? -7.783 -7.236 2.283 1.00 97.88 343 HIS A CA 1
ATOM 2664 C C . HIS A 1 343 ? -8.254 -6.636 3.617 1.00 97.88 343 HIS A C 1
ATOM 2666 O O . HIS A 1 343 ? -9.454 -6.639 3.904 1.00 97.88 343 HIS A O 1
ATOM 2672 N N . PRO A 1 344 ? -7.342 -6.082 4.442 1.00 97.56 344 PRO A N 1
ATOM 2673 C CA . PRO A 1 344 ? -7.710 -5.454 5.710 1.00 97.56 344 PRO A CA 1
ATOM 2674 C C . PRO A 1 344 ? -8.826 -4.402 5.593 1.00 97.56 344 PRO A C 1
ATOM 2676 O O . PRO A 1 344 ? -9.703 -4.356 6.451 1.00 97.56 344 PRO A O 1
ATOM 2679 N N . ALA A 1 345 ? -8.847 -3.631 4.499 1.00 96.56 345 ALA A N 1
ATOM 2680 C CA . ALA A 1 345 ? -9.871 -2.623 4.216 1.00 96.56 345 ALA A CA 1
ATOM 2681 C C . ALA A 1 345 ? -11.307 -3.185 4.165 1.00 96.56 345 ALA A C 1
ATOM 2683 O O . ALA A 1 345 ? -12.251 -2.480 4.512 1.00 96.56 345 ALA A O 1
ATOM 2684 N N . MET A 1 346 ? -11.492 -4.463 3.809 1.00 97.31 346 MET A N 1
ATOM 2685 C CA . MET A 1 346 ? -12.809 -5.112 3.823 1.00 97.31 346 MET A CA 1
ATOM 2686 C C . MET A 1 346 ? -13.428 -5.137 5.227 1.00 97.31 346 MET A C 1
ATOM 2688 O O . MET A 1 346 ? -14.646 -5.056 5.371 1.00 97.31 346 MET A O 1
ATOM 2692 N N . TRP A 1 347 ? -12.606 -5.255 6.273 1.00 96.75 347 TRP A N 1
ATOM 2693 C CA . TRP A 1 347 ? -13.099 -5.278 7.651 1.00 96.75 347 TRP A CA 1
ATOM 2694 C C . TRP A 1 347 ? -13.579 -3.900 8.102 1.00 96.75 347 TRP A C 1
ATOM 2696 O O . TRP A 1 347 ? -14.603 -3.819 8.779 1.00 96.75 347 TRP A O 1
ATOM 2706 N N . GLU A 1 348 ? -12.902 -2.834 7.668 1.00 97.25 348 GLU A N 1
ATOM 2707 C CA . GLU A 1 348 ? -13.350 -1.456 7.894 1.00 97.25 348 GLU A CA 1
ATOM 2708 C C . GLU A 1 348 ? -14.657 -1.186 7.143 1.00 97.25 348 GLU A C 1
ATOM 2710 O O . GLU A 1 348 ? -15.624 -0.702 7.727 1.00 97.25 348 GLU A O 1
ATOM 2715 N N . TYR A 1 349 ? -14.738 -1.611 5.877 1.00 96.69 349 TYR A N 1
ATOM 2716 C CA . TYR A 1 349 ? -15.968 -1.532 5.091 1.00 96.69 349 TYR A CA 1
ATOM 2717 C C . TYR A 1 349 ? -17.135 -2.254 5.777 1.00 96.69 349 TYR A C 1
ATOM 2719 O O . TYR A 1 349 ? -18.191 -1.662 5.998 1.00 96.69 349 TYR A O 1
ATOM 2727 N N . LYS A 1 350 ? -16.929 -3.505 6.208 1.00 97.44 350 LYS A N 1
ATOM 2728 C CA . LYS A 1 350 ? -17.932 -4.271 6.962 1.00 97.44 350 LYS A CA 1
ATOM 2729 C C . LYS A 1 350 ? -18.387 -3.528 8.222 1.00 97.44 350 LYS A C 1
ATOM 2731 O O . LYS A 1 350 ? -19.577 -3.532 8.527 1.00 97.44 350 LYS A O 1
ATOM 2736 N N . LYS A 1 351 ? -17.452 -2.918 8.955 1.00 97.75 351 LYS A N 1
ATOM 2737 C CA . LYS A 1 351 ? -17.736 -2.222 10.212 1.00 97.75 351 LYS A CA 1
ATOM 2738 C C . LYS A 1 351 ? -18.556 -0.953 9.995 1.00 97.75 351 LYS A C 1
ATOM 2740 O O . LYS A 1 351 ? -19.535 -0.724 10.699 1.00 97.75 351 LYS A O 1
ATOM 2745 N N . VAL A 1 352 ? -18.162 -0.120 9.038 1.00 96.38 352 VAL A N 1
ATOM 2746 C CA . VAL A 1 352 ? -18.788 1.189 8.816 1.00 96.38 352 VAL A CA 1
ATOM 2747 C C . VAL A 1 352 ? -20.234 1.049 8.312 1.00 96.38 352 VAL A C 1
ATOM 2749 O O . VAL A 1 352 ? -21.105 1.818 8.729 1.00 96.38 352 VAL A O 1
ATOM 2752 N N . LEU A 1 353 ? -20.509 0.029 7.490 1.00 94.69 353 LEU A N 1
ATOM 2753 C CA . LEU A 1 353 ? -21.827 -0.244 6.898 1.00 94.69 353 LEU A CA 1
ATOM 2754 C C . LEU A 1 353 ? -22.725 -1.165 7.738 1.00 94.69 353 LEU A C 1
ATOM 2756 O O . LEU A 1 353 ? -23.786 -1.589 7.274 1.00 94.69 353 LEU A O 1
ATOM 2760 N N . GLU A 1 354 ? -22.312 -1.523 8.951 1.00 97.19 354 GLU A N 1
ATOM 2761 C CA . GLU A 1 354 ? -23.028 -2.510 9.754 1.00 97.19 354 GLU A CA 1
ATOM 2762 C C . GLU A 1 354 ? -24.513 -2.128 9.991 1.00 97.19 354 GLU A C 1
ATOM 2764 O O . GLU A 1 354 ? -24.848 -0.947 10.166 1.00 97.19 354 GLU A O 1
ATOM 2769 N N . PRO A 1 355 ? -25.429 -3.115 10.051 1.00 97.00 355 PRO A N 1
ATOM 2770 C CA . PRO A 1 355 ? -26.868 -2.867 10.177 1.00 97.00 355 PRO A CA 1
ATOM 2771 C C . PRO A 1 355 ? -27.308 -2.411 11.579 1.00 97.00 355 PRO A C 1
ATOM 2773 O O . PRO A 1 355 ? -28.476 -2.068 11.777 1.00 97.00 355 PRO A O 1
ATOM 2776 N N . VAL A 1 356 ? -26.402 -2.426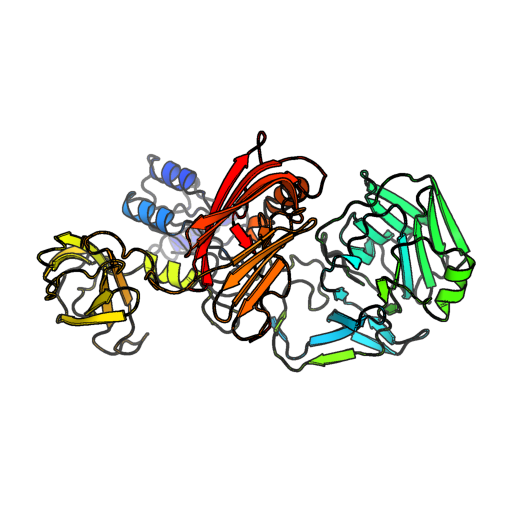 12.561 1.00 97.94 356 VAL A N 1
ATOM 2777 C CA . VAL A 1 356 ? -26.696 -2.145 13.970 1.00 97.94 356 VAL A CA 1
ATOM 2778 C C . VAL A 1 356 ? -25.715 -1.114 14.502 1.00 97.94 356 VAL A C 1
ATOM 2780 O O . VAL A 1 356 ? -24.523 -1.383 14.558 1.00 97.94 356 VAL A O 1
ATOM 2783 N N . ALA A 1 357 ? -26.212 0.034 14.958 1.00 97.19 357 ALA A N 1
ATOM 2784 C CA . ALA A 1 357 ? -25.405 0.976 15.729 1.00 97.19 357 ALA A CA 1
ATOM 2785 C C . ALA A 1 357 ? -25.652 0.783 17.229 1.00 97.19 357 ALA A C 1
ATOM 2787 O O . ALA A 1 357 ? -26.783 0.541 17.656 1.00 97.19 357 ALA A O 1
ATOM 2788 N N . VAL A 1 358 ? -24.592 0.904 18.028 1.00 98.06 358 VAL A N 1
ATOM 2789 C CA . VAL A 1 358 ? -24.638 0.732 19.484 1.00 98.06 358 VAL A CA 1
ATOM 2790 C C . VAL A 1 358 ? -24.076 1.974 20.156 1.00 98.06 358 VAL A C 1
ATOM 2792 O O . VAL A 1 358 ? -22.991 2.435 19.808 1.00 98.06 358 VAL A O 1
ATOM 2795 N N . GLU A 1 359 ? -24.784 2.475 21.159 1.00 98.00 359 GLU A N 1
ATOM 2796 C CA . GLU A 1 359 ? -24.313 3.538 22.040 1.00 98.00 359 GLU A CA 1
ATOM 2797 C C . GLU A 1 359 ? -24.367 3.059 23.493 1.00 98.00 359 GLU A C 1
ATOM 2799 O O . GLU A 1 359 ? -25.388 2.545 23.953 1.00 98.00 359 GLU A O 1
ATOM 2804 N N . MET A 1 360 ? -23.280 3.236 24.242 1.00 97.38 360 MET A N 1
ATOM 2805 C CA . MET A 1 360 ? -23.273 2.983 25.681 1.00 97.38 360 MET A CA 1
ATOM 2806 C C . MET A 1 360 ? -23.930 4.160 26.410 1.00 97.38 360 MET A C 1
ATOM 2808 O O . MET A 1 360 ? -23.390 5.264 26.415 1.00 97.38 360 MET A O 1
ATOM 2812 N N . LYS A 1 361 ? -25.081 3.921 27.049 1.00 97.56 361 LYS A N 1
ATOM 2813 C CA . LYS A 1 361 ? -25.809 4.941 27.823 1.00 97.56 361 LYS A CA 1
ATOM 2814 C C . LYS A 1 361 ? -25.383 4.970 29.283 1.00 97.56 361 LYS A C 1
ATOM 2816 O O . LYS A 1 361 ? -25.310 6.040 29.879 1.00 97.56 361 LYS A O 1
ATOM 2821 N N . ASP A 1 362 ? -25.125 3.801 29.863 1.00 95.06 362 ASP A N 1
ATOM 2822 C CA . ASP A 1 362 ? -24.659 3.676 31.242 1.00 95.06 362 ASP A CA 1
ATOM 2823 C C . ASP A 1 362 ? -23.893 2.366 31.436 1.00 95.06 362 ASP A C 1
ATOM 2825 O O . ASP A 1 362 ? -24.467 1.277 31.395 1.00 95.06 362 ASP A O 1
ATOM 2829 N N . ALA A 1 363 ? -22.585 2.484 31.659 1.00 92.50 363 ALA A N 1
ATOM 2830 C CA . ALA A 1 363 ? -21.701 1.345 31.850 1.00 92.50 363 ALA A CA 1
ATOM 2831 C C . ALA A 1 363 ? -21.951 0.601 33.170 1.00 92.50 363 ALA A C 1
ATOM 2833 O O . ALA A 1 363 ? -21.687 -0.597 33.238 1.00 92.50 363 ALA A O 1
ATOM 2834 N N . GLU A 1 364 ? -22.425 1.279 34.219 1.00 89.56 364 GLU A N 1
ATOM 2835 C CA . GLU A 1 364 ? -22.576 0.677 35.550 1.00 89.56 364 GLU A CA 1
ATOM 2836 C C . GLU A 1 364 ? -23.798 -0.239 35.605 1.00 89.56 364 GLU A C 1
ATOM 2838 O O . GLU A 1 364 ? -23.727 -1.354 36.117 1.00 89.56 364 GLU A O 1
ATOM 2843 N N . SER A 1 365 ? -24.903 0.203 35.006 1.00 91.94 365 SER A N 1
ATOM 2844 C CA . SER A 1 365 ? -26.125 -0.598 34.890 1.00 91.94 365 SER A CA 1
ATOM 2845 C C . SER A 1 365 ? -26.206 -1.434 33.608 1.00 91.94 365 SER A C 1
ATOM 2847 O O . SER A 1 365 ? -27.212 -2.106 33.387 1.00 91.94 365 SER A O 1
ATOM 2849 N N . GLY A 1 366 ? -25.176 -1.387 32.756 1.00 94.56 366 GLY A N 1
ATOM 2850 C CA . GLY A 1 366 ? -25.120 -2.136 31.502 1.00 94.56 366 GLY A CA 1
ATOM 2851 C C . GLY A 1 366 ? -26.175 -1.713 30.477 1.00 94.56 366 GLY A C 1
ATOM 2852 O O . GLY A 1 366 ? -26.646 -2.565 29.726 1.00 94.56 366 GLY A O 1
ATOM 2853 N N . ARG A 1 367 ? -26.580 -0.434 30.437 1.00 96.69 367 ARG A N 1
ATOM 2854 C CA . ARG A 1 367 ? -27.567 0.076 29.465 1.00 96.69 367 ARG A CA 1
ATOM 2855 C C . ARG A 1 367 ? -26.907 0.509 28.160 1.00 96.69 367 ARG A C 1
ATOM 2857 O O . ARG A 1 367 ? -26.042 1.390 28.150 1.00 96.69 367 ARG A O 1
ATOM 2864 N N . PHE A 1 368 ? -27.396 -0.046 27.055 1.00 97.88 368 PHE A N 1
ATOM 2865 C CA . PHE A 1 368 ? -26.969 0.280 25.695 1.00 97.88 368 PHE A CA 1
ATOM 2866 C C . PHE A 1 368 ? -28.178 0.626 24.835 1.00 97.88 368 PHE A C 1
ATOM 2868 O O . PHE A 1 368 ? -29.184 -0.077 24.878 1.00 97.88 368 PHE A O 1
ATOM 2875 N N . LEU A 1 369 ? -28.074 1.679 24.029 1.00 98.31 369 LEU A N 1
ATOM 2876 C CA . LEU A 1 369 ? -29.050 1.990 22.992 1.00 98.31 369 LEU A CA 1
ATOM 2877 C C . LEU A 1 369 ? -28.637 1.276 21.705 1.00 98.31 369 LEU A C 1
ATOM 2879 O O . LEU A 1 369 ? -27.540 1.501 21.193 1.00 98.31 369 LEU A O 1
ATOM 2883 N N . ILE A 1 370 ? -29.520 0.423 21.195 1.00 98.25 370 ILE A N 1
ATOM 2884 C CA . ILE A 1 370 ? -29.345 -0.302 19.938 1.00 98.25 370 ILE A CA 1
ATOM 2885 C C . ILE A 1 370 ? -30.220 0.357 18.881 1.00 98.25 370 ILE A C 1
ATOM 2887 O O . ILE A 1 370 ? -31.428 0.476 19.077 1.00 98.25 370 ILE A O 1
ATOM 2891 N N . THR A 1 371 ? -29.626 0.756 17.761 1.00 98.12 371 THR A N 1
ATOM 2892 C CA . THR A 1 371 ? -30.320 1.398 16.638 1.00 98.12 371 THR A CA 1
ATOM 2893 C C . THR A 1 371 ? -30.277 0.499 15.409 1.00 98.12 371 THR A C 1
ATOM 2895 O O . THR A 1 371 ? -29.201 0.098 14.961 1.00 98.12 371 THR A O 1
ATOM 2898 N N . ASN A 1 372 ? -31.450 0.211 14.845 1.00 98.44 372 ASN A N 1
ATOM 2899 C CA . ASN A 1 372 ? -31.598 -0.540 13.605 1.00 98.44 372 ASN A CA 1
ATOM 2900 C C . ASN A 1 372 ? -31.399 0.378 12.393 1.00 98.44 372 ASN A C 1
ATOM 2902 O O . ASN A 1 372 ? -32.232 1.242 12.124 1.00 98.44 372 ASN A O 1
ATOM 2906 N N . ARG A 1 373 ? -30.323 0.156 11.635 1.00 96.75 373 ARG A N 1
ATOM 2907 C CA . ARG A 1 373 ? -30.010 0.913 10.412 1.00 96.75 373 ARG A CA 1
ATOM 2908 C C . ARG A 1 373 ? -30.672 0.344 9.156 1.00 96.75 373 ARG A C 1
ATOM 2910 O O . ARG A 1 373 ? -30.596 0.960 8.097 1.00 96.75 373 ARG A O 1
ATOM 2917 N N . ASN A 1 374 ? -31.349 -0.801 9.244 1.00 97.12 374 ASN A N 1
ATOM 2918 C CA . ASN A 1 374 ? -32.112 -1.341 8.122 1.00 97.12 374 ASN A CA 1
ATOM 2919 C C . ASN A 1 374 ? -33.370 -0.509 7.851 1.00 97.12 374 ASN A C 1
ATOM 2921 O O . ASN A 1 374 ? -34.002 0.008 8.773 1.00 97.12 374 ASN A O 1
ATOM 2925 N N . PHE A 1 375 ? -33.780 -0.447 6.584 1.00 96.56 375 PHE A N 1
ATOM 2926 C CA . PHE A 1 375 ? -34.990 0.268 6.155 1.00 96.56 375 PHE A CA 1
ATOM 2927 C C . PHE A 1 375 ? -36.256 -0.599 6.127 1.00 96.56 375 PHE A C 1
ATOM 2929 O O . PHE A 1 375 ? -37.359 -0.062 6.188 1.00 96.56 375 PHE A O 1
ATOM 2936 N N . PHE A 1 376 ? -36.125 -1.931 6.067 1.00 97.75 376 PHE A N 1
ATOM 2937 C CA . PHE A 1 376 ? -37.273 -2.825 5.829 1.00 97.75 376 PHE A CA 1
ATOM 2938 C C . PHE A 1 376 ? -37.371 -4.030 6.768 1.00 97.75 376 PHE A C 1
ATOM 2940 O O . PHE A 1 376 ? -38.434 -4.640 6.850 1.00 97.75 376 PHE A O 1
ATOM 2947 N N . VAL A 1 377 ? -36.293 -4.386 7.471 1.00 96.44 377 VAL A N 1
ATOM 2948 C CA . VAL A 1 377 ? -36.251 -5.561 8.355 1.00 96.44 377 VAL A CA 1
ATOM 2949 C C . VAL A 1 377 ? -36.014 -5.147 9.806 1.00 96.44 377 VAL A C 1
ATOM 2951 O O . VAL A 1 377 ? -35.255 -4.217 10.076 1.00 96.44 377 VAL A O 1
ATOM 2954 N N . SER A 1 378 ? -36.695 -5.821 10.732 1.00 97.56 378 SER A N 1
ATOM 2955 C CA . SER A 1 378 ? -36.445 -5.724 12.178 1.00 97.56 378 SER A CA 1
ATOM 2956 C C . SER A 1 378 ? -35.148 -6.464 12.546 1.00 97.56 378 SER A C 1
ATOM 2958 O O . SER A 1 378 ? -34.646 -7.216 11.721 1.00 97.56 378 SER A O 1
ATOM 2960 N N . LEU A 1 379 ? -34.575 -6.243 13.736 1.00 97.38 379 LEU A N 1
ATOM 2961 C CA . LEU A 1 379 ? -33.321 -6.887 14.187 1.00 97.38 379 LEU A CA 1
ATOM 2962 C C . LEU A 1 379 ? -33.487 -8.266 14.852 1.00 97.38 379 LEU A C 1
ATOM 2964 O O . LEU A 1 379 ? -32.508 -8.848 15.308 1.00 97.38 379 LEU A O 1
ATOM 2968 N N . ASP A 1 380 ? -34.689 -8.835 14.872 1.00 95.50 380 ASP A N 1
ATOM 2969 C CA . ASP A 1 380 ? -34.990 -10.146 15.466 1.00 95.50 380 ASP A CA 1
ATOM 2970 C C . ASP A 1 380 ? -34.366 -11.342 14.717 1.00 95.50 380 ASP A C 1
ATOM 2972 O O . ASP A 1 380 ? -34.449 -12.475 15.183 1.00 95.50 380 ASP A O 1
ATOM 2976 N N . TYR A 1 381 ? -33.680 -11.101 13.595 1.00 95.62 381 TYR A N 1
ATOM 2977 C CA . TYR A 1 381 ? -32.848 -12.100 12.913 1.00 95.62 381 TYR A CA 1
ATOM 2978 C C . TYR A 1 381 ? -31.410 -12.189 13.460 1.00 95.62 381 TYR A C 1
ATOM 2980 O O . TYR A 1 381 ? -30.628 -13.008 12.964 1.00 95.62 381 TYR A O 1
ATOM 2988 N N . LEU A 1 382 ? -31.040 -11.349 14.437 1.00 97.00 382 LEU A N 1
ATOM 2989 C CA . LEU A 1 382 ? -29.703 -11.301 15.031 1.00 97.00 382 LEU A CA 1
ATOM 2990 C C . LEU A 1 382 ? -29.728 -11.678 16.518 1.00 97.00 382 LEU A C 1
ATOM 2992 O O . LEU A 1 382 ? -30.356 -10.999 17.330 1.00 97.00 382 LEU A O 1
ATOM 2996 N N . ASP A 1 383 ? -28.964 -12.707 16.876 1.00 96.06 383 ASP A N 1
ATOM 2997 C CA . ASP A 1 383 ? -28.594 -13.009 18.259 1.00 96.06 383 ASP A CA 1
ATOM 2998 C C . ASP A 1 383 ? -27.570 -11.990 18.763 1.00 96.06 383 ASP A C 1
ATOM 3000 O O . ASP A 1 383 ? -26.696 -11.555 18.008 1.00 96.06 383 ASP A O 1
ATOM 3004 N N . ILE A 1 384 ? -27.623 -11.662 20.056 1.00 97.06 384 ILE A N 1
ATOM 3005 C CA . ILE A 1 384 ? -26.654 -10.767 20.694 1.00 97.06 384 ILE A CA 1
ATOM 3006 C C . ILE A 1 384 ? -25.789 -11.579 21.656 1.00 97.06 384 ILE A C 1
ATOM 3008 O O . ILE A 1 384 ? -26.274 -12.121 22.648 1.00 97.06 384 ILE A O 1
ATOM 3012 N N . GLN A 1 385 ? -24.485 -11.621 21.405 1.00 97.12 385 GLN A N 1
ATOM 3013 C CA . GLN A 1 385 ? -23.492 -12.164 22.330 1.00 97.12 385 GLN A CA 1
ATOM 3014 C C . GLN A 1 385 ? -22.719 -11.013 22.963 1.00 97.12 385 GLN A C 1
ATOM 3016 O O . GLN A 1 385 ? -22.297 -10.095 22.266 1.00 97.12 385 GLN A O 1
ATOM 3021 N N . TRP A 1 386 ? -22.478 -11.063 24.268 1.00 97.38 386 TRP A N 1
ATOM 3022 C CA . TRP A 1 386 ? -21.671 -10.055 24.951 1.00 97.38 386 TRP A CA 1
ATOM 3023 C C . TRP A 1 386 ? -20.502 -10.684 25.698 1.00 97.38 386 TRP A C 1
ATOM 3025 O O . TRP A 1 386 ? -20.566 -11.838 26.134 1.00 97.38 386 TRP A O 1
ATOM 3035 N N . ARG A 1 387 ? -19.411 -9.926 25.834 1.00 96.69 387 ARG A N 1
ATOM 3036 C CA . ARG A 1 387 ? -18.188 -10.342 26.533 1.00 96.69 387 ARG A CA 1
ATOM 3037 C C . ARG A 1 387 ? -17.635 -9.188 27.357 1.00 96.69 387 ARG A C 1
ATOM 3039 O O . ARG A 1 387 ? -17.622 -8.055 26.889 1.00 96.69 387 ARG A O 1
ATOM 3046 N N . ILE A 1 388 ? -17.136 -9.493 28.550 1.00 94.88 388 ILE A N 1
ATOM 3047 C CA . ILE A 1 388 ? -16.231 -8.626 29.303 1.00 94.88 388 ILE A CA 1
ATOM 3048 C C . ILE A 1 388 ? -14.815 -9.155 29.119 1.00 94.88 388 ILE A C 1
ATOM 3050 O O . ILE A 1 388 ? -14.538 -10.320 29.414 1.00 94.88 388 ILE A O 1
ATOM 3054 N N . VAL A 1 389 ? -13.930 -8.293 28.634 1.00 92.44 389 VAL A N 1
ATOM 3055 C CA . VAL A 1 389 ? -12.532 -8.596 28.339 1.00 92.44 389 VAL A CA 1
ATOM 3056 C C . VAL A 1 389 ? -11.642 -7.799 29.287 1.00 92.44 389 VAL A C 1
ATOM 3058 O O . VAL A 1 389 ? -11.760 -6.579 29.341 1.00 92.44 389 VAL A O 1
ATOM 3061 N N . ALA A 1 390 ? -10.753 -8.479 30.012 1.00 89.88 390 ALA A N 1
ATOM 3062 C CA . ALA A 1 390 ? -9.731 -7.887 30.872 1.00 89.88 390 ALA A CA 1
ATOM 3063 C C . ALA A 1 390 ? -8.336 -8.182 30.301 1.00 89.88 390 ALA A C 1
ATOM 3065 O O . ALA A 1 390 ? -7.920 -9.344 30.256 1.00 89.88 390 ALA A O 1
ATOM 3066 N N . SER A 1 391 ? -7.638 -7.151 29.816 1.00 85.38 391 SER A N 1
ATOM 3067 C CA . SER A 1 391 ? -6.310 -7.251 29.177 1.00 85.38 391 SER A CA 1
ATOM 3068 C C . SER A 1 391 ? -6.193 -8.410 28.174 1.00 85.38 391 SER A C 1
ATOM 3070 O O . SER A 1 391 ? -5.251 -9.200 28.203 1.00 85.38 391 SER A O 1
ATOM 3072 N N . GLY A 1 392 ? -7.202 -8.541 27.307 1.00 86.75 392 GLY A N 1
ATOM 3073 C CA . GLY A 1 392 ? -7.281 -9.571 26.264 1.00 86.75 392 GLY A CA 1
ATOM 3074 C C . GLY A 1 392 ? -7.947 -10.889 26.677 1.00 86.75 392 GLY A C 1
ATOM 3075 O O . GLY A 1 392 ? -8.293 -11.682 25.804 1.00 86.75 392 GLY A O 1
ATOM 3076 N N . ASN A 1 393 ? -8.201 -11.122 27.968 1.00 89.25 393 ASN A N 1
ATOM 3077 C CA . ASN A 1 393 ? -8.845 -12.345 28.452 1.00 89.25 393 ASN A CA 1
ATOM 3078 C C . ASN A 1 393 ? -10.347 -12.141 28.664 1.00 89.25 393 ASN A C 1
ATOM 3080 O O . ASN A 1 393 ? -10.756 -11.198 29.337 1.00 89.25 393 ASN A O 1
ATOM 3084 N N . ILE A 1 394 ? -11.180 -13.043 28.143 1.00 92.88 394 ILE A N 1
ATOM 3085 C CA . ILE A 1 394 ? -12.623 -13.033 28.424 1.00 92.88 394 ILE A CA 1
ATOM 3086 C C . ILE A 1 394 ? -12.834 -13.489 29.872 1.00 92.88 394 ILE A C 1
ATOM 3088 O O . ILE A 1 394 ? -12.509 -14.624 30.212 1.00 92.88 394 ILE A O 1
ATOM 3092 N N . ILE A 1 395 ? -13.389 -12.613 30.710 1.00 91.25 395 ILE A N 1
ATOM 3093 C CA . ILE A 1 395 ? -13.676 -12.904 32.126 1.00 91.25 395 ILE A CA 1
ATOM 3094 C C . ILE A 1 395 ? -15.162 -13.147 32.393 1.00 91.25 395 ILE A C 1
ATOM 3096 O O . ILE A 1 395 ? -15.520 -13.784 33.380 1.00 91.25 395 ILE A O 1
ATOM 3100 N N . HIS A 1 396 ? -16.033 -12.654 31.515 1.00 92.81 396 HIS A N 1
ATOM 3101 C CA . HIS A 1 396 ? -17.470 -12.869 31.605 1.00 92.81 396 HIS A CA 1
ATOM 3102 C C . HIS A 1 396 ? -18.081 -12.832 30.204 1.00 92.81 396 HIS A C 1
ATOM 3104 O O . HIS A 1 396 ? -17.581 -12.124 29.330 1.00 92.81 396 HIS A O 1
ATOM 3110 N N . SER A 1 397 ? -19.145 -13.593 29.969 1.00 95.75 397 SER A N 1
ATOM 3111 C CA . SER A 1 397 ? -19.826 -13.617 28.675 1.00 95.75 397 SER A CA 1
ATOM 3112 C C . SER A 1 397 ? -21.240 -14.154 28.808 1.00 95.75 397 SER A C 1
ATOM 3114 O O . SER A 1 397 ? -21.517 -14.949 29.706 1.00 95.75 397 SER A O 1
ATOM 3116 N N . GLY A 1 398 ? -22.102 -13.805 27.863 1.00 95.81 398 GLY A N 1
ATOM 3117 C CA . GLY A 1 398 ? -23.439 -14.371 27.774 1.00 95.81 398 GLY A CA 1
ATOM 3118 C C . GLY A 1 398 ? -24.124 -14.027 26.463 1.00 95.81 398 GLY A C 1
ATOM 3119 O O . GLY A 1 398 ? -23.526 -13.439 25.560 1.00 95.81 398 GLY A O 1
ATOM 3120 N N . THR A 1 399 ? -25.393 -14.403 26.378 1.00 95.25 399 THR A N 1
ATOM 3121 C CA . THR A 1 399 ? -26.264 -14.117 25.241 1.00 95.25 399 THR A CA 1
ATOM 3122 C C . THR A 1 399 ? -27.492 -13.340 25.698 1.00 95.25 399 THR A C 1
ATOM 3124 O O . THR A 1 399 ? -27.898 -13.413 26.860 1.00 95.25 399 THR A O 1
ATOM 3127 N N . ILE A 1 400 ? -28.063 -12.568 24.783 1.00 92.25 400 ILE A N 1
ATOM 3128 C CA . ILE A 1 400 ? -29.370 -11.932 24.910 1.00 92.25 400 ILE A CA 1
ATOM 3129 C C . ILE A 1 400 ? -30.166 -12.384 23.687 1.00 92.25 400 ILE A C 1
ATOM 3131 O O . ILE A 1 400 ? -29.651 -12.342 22.567 1.00 92.25 400 ILE A O 1
ATOM 3135 N N . GLU A 1 401 ? -31.395 -12.842 23.920 1.00 84.75 401 GLU A N 1
ATOM 3136 C CA . GLU A 1 401 ? -32.313 -13.242 22.850 1.00 84.75 401 GLU A CA 1
ATOM 3137 C C . GLU A 1 401 ? -32.518 -12.088 21.850 1.00 84.75 401 GLU A C 1
ATOM 3139 O O . GLU A 1 401 ? -32.519 -10.919 22.269 1.00 84.75 401 GLU A O 1
ATOM 3144 N N . PRO A 1 402 ? -32.730 -12.384 20.555 1.00 84.56 402 PRO A N 1
ATOM 3145 C CA . PRO A 1 402 ? -32.997 -11.372 19.540 1.00 84.56 402 PRO A CA 1
ATOM 3146 C C . PRO A 1 402 ? -34.098 -10.391 19.955 1.00 84.56 402 PRO A C 1
ATOM 3148 O O . PRO A 1 402 ? -35.125 -10.772 20.523 1.00 84.56 402 PRO A O 1
ATOM 3151 N N . GLN A 1 403 ? -33.891 -9.106 19.665 1.00 88.06 403 GLN A N 1
ATOM 3152 C CA . GLN A 1 403 ? -34.829 -8.038 20.018 1.00 88.06 403 GLN A CA 1
ATOM 3153 C C . GLN A 1 403 ? -35.530 -7.512 18.754 1.00 88.06 403 GLN A C 1
ATOM 3155 O O . GLN A 1 403 ? -34.840 -7.133 17.804 1.00 88.06 403 GLN A O 1
ATOM 3160 N N . PRO A 1 404 ? -36.876 -7.426 18.720 1.00 94.94 404 PRO A N 1
ATOM 3161 C CA . PRO A 1 404 ? -37.621 -6.951 17.555 1.00 94.94 404 PRO A CA 1
ATOM 3162 C C . PRO A 1 404 ? -37.577 -5.419 17.448 1.00 94.94 404 PRO A C 1
ATOM 3164 O O . PRO A 1 404 ? -38.560 -4.719 17.700 1.00 94.94 404 PRO A O 1
ATOM 3167 N N . ILE A 1 405 ? -36.408 -4.879 17.107 1.00 97.81 405 ILE A N 1
ATOM 3168 C CA . ILE A 1 405 ? -36.208 -3.443 16.897 1.00 97.81 405 ILE A CA 1
ATOM 3169 C C . ILE A 1 405 ? -36.611 -3.115 15.461 1.00 97.81 405 ILE A C 1
ATOM 3171 O O . ILE A 1 405 ? -35.940 -3.531 14.515 1.00 97.81 405 ILE A O 1
ATOM 3175 N N . ALA A 1 406 ? -37.713 -2.378 15.299 1.00 98.25 406 ALA A N 1
ATOM 3176 C CA . ALA A 1 406 ? -38.264 -2.006 13.997 1.00 98.25 406 ALA A CA 1
ATOM 3177 C C . ALA A 1 406 ? -37.247 -1.242 13.117 1.00 98.25 406 ALA A C 1
ATOM 3179 O O . ALA A 1 406 ? -36.319 -0.626 13.651 1.00 98.25 406 ALA A O 1
ATOM 3180 N N . PRO A 1 407 ? -37.407 -1.260 11.779 1.00 98.44 407 PRO A N 1
ATOM 3181 C CA . PRO A 1 407 ? -36.562 -0.489 10.870 1.00 98.44 407 PRO A CA 1
ATOM 3182 C C . PRO A 1 407 ? -36.427 0.978 11.290 1.00 98.44 407 PRO A C 1
ATOM 3184 O O . PRO A 1 407 ? -37.409 1.588 11.721 1.00 98.44 407 PRO A O 1
ATOM 3187 N N . GLN A 1 408 ? -35.219 1.534 11.167 1.00 97.12 408 GLN A N 1
ATOM 3188 C CA . GLN A 1 408 ? -34.903 2.935 11.493 1.00 97.12 408 GLN A CA 1
ATOM 3189 C C . GLN A 1 408 ? -35.240 3.358 12.940 1.00 97.12 408 GLN A C 1
ATOM 3191 O O . GLN A 1 408 ? -35.335 4.547 13.235 1.00 97.12 408 GLN A O 1
ATOM 3196 N N . SER A 1 409 ? -35.454 2.404 13.851 1.00 98.25 409 SER A N 1
ATOM 3197 C CA . SER A 1 409 ? -35.835 2.659 15.245 1.00 98.25 409 SER A CA 1
ATOM 3198 C C . SER A 1 409 ? -34.730 2.240 16.214 1.00 98.25 409 SER A C 1
ATOM 3200 O O . SER A 1 409 ? -33.830 1.474 15.861 1.00 98.25 409 SER A O 1
ATOM 3202 N N . SER A 1 410 ? -34.829 2.706 17.460 1.00 98.38 410 SER A N 1
ATOM 3203 C CA . SER A 1 410 ? -33.891 2.360 18.531 1.00 98.38 410 SER A CA 1
ATOM 3204 C C . SER A 1 410 ? -34.602 1.766 19.745 1.00 98.38 410 SER A C 1
ATOM 3206 O O . SER A 1 410 ? -35.747 2.115 20.032 1.00 98.38 410 SER A O 1
ATOM 3208 N N . ALA A 1 411 ? -33.910 0.902 20.486 1.00 97.62 411 ALA A N 1
ATOM 3209 C CA . ALA A 1 411 ? -34.361 0.378 21.772 1.00 97.62 411 ALA A CA 1
ATOM 3210 C C . ALA A 1 411 ? -33.192 0.266 22.757 1.00 97.62 411 ALA A C 1
ATOM 3212 O O . ALA A 1 411 ? -32.070 -0.061 22.368 1.00 97.62 411 ALA A O 1
ATOM 3213 N N . GLU A 1 412 ? -33.452 0.530 24.037 1.00 97.31 412 GLU A N 1
ATOM 3214 C CA . GLU A 1 412 ? -32.469 0.280 25.090 1.00 97.31 412 GLU A CA 1
ATOM 3215 C C . GLU A 1 412 ? -32.492 -1.191 25.513 1.00 97.31 412 GLU A C 1
ATOM 3217 O O . GLU A 1 412 ? -33.556 -1.761 25.762 1.00 97.31 412 GLU A O 1
ATOM 3222 N N . ILE A 1 413 ? -31.307 -1.785 25.634 1.00 95.50 413 ILE A N 1
ATOM 3223 C CA . ILE A 1 413 ? -31.100 -3.124 26.182 1.00 95.50 413 ILE A CA 1
ATOM 3224 C C . ILE A 1 413 ? -30.234 -3.048 27.437 1.00 95.50 413 ILE A C 1
ATOM 3226 O O . ILE A 1 413 ? -29.368 -2.179 27.566 1.00 95.50 413 ILE A O 1
ATOM 3230 N N . VAL A 1 414 ? -30.449 -3.996 28.347 1.00 96.00 414 VAL A N 1
ATOM 3231 C CA . VAL A 1 414 ? -29.626 -4.177 29.545 1.00 96.00 414 VAL A CA 1
ATOM 3232 C C . VAL A 1 414 ? -28.764 -5.417 29.355 1.00 96.00 414 VAL A C 1
ATOM 3234 O O . VAL A 1 414 ? -29.285 -6.527 29.241 1.00 96.00 414 VAL A O 1
ATOM 3237 N N . VAL A 1 415 ? -27.447 -5.234 29.324 1.00 95.44 415 VAL A N 1
ATOM 3238 C CA . VAL A 1 415 ? -26.485 -6.333 29.256 1.00 95.44 415 VAL A CA 1
ATOM 3239 C C . VAL A 1 415 ? -26.202 -6.829 30.678 1.00 95.44 415 VAL A C 1
ATOM 3241 O O . VAL A 1 415 ? -25.734 -6.049 31.506 1.00 95.44 415 VAL A O 1
ATOM 3244 N N . PRO A 1 416 ? -26.458 -8.113 30.992 1.00 93.12 416 PRO A N 1
ATOM 3245 C CA . PRO A 1 416 ? -26.431 -8.627 32.360 1.00 93.12 416 PRO A CA 1
ATOM 3246 C C . PRO A 1 416 ? -25.011 -8.985 32.831 1.00 93.12 416 PRO A C 1
ATOM 3248 O O . PRO A 1 416 ? -24.756 -10.105 33.279 1.00 93.12 416 PRO A O 1
ATOM 3251 N N . TYR A 1 417 ? -24.067 -8.048 32.733 1.00 90.44 417 TYR A N 1
ATOM 3252 C CA . TYR A 1 417 ? -22.771 -8.186 33.394 1.00 90.44 417 TYR A CA 1
ATOM 3253 C C . TYR A 1 417 ? -22.786 -7.515 34.768 1.00 90.44 417 TYR A C 1
ATOM 3255 O O . TYR A 1 417 ? -23.495 -6.541 35.005 1.00 90.44 417 TYR A O 1
ATOM 3263 N N . ALA A 1 418 ? -21.954 -8.028 35.670 1.00 82.62 418 ALA A N 1
ATOM 3264 C CA . ALA A 1 418 ? -21.607 -7.350 36.907 1.00 82.62 418 ALA A CA 1
ATOM 3265 C C . ALA A 1 418 ? -20.166 -6.856 36.797 1.00 82.62 418 ALA A C 1
ATOM 3267 O O . ALA A 1 418 ? -19.281 -7.594 36.358 1.00 82.62 418 ALA A O 1
ATOM 3268 N N . LEU A 1 419 ? -19.937 -5.610 37.194 1.00 76.69 419 LEU A N 1
ATOM 3269 C CA . LEU A 1 419 ? -18.596 -5.060 37.299 1.00 76.69 419 LEU A CA 1
ATOM 3270 C C . LEU A 1 419 ? -17.959 -5.574 38.594 1.00 76.69 419 LEU A C 1
ATOM 3272 O O . LEU A 1 419 ? -18.430 -5.271 39.688 1.00 76.69 419 LEU A O 1
ATOM 3276 N N . SER A 1 420 ? -16.919 -6.396 38.470 1.00 73.19 420 SER A N 1
ATOM 3277 C CA . SER A 1 420 ? -16.100 -6.814 39.610 1.00 73.19 420 SER A CA 1
ATOM 3278 C C . SER A 1 420 ? -15.154 -5.692 40.044 1.00 73.19 420 SER A C 1
ATOM 3280 O O . SER A 1 420 ? -14.901 -4.758 39.280 1.00 73.19 420 SER A O 1
ATOM 3282 N N . GLU A 1 421 ? -14.571 -5.809 41.241 1.00 81.25 421 GLU A N 1
ATOM 3283 C CA . GLU A 1 421 ? -13.467 -4.930 41.638 1.00 81.25 421 GLU A CA 1
ATOM 3284 C C . GLU A 1 421 ? -12.332 -5.010 40.600 1.00 81.25 421 GLU A C 1
ATOM 3286 O O . GLU A 1 421 ? -11.897 -6.114 40.249 1.00 81.25 421 GLU A O 1
ATOM 3291 N N . PRO A 1 422 ? -11.871 -3.868 40.059 1.00 81.94 422 PRO A N 1
ATOM 3292 C CA . PRO A 1 422 ? -10.839 -3.873 39.037 1.00 81.94 422 PRO A CA 1
ATOM 3293 C C . PRO A 1 422 ? -9.466 -4.197 39.615 1.00 81.94 422 PRO A C 1
ATOM 3295 O O . PRO A 1 422 ? -9.064 -3.690 40.662 1.00 81.94 422 PRO A O 1
ATOM 3298 N N . VAL A 1 423 ? -8.712 -5.001 38.874 1.00 81.69 423 VAL A N 1
ATOM 3299 C CA . VAL A 1 423 ? -7.327 -5.346 39.187 1.00 81.69 423 VAL A CA 1
ATOM 3300 C C . VAL A 1 423 ? -6.398 -4.260 38.644 1.00 81.69 423 VAL A C 1
ATOM 3302 O O . VAL A 1 423 ? -6.545 -3.804 37.508 1.00 81.69 423 VAL A O 1
ATOM 3305 N N . ALA A 1 424 ? -5.425 -3.846 39.458 1.00 78.81 424 ALA A N 1
ATOM 3306 C CA . ALA A 1 424 ? -4.427 -2.848 39.084 1.00 78.81 424 ALA A CA 1
ATOM 3307 C C . ALA A 1 424 ? -3.688 -3.239 37.796 1.00 78.81 424 ALA A C 1
ATOM 3309 O O . ALA A 1 424 ? -3.165 -4.343 37.677 1.00 78.81 424 ALA A O 1
ATOM 3310 N N . GLY A 1 425 ? -3.645 -2.314 36.833 1.00 76.12 425 GLY A N 1
ATOM 3311 C CA . GLY A 1 425 ? -2.990 -2.513 35.537 1.00 76.12 425 GLY A CA 1
ATOM 3312 C C . GLY A 1 425 ? -3.763 -3.351 34.519 1.00 76.12 425 GLY A C 1
ATOM 3313 O O . GLY A 1 425 ? -3.215 -3.648 33.461 1.00 76.12 425 GLY A O 1
ATOM 3314 N N . MET A 1 426 ? -5.016 -3.715 34.800 1.00 83.56 426 MET A N 1
ATOM 3315 C CA . MET A 1 426 ? -5.899 -4.332 33.810 1.00 83.56 426 MET A CA 1
ATOM 3316 C C . MET A 1 426 ? -6.780 -3.286 33.121 1.00 83.56 426 MET A C 1
ATOM 3318 O O . MET A 1 426 ? -7.322 -2.391 33.770 1.00 83.56 426 MET A O 1
ATOM 3322 N N . GLU A 1 427 ? -6.965 -3.441 31.811 1.00 88.19 427 GLU A N 1
ATOM 3323 C CA . GLU A 1 427 ? -7.955 -2.687 31.038 1.00 88.19 427 GLU A CA 1
ATOM 3324 C C . GLU A 1 427 ? -9.199 -3.538 30.817 1.00 88.19 427 GLU A C 1
ATOM 3326 O O . GLU A 1 427 ? -9.091 -4.700 30.419 1.00 88.19 427 GLU A O 1
ATOM 3331 N N . TYR A 1 428 ? -10.374 -2.952 31.042 1.00 90.88 428 TYR A N 1
ATOM 3332 C CA . TYR A 1 428 ? -11.649 -3.652 30.958 1.00 90.88 428 TYR A CA 1
ATOM 3333 C C . TYR A 1 428 ? -12.496 -3.109 29.817 1.00 90.88 428 TYR A C 1
ATOM 3335 O O . TYR A 1 428 ? -12.723 -1.905 29.710 1.00 90.88 428 TYR A O 1
ATOM 3343 N N . TRP A 1 429 ? -13.013 -4.018 29.002 1.00 94.94 429 TRP A N 1
ATOM 3344 C CA . TRP A 1 429 ? -13.819 -3.700 27.834 1.00 94.94 429 TRP A CA 1
ATOM 3345 C C . TRP A 1 429 ? -15.072 -4.561 27.815 1.00 94.94 429 TRP A C 1
ATOM 3347 O O . TRP A 1 429 ? -15.016 -5.744 28.144 1.00 94.94 429 TRP A O 1
ATOM 3357 N N . VAL A 1 430 ? -16.189 -3.987 27.386 1.00 96.38 430 VAL A N 1
ATOM 3358 C CA . VAL A 1 430 ? -17.391 -4.737 27.018 1.00 96.38 430 VAL A CA 1
ATOM 3359 C C . VAL A 1 430 ? -17.502 -4.769 25.503 1.00 96.38 430 VAL A C 1
ATOM 3361 O O . VAL A 1 430 ? -17.371 -3.730 24.856 1.00 96.38 430 VAL A O 1
ATOM 3364 N N . SER A 1 431 ? -17.736 -5.949 24.934 1.00 97.00 431 SER A N 1
ATOM 3365 C CA . SER A 1 431 ? -18.053 -6.107 23.517 1.00 97.00 431 SER A CA 1
ATOM 3366 C C . SER A 1 431 ? -19.422 -6.745 23.322 1.00 97.00 431 SER A C 1
ATOM 3368 O O . SER A 1 431 ? -19.806 -7.642 24.071 1.00 97.00 431 SER A O 1
ATOM 3370 N N . LEU A 1 432 ? -20.156 -6.264 22.320 1.00 97.81 432 LEU A N 1
ATOM 3371 C CA . LEU A 1 432 ? -21.427 -6.804 21.848 1.00 97.81 432 LEU A CA 1
ATOM 3372 C C . LEU A 1 432 ? -21.222 -7.280 20.410 1.00 97.81 432 LEU A C 1
ATOM 3374 O O . LEU A 1 432 ? -20.676 -6.543 19.594 1.00 97.81 432 LEU A O 1
ATOM 3378 N N . HIS A 1 433 ? -21.661 -8.493 20.106 1.00 97.94 433 HIS A N 1
ATOM 3379 C CA . HIS A 1 433 ? -21.515 -9.153 18.814 1.00 97.94 433 HIS A CA 1
ATOM 3380 C C . HIS A 1 433 ? -22.896 -9.595 18.335 1.00 97.94 433 HIS A C 1
ATOM 3382 O O . HIS A 1 433 ? -23.605 -10.284 19.068 1.00 97.94 433 HIS A O 1
ATOM 3388 N N . PHE A 1 434 ? -23.273 -9.201 17.122 1.00 98.12 434 PHE A N 1
ATOM 3389 C CA . PHE A 1 434 ? -24.584 -9.480 16.541 1.00 98.12 434 PHE A CA 1
ATOM 3390 C C . PHE A 1 434 ? -24.429 -10.514 15.432 1.00 98.12 434 PHE A C 1
ATOM 3392 O O . PHE A 1 434 ? -23.789 -10.240 14.412 1.00 98.12 434 PHE A O 1
ATOM 3399 N N . THR A 1 435 ? -24.995 -11.704 15.619 1.00 97.62 435 THR A N 1
ATOM 3400 C CA . THR A 1 435 ? -24.803 -12.849 14.717 1.00 97.62 435 THR A CA 1
ATOM 3401 C C . THR A 1 435 ? -26.122 -13.368 14.174 1.00 97.62 435 THR A C 1
ATOM 3403 O O . THR A 1 435 ? -27.115 -13.346 14.888 1.00 97.62 435 THR A O 1
ATOM 3406 N N . LEU A 1 436 ? -26.145 -13.884 12.943 1.00 97.19 436 LEU A N 1
ATOM 3407 C CA . LEU A 1 436 ? -27.353 -14.486 12.373 1.00 97.19 436 LEU A CA 1
ATOM 3408 C C . LEU A 1 436 ? -27.916 -15.595 13.275 1.00 97.19 436 LEU A C 1
ATOM 3410 O O . LEU A 1 436 ? -27.213 -16.567 13.560 1.00 97.19 436 LEU A O 1
ATOM 3414 N N . ALA A 1 437 ? -29.190 -15.475 13.648 1.00 95.50 437 ALA A N 1
ATOM 3415 C CA . ALA A 1 437 ? -29.894 -16.459 14.474 1.00 95.50 437 ALA A CA 1
ATOM 3416 C C . ALA A 1 437 ? -30.242 -17.753 13.710 1.00 95.50 437 ALA A C 1
ATOM 3418 O O . ALA A 1 437 ? -30.467 -18.803 14.310 1.00 95.50 437 ALA A O 1
ATOM 3419 N N . ALA A 1 438 ? -30.256 -17.703 12.374 1.00 95.81 438 ALA A N 1
ATOM 3420 C CA . ALA A 1 438 ? -30.506 -18.841 11.491 1.00 95.81 438 ALA A CA 1
ATOM 3421 C C . ALA A 1 438 ? -29.733 -18.697 10.170 1.00 95.81 438 ALA A C 1
ATOM 3423 O O . ALA A 1 438 ? -29.224 -17.621 9.854 1.00 95.81 438 ALA A O 1
ATOM 3424 N N . ASP A 1 439 ? -29.665 -19.776 9.389 1.00 98.00 439 ASP A N 1
ATOM 3425 C CA . ASP A 1 439 ? -29.075 -19.747 8.050 1.00 98.00 439 ASP A CA 1
ATOM 3426 C C . ASP A 1 439 ? -29.795 -18.741 7.140 1.00 98.00 439 ASP A C 1
ATOM 3428 O O . ASP A 1 439 ? -31.026 -18.697 7.069 1.00 98.00 439 ASP A O 1
ATOM 3432 N N . ALA A 1 440 ? -29.011 -17.979 6.380 1.00 96.25 440 ALA A N 1
ATOM 3433 C CA . ALA A 1 440 ? -29.482 -17.122 5.304 1.00 96.25 440 ALA A CA 1
ATOM 3434 C C . ALA A 1 440 ? -28.906 -17.597 3.957 1.00 96.25 440 ALA A C 1
ATOM 3436 O O . ALA A 1 440 ? -27.848 -18.228 3.920 1.00 96.25 440 ALA A O 1
ATOM 3437 N N . PRO A 1 441 ? -29.524 -17.252 2.811 1.00 97.44 441 PRO A N 1
ATOM 3438 C CA . PRO A 1 441 ? -28.998 -17.635 1.495 1.00 97.44 441 PRO A CA 1
ATOM 3439 C C . PRO A 1 441 ? -27.556 -17.177 1.207 1.00 97.44 441 PRO A C 1
ATOM 3441 O O . PRO A 1 441 ? -26.920 -17.706 0.300 1.00 97.44 441 PRO A O 1
ATOM 3444 N N . TRP A 1 442 ? -27.055 -16.183 1.944 1.00 96.00 442 TRP A N 1
ATOM 3445 C CA . TRP A 1 442 ? -25.748 -15.553 1.746 1.00 96.00 442 TRP A CA 1
ATOM 3446 C C . TRP A 1 442 ? -24.728 -15.862 2.856 1.00 96.00 442 TRP A C 1
ATOM 3448 O O . TRP A 1 442 ? -23.542 -15.606 2.659 1.00 96.00 442 TRP A O 1
ATOM 3458 N N . ALA A 1 443 ? -25.152 -16.413 4.000 1.00 97.81 443 ALA A N 1
ATOM 3459 C CA . ALA A 1 443 ? -24.261 -16.789 5.096 1.00 97.81 443 ALA A CA 1
ATOM 3460 C C . ALA A 1 443 ? -24.923 -17.791 6.061 1.00 97.81 443 ALA A C 1
ATOM 3462 O O . ALA A 1 443 ? -26.140 -17.751 6.246 1.00 97.81 443 ALA A O 1
ATOM 3463 N N . PRO A 1 444 ? -24.136 -18.670 6.705 1.00 98.38 444 PRO A N 1
ATOM 3464 C CA . PRO A 1 444 ? -24.658 -19.598 7.704 1.00 98.38 444 PRO A CA 1
ATOM 3465 C C . PRO A 1 444 ? -25.059 -18.889 9.008 1.00 98.38 444 PRO A C 1
ATOM 3467 O O . PRO A 1 444 ? -24.585 -17.786 9.306 1.00 98.38 444 PRO A O 1
ATOM 3470 N N . GLN A 1 445 ? -25.868 -19.571 9.820 1.00 97.31 445 GLN A N 1
ATOM 3471 C CA . GLN A 1 445 ? -26.127 -19.222 11.216 1.00 97.31 445 GLN A CA 1
ATOM 3472 C C . GLN A 1 445 ? -24.808 -18.942 11.955 1.00 97.31 445 GLN A C 1
ATOM 3474 O O . GLN A 1 445 ? -23.798 -19.621 11.753 1.00 97.31 445 GLN A O 1
ATOM 3479 N N . GLY A 1 446 ? -24.813 -17.934 12.827 1.00 96.75 446 GLY A N 1
ATOM 3480 C CA . GLY A 1 446 ? -23.634 -17.508 13.580 1.00 96.75 446 GLY A CA 1
ATOM 3481 C C . GLY A 1 446 ? -22.714 -16.544 12.825 1.00 96.75 446 GLY A C 1
ATOM 3482 O O . GLY A 1 446 ? -21.738 -16.071 13.405 1.00 96.75 446 GLY A O 1
ATOM 3483 N N . HIS A 1 447 ? -23.007 -16.202 11.564 1.00 97.88 447 HIS A N 1
ATOM 3484 C CA . HIS A 1 447 ? -22.287 -15.141 10.860 1.00 97.88 447 HIS A CA 1
ATOM 3485 C C . HIS A 1 447 ? -22.457 -13.794 11.576 1.00 97.88 447 HIS A C 1
ATOM 3487 O O . HIS A 1 447 ? -23.577 -13.319 11.751 1.00 97.88 447 HIS A O 1
ATOM 3493 N N . GLU A 1 448 ? -21.348 -13.164 11.961 1.00 97.94 448 GLU A N 1
ATOM 3494 C CA . GLU A 1 448 ? -21.343 -11.857 12.621 1.00 97.94 448 GLU A CA 1
ATOM 3495 C C . GLU A 1 448 ? -21.622 -10.730 11.623 1.00 97.94 448 GLU A C 1
ATOM 3497 O O . GLU A 1 448 ? -20.815 -10.484 10.726 1.00 97.94 448 GLU A O 1
ATOM 3502 N N . ALA A 1 449 ? -22.739 -10.029 11.804 1.00 97.44 449 ALA A N 1
ATOM 3503 C CA . ALA A 1 449 ? -23.166 -8.912 10.965 1.00 97.44 449 ALA A CA 1
ATOM 3504 C C . ALA A 1 449 ? -22.706 -7.546 11.502 1.00 97.44 449 ALA A C 1
ATOM 3506 O O . ALA A 1 449 ? -22.480 -6.634 10.714 1.00 97.44 449 ALA A O 1
ATOM 3507 N N . ALA A 1 450 ? -22.564 -7.406 12.823 1.00 98.19 450 ALA A N 1
ATOM 3508 C CA . ALA A 1 450 ? -22.151 -6.170 13.486 1.00 98.19 450 ALA A CA 1
ATOM 3509 C C . ALA A 1 450 ? -21.440 -6.479 14.809 1.00 98.19 450 ALA A C 1
ATOM 3511 O O . ALA A 1 450 ? -21.676 -7.528 15.417 1.00 98.19 450 ALA A O 1
ATOM 3512 N N . TRP A 1 451 ? -20.606 -5.557 15.284 1.00 98.19 451 TRP A N 1
ATOM 3513 C CA . TRP A 1 451 ? -20.007 -5.647 16.618 1.00 98.19 451 TRP A CA 1
ATOM 3514 C C . TRP A 1 451 ? -19.700 -4.262 17.174 1.00 98.19 451 TRP A C 1
ATOM 3516 O O . TRP A 1 451 ? -19.381 -3.344 16.431 1.00 98.19 451 TRP A O 1
ATOM 3526 N N . ALA A 1 452 ? -19.729 -4.098 18.490 1.00 97.81 452 ALA A N 1
ATOM 3527 C CA . ALA A 1 452 ? -19.332 -2.862 19.154 1.00 97.81 452 ALA A CA 1
ATOM 3528 C C . ALA A 1 452 ? -18.484 -3.173 20.383 1.00 97.81 452 ALA A C 1
ATOM 3530 O O . ALA A 1 452 ? -18.673 -4.206 21.023 1.00 97.81 452 ALA A O 1
ATOM 3531 N N . GLN A 1 453 ? -17.552 -2.283 20.718 1.00 97.19 453 GLN A N 1
ATOM 3532 C CA . GLN A 1 453 ? -16.693 -2.424 21.886 1.00 97.19 453 GLN A CA 1
ATOM 3533 C C . GLN A 1 453 ? -16.550 -1.080 22.595 1.00 97.19 453 GLN A C 1
ATOM 3535 O O . GLN A 1 453 ? -16.397 -0.045 21.950 1.00 97.19 453 GLN A O 1
ATOM 3540 N N . PHE A 1 454 ? -16.588 -1.108 23.923 1.00 97.00 454 PHE A N 1
ATOM 3541 C CA . PHE A 1 454 ? -16.520 0.080 24.761 1.00 97.00 454 PHE A CA 1
ATOM 3542 C C . PHE A 1 454 ? -15.621 -0.173 25.966 1.00 97.00 454 PHE A C 1
ATOM 3544 O O . PHE A 1 454 ? -15.686 -1.241 26.583 1.00 97.00 454 PHE A O 1
ATOM 3551 N N . ALA A 1 455 ? -14.797 0.814 26.314 1.00 94.00 455 ALA A N 1
ATOM 3552 C CA . ALA A 1 455 ? -14.020 0.776 27.544 1.00 94.00 455 ALA A CA 1
ATOM 3553 C C . ALA A 1 455 ? -14.970 0.896 28.739 1.00 94.00 455 ALA A C 1
ATOM 3555 O O . ALA A 1 455 ? -15.827 1.781 28.778 1.00 94.00 455 ALA A O 1
ATOM 3556 N N . LEU A 1 456 ? -14.821 0.013 29.722 1.00 91.12 456 LEU A N 1
ATOM 3557 C CA . LEU A 1 456 ? -15.545 0.121 30.979 1.00 91.12 456 LEU A CA 1
ATOM 3558 C C . LEU A 1 456 ? -14.817 1.121 31.887 1.00 91.12 456 LEU A C 1
ATOM 3560 O O . LEU A 1 456 ? -13.593 1.042 32.013 1.00 91.12 456 LEU A O 1
ATOM 3564 N N . PRO A 1 457 ? -15.529 2.039 32.565 1.00 86.00 457 PRO A N 1
ATOM 3565 C CA . PRO A 1 457 ? -14.932 3.085 33.397 1.00 86.00 457 PRO A CA 1
ATOM 3566 C C . PRO A 1 457 ? -14.454 2.551 34.761 1.00 86.00 457 PRO A C 1
ATOM 3568 O O . PRO A 1 457 ? -14.676 3.165 35.804 1.00 86.00 457 PRO A O 1
ATOM 3571 N N . LEU A 1 458 ? -13.796 1.392 34.769 1.00 80.69 458 LEU A N 1
ATOM 3572 C CA . LEU A 1 458 ? -13.245 0.777 35.963 1.00 80.69 458 LEU A CA 1
ATOM 3573 C C . LEU A 1 458 ? -11.863 1.349 36.258 1.00 80.69 458 LEU A C 1
ATOM 3575 O O . LEU A 1 458 ? -10.909 1.145 35.511 1.00 80.69 458 LEU A O 1
ATOM 3579 N N . LYS A 1 459 ? -11.746 2.064 37.375 1.00 69.69 459 LYS A N 1
ATOM 3580 C CA . LYS A 1 459 ? -10.463 2.566 37.865 1.00 69.69 459 LYS A CA 1
ATOM 3581 C C . LYS A 1 459 ? -9.933 1.615 38.923 1.00 69.69 459 LYS A C 1
ATOM 3583 O O . LYS A 1 459 ? -10.445 1.594 40.039 1.00 69.69 459 LYS A O 1
ATOM 3588 N N . ALA A 1 460 ? -8.898 0.854 38.590 1.00 63.78 460 ALA A N 1
ATOM 3589 C CA . ALA A 1 460 ? -8.100 0.211 39.620 1.00 63.78 460 ALA A CA 1
ATOM 3590 C C . ALA A 1 460 ? -7.286 1.260 40.393 1.00 63.78 460 ALA A C 1
ATOM 3592 O O . ALA A 1 460 ? -6.900 2.295 39.840 1.00 63.78 460 ALA A O 1
ATOM 3593 N N . SER A 1 461 ? -6.990 0.993 41.668 1.00 60.03 461 SER A N 1
ATOM 3594 C CA . SER A 1 461 ? -5.924 1.719 42.364 1.00 60.03 461 SER A CA 1
ATOM 3595 C C . SER A 1 461 ? -4.624 1.571 41.570 1.00 60.03 461 SER A C 1
ATOM 3597 O O . SER A 1 461 ? -4.387 0.492 41.034 1.00 60.03 461 SER A O 1
ATOM 3599 N N . THR A 1 462 ? -3.852 2.661 41.485 1.00 57.50 462 THR A N 1
ATOM 3600 C CA . THR A 1 462 ? -2.545 2.842 40.814 1.00 57.50 462 THR A CA 1
ATOM 3601 C C . THR A 1 462 ? -1.895 1.579 40.249 1.00 57.50 462 THR A C 1
ATOM 3603 O O . THR A 1 462 ? -1.716 0.615 40.992 1.00 57.50 462 THR A O 1
ATOM 3606 N N . LEU A 1 463 ? -1.462 1.644 38.976 1.00 56.16 463 LEU A N 1
ATOM 3607 C CA . LEU A 1 463 ? -0.620 0.633 38.320 1.00 56.16 463 LEU A CA 1
ATOM 3608 C C . LEU A 1 463 ? 0.331 -0.015 39.337 1.00 56.16 463 LEU A C 1
ATOM 3610 O O . LEU A 1 463 ? 0.993 0.732 40.073 1.00 56.16 463 LEU A O 1
ATOM 3614 N N . PRO A 1 464 ? 0.408 -1.358 39.400 1.00 52.03 464 PRO A N 1
ATOM 3615 C CA . PRO A 1 464 ? 1.410 -1.991 40.232 1.00 52.03 464 PRO A CA 1
ATOM 3616 C C . PRO A 1 464 ? 2.754 -1.398 39.817 1.00 52.03 464 PRO A C 1
ATOM 3618 O O . PRO A 1 464 ? 3.083 -1.359 38.629 1.00 52.03 464 PRO A O 1
ATOM 3621 N N . SER A 1 465 ? 3.513 -0.876 40.783 1.00 55.69 465 SER A N 1
ATOM 3622 C CA . SER A 1 465 ? 4.929 -0.633 40.517 1.00 55.69 465 SER A CA 1
ATOM 3623 C C . SER A 1 465 ? 5.519 -1.958 40.029 1.00 55.69 465 SER A C 1
ATOM 3625 O O . SER A 1 465 ? 5.109 -2.989 40.570 1.00 55.69 465 SER A O 1
ATOM 3627 N N . PRO A 1 466 ? 6.419 -1.960 39.024 1.00 57.03 466 PRO A N 1
ATOM 3628 C CA . PRO A 1 466 ? 7.065 -3.193 38.582 1.00 57.03 466 PRO A CA 1
ATOM 3629 C C . PRO A 1 466 ? 7.528 -3.960 39.818 1.00 57.03 466 PRO A C 1
ATOM 3631 O O . PRO A 1 466 ? 8.079 -3.329 40.729 1.00 57.03 466 PRO A O 1
ATOM 3634 N N . GLU A 1 467 ? 7.198 -5.257 39.893 1.00 54.94 467 GLU A N 1
ATOM 3635 C CA . GLU A 1 467 ? 7.519 -6.092 41.053 1.00 54.94 467 GLU A CA 1
ATOM 3636 C C . GLU A 1 467 ? 8.994 -5.883 41.382 1.00 54.94 467 GLU A C 1
ATOM 3638 O O . GLU A 1 467 ? 9.887 -6.281 40.632 1.00 54.94 467 GLU A O 1
ATOM 3643 N N . ARG A 1 468 ? 9.257 -5.188 42.491 1.00 56.56 468 ARG A N 1
ATOM 3644 C CA . ARG A 1 468 ? 10.613 -5.071 42.994 1.00 56.56 468 ARG A CA 1
ATOM 3645 C C . ARG A 1 468 ? 10.947 -6.444 43.529 1.00 56.56 468 ARG A C 1
ATOM 3647 O O . ARG A 1 468 ? 10.380 -6.885 44.525 1.00 56.56 468 ARG A O 1
ATOM 3654 N N . ALA A 1 469 ? 11.866 -7.130 42.868 1.00 56.75 469 ALA A N 1
ATOM 3655 C CA . ALA A 1 469 ? 12.592 -8.180 43.543 1.00 56.75 469 ALA A CA 1
ATOM 3656 C C . ALA A 1 469 ? 13.423 -7.477 44.626 1.00 56.75 469 ALA A C 1
ATOM 3658 O O . ALA A 1 469 ? 14.515 -6.993 44.346 1.00 56.75 469 ALA A O 1
ATOM 3659 N N . ASP A 1 470 ? 12.876 -7.371 45.843 1.00 58.41 470 ASP A N 1
ATOM 3660 C CA . ASP A 1 470 ? 13.445 -6.618 46.976 1.00 58.41 470 ASP A CA 1
ATOM 3661 C C . ASP A 1 470 ? 14.884 -7.048 47.347 1.00 58.41 470 ASP A C 1
ATOM 3663 O O . ASP A 1 470 ? 15.538 -6.405 48.168 1.00 58.41 470 ASP A O 1
ATOM 3667 N N . THR A 1 471 ? 15.400 -8.119 46.731 1.00 62.12 471 THR A N 1
ATOM 3668 C CA . THR A 1 471 ? 16.748 -8.663 46.929 1.00 62.12 471 THR A CA 1
ATOM 3669 C C . THR A 1 471 ? 17.579 -8.834 45.650 1.00 62.12 471 THR A C 1
ATOM 3671 O O . THR A 1 471 ? 18.719 -9.280 45.756 1.00 62.12 471 THR A O 1
ATOM 3674 N N . ALA A 1 472 ? 17.050 -8.558 44.451 1.00 70.00 472 ALA A N 1
ATOM 3675 C CA . ALA A 1 472 ? 17.813 -8.739 43.211 1.00 70.00 472 ALA A CA 1
ATOM 3676 C C . ALA A 1 472 ? 18.619 -7.475 42.890 1.00 70.00 472 ALA A C 1
ATOM 3678 O O . ALA A 1 472 ? 18.051 -6.400 42.685 1.00 70.00 472 ALA A O 1
ATOM 3679 N N . GLU A 1 473 ? 19.941 -7.616 42.831 1.00 85.62 473 GLU A N 1
ATOM 3680 C CA . GLU A 1 473 ? 20.856 -6.527 42.498 1.00 85.62 473 GLU A CA 1
ATOM 3681 C C . GLU A 1 473 ? 21.102 -6.452 40.988 1.00 85.62 473 GLU A C 1
ATOM 3683 O O . GLU A 1 473 ? 21.203 -7.463 40.288 1.00 85.62 473 GLU A O 1
ATOM 3688 N N . ILE A 1 474 ? 21.230 -5.227 40.490 1.00 93.06 474 ILE A N 1
ATOM 3689 C CA . ILE A 1 474 ? 21.763 -4.935 39.162 1.00 93.06 474 ILE A CA 1
ATOM 3690 C C . ILE A 1 474 ? 23.140 -4.289 39.323 1.00 93.06 474 ILE A C 1
ATOM 3692 O O . ILE A 1 474 ? 23.405 -3.599 40.301 1.00 93.06 474 ILE A O 1
ATOM 3696 N N . SER A 1 475 ? 24.029 -4.502 38.364 1.00 95.19 475 SER A N 1
ATOM 3697 C CA . SER A 1 475 ? 25.338 -3.851 38.305 1.00 95.19 475 SER A CA 1
ATOM 3698 C C . SER A 1 475 ? 25.442 -2.967 37.069 1.00 95.19 475 SER A C 1
ATOM 3700 O O . SER A 1 475 ? 24.907 -3.309 36.009 1.00 95.19 475 SER A O 1
ATOM 3702 N N . LEU A 1 476 ? 26.151 -1.848 37.212 1.00 97.06 476 LEU A N 1
ATOM 3703 C CA . LEU A 1 476 ? 26.563 -0.986 36.112 1.00 97.06 476 LEU A CA 1
ATOM 3704 C C . LEU A 1 476 ? 28.082 -1.073 35.924 1.00 97.06 476 LEU A C 1
ATOM 3706 O O . LEU A 1 476 ? 28.848 -0.712 36.816 1.00 97.06 476 LEU A O 1
ATOM 3710 N N . GLU A 1 477 ? 28.522 -1.492 34.741 1.00 96.81 477 GLU A N 1
ATOM 3711 C CA . GLU A 1 477 ? 29.904 -1.319 34.295 1.00 96.81 477 GLU A CA 1
ATOM 3712 C C . GLU A 1 477 ? 29.966 -0.147 33.309 1.00 96.81 477 GLU A C 1
ATOM 3714 O O . GLU A 1 477 ? 29.508 -0.273 32.173 1.00 96.81 477 GLU A O 1
ATOM 3719 N N . ASP A 1 478 ? 30.541 0.985 33.720 1.00 94.94 478 ASP A N 1
ATOM 3720 C CA . ASP A 1 478 ? 30.747 2.134 32.834 1.00 94.94 478 ASP A CA 1
ATOM 3721 C C . ASP A 1 478 ? 32.152 2.106 32.215 1.00 94.94 478 ASP A C 1
ATOM 3723 O O . ASP A 1 478 ? 33.160 2.128 32.926 1.00 94.94 478 ASP A O 1
ATOM 3727 N N . ARG A 1 479 ? 32.236 2.024 30.884 1.00 94.75 479 ARG A N 1
ATOM 3728 C CA . ARG A 1 479 ? 33.497 1.874 30.142 1.00 94.75 479 ARG A CA 1
ATOM 3729 C C . ARG A 1 479 ? 33.720 3.051 29.194 1.00 94.75 479 ARG A C 1
ATOM 3731 O O . ARG A 1 479 ? 32.923 3.982 29.110 1.00 94.75 479 ARG A O 1
ATOM 3738 N N . ALA A 1 480 ? 34.847 3.044 28.484 1.00 91.81 480 ALA A N 1
ATOM 3739 C CA . ALA A 1 480 ? 35.199 4.140 27.580 1.00 91.81 480 ALA A CA 1
ATOM 3740 C C . ALA A 1 480 ? 34.251 4.244 26.370 1.00 91.81 480 ALA A C 1
ATOM 3742 O O . ALA A 1 480 ? 33.850 5.346 26.008 1.00 91.81 480 ALA A O 1
ATOM 3743 N N . SER A 1 481 ? 33.892 3.111 25.760 1.00 93.81 481 SER A N 1
ATOM 3744 C CA . SER A 1 481 ? 33.066 3.043 24.543 1.00 93.81 481 SER A CA 1
ATOM 3745 C C . SER A 1 481 ? 31.605 2.675 24.79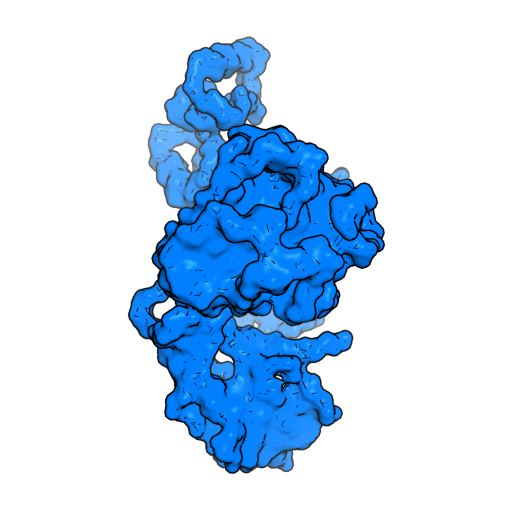9 1.00 93.81 481 SER A C 1
ATOM 3747 O O . SER A 1 481 ? 30.748 2.988 23.982 1.00 93.81 481 SER A O 1
ATOM 3749 N N . ASP A 1 482 ? 31.309 2.011 25.914 1.00 96.56 482 ASP A N 1
ATOM 3750 C CA . ASP A 1 482 ? 29.980 1.500 26.239 1.00 96.56 482 ASP A CA 1
ATOM 3751 C C . ASP A 1 482 ? 29.687 1.606 27.740 1.00 96.56 482 ASP A C 1
ATOM 3753 O O . ASP A 1 482 ? 30.565 1.923 28.546 1.00 96.56 482 ASP A O 1
ATOM 3757 N N . CYS A 1 483 ? 28.435 1.363 28.111 1.00 97.19 483 CYS A N 1
ATOM 3758 C CA . CYS A 1 483 ? 28.075 1.006 29.475 1.00 97.19 483 CYS A CA 1
ATOM 3759 C C . CYS A 1 483 ? 27.212 -0.257 29.467 1.00 97.19 483 CYS A C 1
ATOM 3761 O O . CYS A 1 483 ? 26.477 -0.525 28.513 1.00 97.19 483 CYS A O 1
ATOM 3763 N N . VAL A 1 484 ? 27.335 -1.066 30.515 1.00 97.62 484 VAL A N 1
ATOM 3764 C CA . VAL A 1 484 ? 26.664 -2.361 30.611 1.00 97.62 484 VAL A CA 1
ATOM 3765 C C . VAL A 1 484 ? 25.851 -2.424 31.892 1.00 97.62 484 VAL A C 1
ATOM 3767 O O . VAL A 1 484 ? 26.414 -2.339 32.980 1.00 97.62 484 VAL A O 1
ATOM 3770 N N . ALA A 1 485 ? 24.547 -2.654 31.756 1.00 97.38 485 ALA A N 1
ATOM 3771 C CA . ALA A 1 485 ? 23.670 -3.020 32.860 1.00 97.38 485 ALA A CA 1
ATOM 3772 C C . ALA A 1 485 ? 23.500 -4.548 32.888 1.00 97.38 485 ALA A C 1
ATOM 3774 O O . ALA A 1 485 ? 23.131 -5.155 31.878 1.00 97.38 485 ALA A O 1
ATOM 3775 N N . ALA A 1 486 ? 23.788 -5.191 34.019 1.00 96.25 486 ALA A N 1
ATOM 3776 C CA . ALA A 1 486 ? 23.708 -6.647 34.153 1.00 96.25 486 ALA A CA 1
ATOM 3777 C C . ALA A 1 486 ? 23.067 -7.061 35.478 1.00 96.25 486 ALA A C 1
ATOM 3779 O O . ALA A 1 486 ? 23.428 -6.527 36.525 1.00 96.25 486 ALA A O 1
ATOM 3780 N N . GLY A 1 487 ? 22.162 -8.035 35.419 1.00 92.69 487 GLY A N 1
ATOM 3781 C CA . GLY A 1 487 ? 21.505 -8.646 36.576 1.00 92.69 487 GLY A CA 1
ATOM 3782 C C . GLY A 1 487 ? 21.384 -10.158 36.395 1.00 92.69 487 GLY A C 1
ATOM 3783 O O . GLY A 1 487 ? 22.083 -10.757 35.569 1.00 92.69 487 GLY A O 1
ATOM 3784 N N . GLU A 1 488 ? 20.506 -10.804 37.160 1.00 91.19 488 GLU A N 1
ATOM 3785 C CA . GLU A 1 488 ? 20.370 -12.260 37.115 1.00 91.19 488 GLU A CA 1
ATOM 3786 C C . GLU A 1 488 ? 19.900 -12.743 35.732 1.00 91.19 488 GLU A C 1
ATOM 3788 O O . GLU A 1 488 ? 18.780 -12.500 35.288 1.00 91.19 488 GLU A O 1
ATOM 3793 N N . GLY A 1 489 ? 20.787 -13.440 35.018 1.00 90.88 489 GLY A N 1
ATOM 3794 C CA . GLY A 1 489 ? 20.463 -14.055 33.734 1.00 90.88 489 GLY A CA 1
ATOM 3795 C C . GLY A 1 489 ? 20.287 -13.082 32.564 1.00 90.88 489 GLY A C 1
ATOM 3796 O O . GLY A 1 489 ? 19.904 -13.545 31.488 1.00 90.88 489 GLY A O 1
ATOM 3797 N N . PHE A 1 490 ? 20.593 -11.786 32.709 1.00 95.56 490 PHE A N 1
ATOM 3798 C CA . PHE A 1 490 ? 20.556 -10.824 31.602 1.00 95.56 490 PHE A CA 1
ATOM 3799 C C . PHE A 1 490 ? 21.748 -9.856 31.581 1.00 95.56 490 PHE A C 1
ATOM 3801 O O . PHE A 1 490 ? 22.387 -9.586 32.596 1.00 95.56 490 PHE A O 1
ATOM 3808 N N . ARG A 1 491 ? 22.044 -9.321 30.392 1.00 97.25 491 ARG A N 1
ATOM 3809 C CA . ARG A 1 491 ? 23.076 -8.299 30.164 1.00 97.25 491 ARG A CA 1
ATOM 3810 C C . ARG A 1 491 ? 22.651 -7.384 29.020 1.00 97.25 491 ARG A C 1
ATOM 3812 O O . ARG A 1 491 ? 22.332 -7.887 27.946 1.00 97.25 491 ARG A O 1
ATOM 3819 N N . ILE A 1 492 ? 22.673 -6.074 29.238 1.00 98.00 492 ILE A N 1
ATOM 3820 C CA . ILE A 1 492 ? 22.297 -5.056 28.251 1.00 98.00 492 ILE A CA 1
ATOM 3821 C C . ILE A 1 492 ? 23.469 -4.098 28.071 1.00 98.00 492 ILE A C 1
ATOM 3823 O O . ILE A 1 492 ? 23.994 -3.576 29.054 1.00 98.00 492 ILE A O 1
ATOM 3827 N N . THR A 1 493 ? 23.879 -3.880 26.825 1.00 98.00 493 THR A N 1
ATOM 3828 C CA . THR A 1 493 ? 24.987 -2.987 26.470 1.00 98.00 493 THR A CA 1
ATOM 3829 C C . THR A 1 493 ? 24.455 -1.773 25.723 1.00 98.00 493 THR A C 1
ATOM 3831 O O . THR A 1 493 ? 23.745 -1.926 24.727 1.00 98.00 493 THR A O 1
ATOM 3834 N N . PHE A 1 494 ? 24.852 -0.585 26.171 1.00 97.50 494 PHE A N 1
ATOM 3835 C CA . PHE A 1 494 ? 24.555 0.696 25.539 1.00 97.50 494 PHE A CA 1
ATOM 3836 C C . PHE A 1 494 ? 25.838 1.284 24.962 1.00 97.50 494 PHE A C 1
ATOM 3838 O O . PHE A 1 494 ? 26.831 1.433 25.674 1.00 97.50 494 PHE A O 1
ATOM 3845 N N . ASP A 1 495 ? 25.821 1.629 23.683 1.00 95.38 495 ASP A N 1
ATOM 3846 C CA . ASP A 1 495 ? 26.962 2.256 23.020 1.00 95.38 495 ASP A CA 1
ATOM 3847 C C . ASP A 1 495 ? 26.997 3.766 23.292 1.00 95.38 495 ASP A C 1
ATOM 3849 O O . ASP A 1 495 ? 25.984 4.452 23.161 1.00 95.38 495 ASP A O 1
ATOM 3853 N N . LYS A 1 496 ? 28.165 4.306 23.663 1.00 93.31 496 LYS A N 1
ATOM 3854 C CA . LYS A 1 496 ? 28.296 5.730 24.020 1.00 93.31 496 LYS A CA 1
ATOM 3855 C C . LYS A 1 496 ? 28.276 6.671 22.821 1.00 93.31 496 LYS A C 1
ATOM 3857 O O . LYS A 1 496 ? 27.988 7.851 22.999 1.00 93.31 496 LYS A O 1
ATOM 3862 N N . GLN A 1 497 ? 28.573 6.175 21.621 1.00 90.19 497 GLN A N 1
ATOM 3863 C CA . GLN A 1 497 ? 28.591 6.992 20.408 1.00 90.19 497 GLN A CA 1
ATOM 3864 C C . GLN A 1 497 ? 27.179 7.221 19.845 1.00 90.19 497 GLN A C 1
ATOM 3866 O O . GLN A 1 497 ? 26.859 8.324 19.400 1.00 90.19 497 GLN A O 1
ATOM 3871 N N . SER A 1 498 ? 26.342 6.186 19.870 1.00 88.50 498 SER A N 1
ATOM 3872 C CA . SER A 1 498 ? 24.982 6.184 19.317 1.00 88.50 498 SER A CA 1
ATOM 3873 C C . SER A 1 498 ? 23.883 6.321 20.372 1.00 88.50 498 SER A C 1
ATOM 3875 O O . SER A 1 498 ? 22.776 6.749 20.044 1.00 88.50 498 SER A O 1
ATOM 3877 N N . GLY A 1 499 ? 24.167 5.968 21.631 1.00 91.88 499 GLY A N 1
ATOM 3878 C CA . GLY A 1 499 ? 23.204 5.964 22.738 1.00 91.88 499 GLY A CA 1
ATOM 3879 C C . GLY A 1 499 ? 22.226 4.791 22.684 1.00 91.88 499 GLY A C 1
ATOM 3880 O O . GLY A 1 499 ? 21.329 4.690 23.520 1.00 91.88 499 GLY A O 1
ATOM 3881 N N . ALA A 1 500 ? 22.380 3.914 21.692 1.00 94.50 500 ALA A N 1
ATOM 3882 C CA . ALA A 1 500 ? 21.502 2.789 21.438 1.00 94.50 500 ALA A CA 1
ATOM 3883 C C . ALA A 1 500 ? 21.878 1.571 22.285 1.00 94.50 500 ALA A C 1
ATOM 3885 O O . ALA A 1 500 ? 23.048 1.344 22.605 1.00 94.50 500 ALA A O 1
ATOM 3886 N N . ILE A 1 501 ? 20.887 0.719 22.548 1.00 97.12 501 ILE A N 1
ATOM 3887 C CA . ILE A 1 501 ? 21.139 -0.652 22.991 1.00 97.12 501 ILE A CA 1
ATOM 3888 C C . ILE A 1 501 ? 21.721 -1.430 21.805 1.00 97.12 501 ILE A C 1
ATOM 3890 O O . ILE A 1 501 ? 21.053 -1.599 20.783 1.00 97.12 501 ILE A O 1
ATOM 3894 N N . THR A 1 502 ? 22.955 -1.914 21.939 1.00 96.81 502 THR A N 1
ATOM 3895 C CA . THR A 1 502 ? 23.668 -2.674 20.895 1.00 96.81 502 THR A CA 1
ATOM 3896 C C . THR A 1 502 ? 23.669 -4.178 21.135 1.00 96.81 502 THR A C 1
ATOM 3898 O O . THR A 1 502 ? 23.834 -4.947 20.190 1.00 96.81 502 THR A O 1
ATOM 3901 N N . SER A 1 503 ? 23.462 -4.609 22.379 1.00 97.19 503 SER A N 1
ATOM 3902 C CA . SER A 1 503 ? 23.321 -6.017 22.755 1.00 97.19 503 SER A CA 1
ATOM 3903 C C . SER A 1 503 ? 22.322 -6.141 23.894 1.00 97.19 503 SER A C 1
ATOM 3905 O O . SER A 1 503 ? 22.342 -5.351 24.839 1.00 97.19 503 SER A O 1
ATOM 3907 N N . TRP A 1 504 ? 21.462 -7.151 23.804 1.00 96.75 504 TRP A N 1
ATOM 3908 C CA . TRP A 1 504 ? 20.538 -7.527 24.861 1.00 96.75 504 TRP A CA 1
ATOM 3909 C C . TRP A 1 504 ? 20.538 -9.043 24.969 1.00 96.75 504 TRP A C 1
ATOM 3911 O O . TRP A 1 504 ? 19.982 -9.753 24.134 1.00 96.75 504 TRP A O 1
ATOM 3921 N N . ARG A 1 505 ? 21.162 -9.555 26.028 1.00 96.31 505 ARG A N 1
ATOM 3922 C CA . ARG A 1 505 ? 21.259 -10.988 26.292 1.00 96.31 505 ARG A CA 1
ATOM 3923 C C . ARG A 1 505 ? 20.363 -11.402 27.438 1.00 96.31 505 ARG A C 1
ATOM 3925 O O . ARG A 1 505 ? 20.358 -10.741 28.471 1.00 96.31 505 ARG A O 1
ATOM 3932 N N . ARG A 1 506 ? 19.681 -12.539 27.285 1.00 93.19 506 ARG A N 1
ATOM 3933 C CA . ARG A 1 506 ? 18.931 -13.208 28.360 1.00 93.19 506 ARG A CA 1
ATOM 3934 C C . ARG A 1 506 ? 19.140 -14.717 28.279 1.00 93.19 506 ARG A C 1
ATOM 3936 O O . ARG A 1 506 ? 19.066 -15.292 27.196 1.00 93.19 506 ARG A O 1
ATOM 3943 N N . GLY A 1 507 ? 19.468 -15.356 29.401 1.00 90.62 507 GLY A N 1
ATOM 3944 C CA . GLY A 1 507 ? 19.759 -16.795 29.456 1.00 90.62 507 GLY A CA 1
ATOM 3945 C C . GLY A 1 507 ? 20.901 -17.224 28.524 1.00 90.62 507 GLY A C 1
ATOM 3946 O O . GLY A 1 507 ? 20.857 -18.304 27.948 1.00 90.62 507 GLY A O 1
ATOM 3947 N N . GLY A 1 508 ? 21.888 -16.348 28.301 1.00 89.25 508 GLY A N 1
ATOM 3948 C CA . GLY A 1 508 ? 23.009 -16.592 27.384 1.00 89.25 508 GLY A CA 1
ATOM 3949 C C . GLY A 1 508 ? 22.700 -16.412 25.889 1.00 89.25 508 GLY A C 1
ATOM 3950 O O . GLY A 1 508 ? 23.626 -16.489 25.083 1.00 89.25 508 GLY A O 1
ATOM 3951 N N . ARG A 1 509 ? 21.448 -16.129 25.500 1.00 94.06 509 ARG A N 1
ATOM 3952 C CA . ARG A 1 509 ? 21.044 -15.874 24.107 1.00 94.06 509 ARG A CA 1
ATOM 3953 C C . ARG A 1 509 ? 21.035 -14.378 23.804 1.00 94.06 509 ARG A C 1
ATOM 3955 O O . ARG A 1 509 ? 20.518 -13.599 24.597 1.00 94.06 509 ARG A O 1
ATOM 3962 N N . GLU A 1 510 ? 21.577 -13.999 22.650 1.00 96.31 510 GLU A N 1
ATOM 3963 C CA . GLU A 1 510 ? 21.450 -12.649 22.088 1.00 96.31 510 GLU A CA 1
ATOM 3964 C C . GLU A 1 510 ? 20.045 -12.446 21.507 1.00 96.31 510 GLU A C 1
ATOM 3966 O O . GLU A 1 510 ? 19.564 -13.290 20.746 1.00 96.31 510 GLU A O 1
ATOM 3971 N N . LEU A 1 511 ? 19.390 -11.346 21.880 1.00 95.50 511 LEU A N 1
ATOM 3972 C CA . LEU A 1 511 ? 18.038 -10.995 21.438 1.00 95.50 511 LEU A CA 1
ATOM 3973 C C . LEU A 1 511 ? 18.040 -9.982 20.289 1.00 95.50 511 LEU A C 1
ATOM 3975 O O . LEU A 1 511 ? 17.004 -9.800 19.656 1.00 95.50 511 LEU A O 1
ATOM 3979 N N . LEU A 1 512 ? 19.179 -9.348 19.993 1.00 96.38 512 LEU A N 1
ATOM 3980 C CA . LEU A 1 512 ? 19.314 -8.342 18.940 1.00 96.38 512 LEU A CA 1
ATOM 3981 C C . LEU A 1 512 ? 20.283 -8.796 17.837 1.00 96.38 512 LEU A C 1
ATOM 3983 O O . LEU A 1 512 ? 21.398 -9.234 18.096 1.00 96.38 512 LEU A O 1
ATOM 3987 N N . CYS A 1 513 ? 19.875 -8.641 16.579 1.00 95.69 513 CYS A N 1
ATOM 3988 C CA . CYS A 1 513 ? 20.740 -8.792 15.403 1.00 95.69 513 CYS A CA 1
ATOM 3989 C C . CYS A 1 513 ? 21.383 -7.472 14.962 1.00 95.69 513 CYS A C 1
ATOM 3991 O O . CYS A 1 513 ? 22.307 -7.478 14.151 1.00 95.69 513 CYS A O 1
ATOM 3993 N N . ALA A 1 514 ? 20.860 -6.345 15.437 1.00 94.44 514 ALA A N 1
ATOM 3994 C CA . ALA A 1 514 ? 21.380 -5.010 15.185 1.00 94.44 514 ALA A CA 1
ATOM 3995 C C . ALA A 1 514 ? 20.998 -4.084 16.351 1.00 94.44 514 ALA A C 1
ATOM 3997 O O . ALA A 1 514 ? 20.031 -4.392 17.057 1.00 94.44 514 ALA A O 1
ATOM 3998 N N . PRO A 1 515 ? 21.702 -2.953 16.528 1.00 95.31 515 PRO A N 1
ATOM 3999 C CA . PRO A 1 515 ? 21.337 -1.957 17.527 1.00 95.31 515 PRO A CA 1
ATOM 4000 C C . PRO A 1 515 ? 19.893 -1.469 17.381 1.00 95.31 515 PRO A C 1
ATOM 4002 O O . PRO A 1 515 ? 19.359 -1.404 16.269 1.00 95.31 515 PRO A O 1
ATOM 4005 N N . VAL A 1 516 ? 19.280 -1.090 18.503 1.00 95.06 516 VAL A N 1
ATOM 4006 C CA . VAL A 1 516 ? 17.993 -0.382 18.511 1.00 95.06 516 VAL A CA 1
ATOM 4007 C C . VAL A 1 516 ? 18.164 0.947 17.781 1.00 95.06 516 VAL A C 1
ATOM 4009 O O . VAL A 1 516 ? 19.063 1.719 18.100 1.00 95.06 516 VAL A O 1
ATOM 4012 N N . ALA A 1 517 ? 17.308 1.220 16.800 1.00 93.00 517 ALA A N 1
ATOM 4013 C CA . ALA A 1 517 ? 17.419 2.419 15.976 1.00 93.00 517 ALA A CA 1
ATOM 4014 C C . ALA A 1 517 ? 16.143 3.256 16.030 1.00 93.00 517 ALA A C 1
ATOM 4016 O O . ALA A 1 517 ? 15.038 2.710 15.986 1.00 93.00 517 ALA A O 1
ATOM 4017 N N . LEU A 1 518 ? 16.295 4.583 16.048 1.00 94.50 518 LEU A N 1
ATOM 4018 C CA . LEU A 1 518 ? 15.206 5.488 15.696 1.00 94.50 518 LEU A CA 1
ATOM 4019 C C . LEU A 1 518 ? 14.789 5.210 14.247 1.00 94.50 518 LEU A C 1
ATOM 4021 O O . LEU A 1 518 ? 15.633 5.094 13.361 1.00 94.50 518 LEU A O 1
ATOM 4025 N N . ASN A 1 519 ? 13.488 5.112 14.005 1.00 94.31 519 ASN A N 1
ATOM 4026 C CA . ASN A 1 519 ? 12.939 4.887 12.681 1.00 94.31 519 ASN A CA 1
ATOM 4027 C C . ASN A 1 519 ? 11.880 5.940 12.357 1.00 94.31 519 ASN A C 1
ATOM 4029 O O . ASN A 1 519 ? 10.784 5.935 12.924 1.00 94.31 519 ASN A O 1
ATOM 4033 N N . LEU A 1 520 ? 12.221 6.804 11.401 1.00 94.88 520 LEU A N 1
ATOM 4034 C CA . LEU A 1 520 ? 11.329 7.820 10.846 1.00 94.88 520 LEU A CA 1
ATOM 4035 C C . LEU A 1 520 ? 10.750 7.409 9.486 1.00 94.88 520 LEU A C 1
ATOM 4037 O O . LEU A 1 520 ? 10.193 8.243 8.784 1.00 94.88 520 LEU A O 1
ATOM 4041 N N . TRP A 1 521 ? 10.898 6.140 9.089 1.00 92.50 521 TRP A N 1
ATOM 4042 C CA . TRP A 1 521 ? 10.556 5.657 7.754 1.00 92.50 521 TRP A CA 1
ATOM 4043 C C . TRP A 1 521 ? 9.553 4.498 7.770 1.00 92.50 521 TRP A C 1
ATOM 4045 O O . TRP A 1 521 ? 9.525 3.658 8.680 1.00 92.50 521 TRP A O 1
ATOM 4055 N N . ARG A 1 522 ? 8.749 4.413 6.706 1.00 92.88 522 ARG A N 1
ATOM 4056 C CA . ARG A 1 522 ? 7.954 3.232 6.343 1.00 92.88 522 ARG A CA 1
ATOM 4057 C C . ARG A 1 522 ? 8.104 2.961 4.849 1.00 92.88 522 ARG A C 1
ATOM 4059 O O . ARG A 1 522 ? 8.302 3.890 4.075 1.00 92.88 522 ARG A O 1
ATOM 4066 N N . ALA A 1 523 ? 7.983 1.702 4.433 1.00 90.06 523 ALA A N 1
ATOM 4067 C CA . ALA A 1 523 ? 7.884 1.394 3.009 1.00 90.06 523 ALA A CA 1
ATOM 4068 C C . ALA A 1 523 ? 6.634 2.092 2.422 1.00 90.06 523 ALA A C 1
ATOM 4070 O O . ALA A 1 523 ? 5.556 1.890 2.984 1.00 90.06 523 ALA A O 1
ATOM 4071 N N . PRO A 1 524 ? 6.761 2.905 1.353 1.00 90.38 524 PRO A N 1
ATOM 4072 C CA . PRO A 1 524 ? 5.633 3.652 0.796 1.00 90.38 524 PRO A CA 1
ATOM 4073 C C . PRO A 1 524 ? 4.515 2.739 0.289 1.00 90.38 524 PRO A C 1
ATOM 4075 O O . PRO A 1 524 ? 4.803 1.753 -0.398 1.00 90.38 524 PRO A O 1
ATOM 4078 N N . THR A 1 525 ? 3.266 3.090 0.591 1.00 93.44 525 THR A N 1
ATOM 4079 C CA . THR A 1 525 ? 2.072 2.519 -0.056 1.00 93.44 525 THR A CA 1
ATOM 4080 C C . THR A 1 525 ? 1.868 3.130 -1.449 1.00 93.44 525 THR A C 1
ATOM 4082 O O . THR A 1 525 ? 2.573 4.070 -1.824 1.00 93.44 525 THR A O 1
ATOM 4085 N N . ASP A 1 526 ? 0.910 2.632 -2.235 1.00 91.62 526 ASP A N 1
ATOM 4086 C CA . ASP A 1 526 ? 0.571 3.242 -3.529 1.00 91.62 526 ASP A CA 1
ATOM 4087 C C . ASP A 1 526 ? 0.069 4.693 -3.372 1.00 91.62 526 ASP A C 1
ATOM 4089 O O . ASP A 1 526 ? 0.504 5.573 -4.117 1.00 91.62 526 ASP A O 1
ATOM 4093 N N . ASN A 1 527 ? -0.705 4.985 -2.320 1.00 92.19 527 ASN A N 1
ATOM 4094 C CA . ASN A 1 527 ? -1.145 6.350 -1.980 1.00 92.19 527 ASN A CA 1
ATOM 4095 C C . ASN A 1 527 ? 0.008 7.284 -1.577 1.00 92.19 527 ASN A C 1
ATOM 4097 O O . ASN A 1 527 ? -0.070 8.494 -1.764 1.00 92.19 527 ASN A O 1
ATOM 4101 N N . ASP A 1 528 ? 1.101 6.746 -1.028 1.00 92.19 528 ASP A N 1
ATOM 4102 C CA . ASP A 1 528 ? 2.279 7.560 -0.708 1.00 92.19 528 ASP A CA 1
ATOM 4103 C C . ASP A 1 528 ? 3.031 7.970 -1.997 1.00 92.19 528 ASP A C 1
ATOM 4105 O O . ASP A 1 528 ? 3.693 9.012 -2.034 1.00 92.19 528 ASP A O 1
ATOM 4109 N N . ARG A 1 529 ? 2.928 7.163 -3.067 1.00 84.19 529 ARG A N 1
ATOM 4110 C CA . ARG A 1 529 ? 3.595 7.389 -4.364 1.00 84.19 529 ARG A CA 1
ATOM 4111 C C . ARG A 1 529 ? 2.835 8.346 -5.273 1.00 84.19 529 ARG A C 1
ATOM 4113 O O . ARG A 1 529 ? 3.454 9.023 -6.089 1.00 84.19 529 ARG A O 1
ATOM 4120 N N . ILE A 1 530 ? 1.519 8.436 -5.130 1.00 78.19 530 ILE A N 1
ATOM 4121 C CA . ILE A 1 530 ? 0.641 9.323 -5.901 1.00 78.19 530 ILE A CA 1
ATOM 4122 C C . ILE A 1 530 ? -0.161 10.114 -4.859 1.00 78.19 530 ILE A C 1
ATOM 4124 O O . ILE A 1 530 ? -1.112 9.553 -4.325 1.00 78.19 530 ILE A O 1
ATOM 4128 N N . PRO A 1 531 ? 0.234 11.349 -4.474 1.00 77.31 531 PRO A N 1
ATOM 4129 C CA . PRO A 1 531 ? 0.890 12.403 -5.266 1.00 77.31 531 PRO A CA 1
ATOM 4130 C C . PRO A 1 531 ? 2.384 12.649 -4.936 1.00 77.31 531 PRO A C 1
ATOM 4132 O O . PRO A 1 531 ? 2.819 13.794 -4.832 1.00 77.31 531 PRO A O 1
ATOM 4135 N N . LYS A 1 532 ? 3.189 11.590 -4.791 1.00 83.62 532 LYS A N 1
ATOM 4136 C CA . LYS A 1 532 ? 4.646 11.638 -4.521 1.00 83.62 532 LYS A CA 1
ATOM 4137 C C . LYS A 1 532 ? 5.053 12.177 -3.144 1.00 83.62 532 LYS A C 1
ATOM 4139 O O . LYS A 1 532 ? 6.158 12.687 -2.969 1.00 83.62 532 LYS A O 1
ATOM 4144 N N . VAL A 1 533 ? 4.217 11.995 -2.123 1.00 89.38 533 VAL A N 1
ATOM 4145 C CA . VAL A 1 533 ? 4.586 12.331 -0.733 1.00 89.38 533 VAL A CA 1
ATOM 4146 C C . VAL A 1 533 ? 5.819 11.534 -0.284 1.00 89.38 533 VAL A C 1
ATOM 4148 O O . VAL A 1 533 ? 6.678 12.055 0.428 1.00 89.38 533 VAL A O 1
ATOM 4151 N N . SER A 1 534 ? 5.976 10.299 -0.769 1.00 88.31 534 SER A N 1
ATOM 4152 C CA . SER A 1 534 ? 7.161 9.486 -0.494 1.00 88.31 534 SER A CA 1
ATOM 4153 C C . SER A 1 534 ? 8.471 10.077 -1.015 1.00 88.31 534 SER A C 1
ATOM 4155 O O . SER A 1 534 ? 9.527 9.728 -0.486 1.00 88.31 534 SER A O 1
ATOM 4157 N N . ASP A 1 535 ? 8.423 10.934 -2.037 1.00 85.69 535 ASP A N 1
ATOM 4158 C CA . ASP A 1 535 ? 9.615 11.584 -2.585 1.00 85.69 535 ASP A CA 1
ATOM 4159 C C . ASP A 1 535 ? 10.094 12.672 -1.613 1.00 85.69 535 ASP A C 1
ATOM 4161 O O . ASP A 1 535 ? 11.269 12.681 -1.246 1.00 85.69 535 ASP A O 1
ATOM 4165 N N . LEU A 1 536 ? 9.165 13.463 -1.056 1.00 89.69 536 LEU A N 1
ATOM 4166 C CA . LEU A 1 536 ? 9.454 14.462 -0.015 1.00 89.69 536 LEU A CA 1
ATOM 4167 C C . LEU A 1 536 ? 10.132 13.838 1.212 1.00 89.69 536 LEU A C 1
ATOM 4169 O O . LEU A 1 536 ? 11.071 14.403 1.770 1.00 89.69 536 LEU A O 1
ATOM 4173 N N . TRP A 1 537 ? 9.688 12.650 1.636 1.00 91.75 537 TRP A N 1
ATOM 4174 C CA . TRP A 1 537 ? 10.287 11.949 2.777 1.00 91.75 537 TRP A CA 1
ATOM 4175 C C . TRP A 1 537 ? 11.741 11.534 2.526 1.00 91.75 537 TRP A C 1
ATOM 4177 O O . TRP A 1 537 ? 12.555 11.542 3.452 1.00 91.75 537 TRP A O 1
ATOM 4187 N N . ARG A 1 538 ? 12.074 11.146 1.289 1.00 85.62 538 ARG A N 1
ATOM 4188 C CA . ARG A 1 538 ? 13.445 10.765 0.909 1.00 85.62 538 ARG A CA 1
ATOM 4189 C C . ARG A 1 538 ? 14.330 11.978 0.725 1.00 85.62 538 ARG A C 1
ATOM 4191 O O . ARG A 1 538 ? 15.471 11.956 1.167 1.00 85.62 538 ARG A O 1
ATOM 4198 N N . GLU A 1 539 ? 13.804 13.041 0.126 1.00 85.44 539 GLU A N 1
ATOM 4199 C CA . GLU A 1 539 ? 14.497 14.328 0.035 1.00 85.44 539 GLU A CA 1
ATOM 4200 C C . GLU A 1 539 ? 14.828 14.874 1.432 1.00 85.44 539 GLU A C 1
ATOM 4202 O O . GLU A 1 539 ? 15.930 15.372 1.661 1.00 85.44 539 GLU A O 1
ATOM 4207 N N . ALA A 1 540 ? 13.928 14.677 2.402 1.00 89.56 540 ALA A N 1
ATOM 4208 C CA . ALA A 1 540 ? 14.170 14.969 3.814 1.00 89.56 540 ALA A CA 1
ATOM 4209 C C . ALA A 1 540 ? 15.135 13.989 4.510 1.00 89.56 540 ALA A C 1
ATOM 4211 O O . ALA A 1 540 ? 15.525 14.227 5.655 1.00 89.56 540 ALA A O 1
ATOM 4212 N N . GLY A 1 541 ? 15.530 12.899 3.848 1.00 89.69 541 GLY A N 1
ATOM 4213 C CA . GLY A 1 541 ? 16.489 11.912 4.338 1.00 89.69 541 GLY A CA 1
ATOM 4214 C C . GLY A 1 541 ? 15.995 11.062 5.509 1.00 89.69 541 GLY A C 1
ATOM 4215 O O . GLY A 1 541 ? 16.813 10.638 6.330 1.00 89.69 541 GLY A O 1
ATOM 4216 N N . TYR A 1 542 ? 14.680 10.839 5.626 1.00 92.94 542 TYR A N 1
ATOM 4217 C CA . TYR A 1 542 ? 14.085 10.060 6.722 1.00 92.94 542 TYR A CA 1
ATOM 4218 C C . TYR A 1 542 ? 14.380 8.557 6.655 1.00 92.94 542 TYR A C 1
ATOM 4220 O O . TYR A 1 542 ? 14.282 7.868 7.669 1.00 92.94 542 TYR A O 1
ATOM 4228 N N . ASP A 1 543 ? 14.760 8.041 5.488 1.00 88.00 543 ASP A N 1
ATOM 4229 C CA . ASP A 1 543 ? 15.048 6.627 5.237 1.00 88.00 543 ASP A CA 1
ATOM 4230 C C . ASP A 1 543 ? 16.400 6.149 5.786 1.00 88.00 543 ASP A C 1
ATOM 4232 O O . ASP A 1 543 ? 16.608 4.941 5.922 1.00 88.00 543 ASP A O 1
ATOM 4236 N N . ALA A 1 544 ? 17.303 7.068 6.140 1.00 86.31 544 ALA A N 1
ATOM 4237 C CA . ALA A 1 544 ? 18.624 6.743 6.677 1.00 86.31 544 ALA A CA 1
ATOM 4238 C C . ALA A 1 544 ? 19.090 7.748 7.746 1.00 86.31 544 ALA A C 1
ATOM 4240 O O . ALA A 1 544 ? 20.166 8.340 7.651 1.00 86.31 544 ALA A O 1
ATOM 4241 N N . VAL A 1 545 ? 18.269 7.940 8.780 1.00 91.69 545 VAL A N 1
ATOM 4242 C CA . VAL A 1 545 ? 18.644 8.763 9.938 1.00 91.69 545 VAL A CA 1
ATOM 4243 C C . VAL A 1 545 ? 19.657 8.055 10.839 1.00 91.69 545 VAL A C 1
ATOM 4245 O O . VAL A 1 545 ? 19.641 6.831 10.977 1.00 91.69 545 VAL A O 1
ATOM 4248 N N . HIS A 1 546 ? 20.507 8.832 11.505 1.00 89.81 546 HIS A N 1
ATOM 4249 C CA . HIS A 1 546 ? 21.351 8.345 12.592 1.00 89.81 546 HIS A CA 1
ATOM 4250 C C . HIS A 1 546 ? 21.374 9.334 13.758 1.00 89.81 546 HIS A C 1
ATOM 4252 O O . HIS A 1 546 ? 21.133 10.531 13.591 1.00 89.81 546 HIS A O 1
ATOM 4258 N N . THR A 1 547 ? 21.661 8.818 14.949 1.00 92.81 547 THR A N 1
ATOM 4259 C CA . THR A 1 547 ? 21.836 9.620 16.158 1.00 92.81 547 THR A CA 1
ATOM 4260 C C . THR A 1 547 ? 23.306 9.992 16.330 1.00 92.81 547 THR A C 1
ATOM 4262 O O . THR A 1 547 ? 24.204 9.170 16.139 1.00 92.81 547 THR A O 1
ATOM 4265 N N . ARG A 1 548 ? 23.558 11.243 16.714 1.00 92.00 548 ARG A N 1
ATOM 4266 C CA . ARG A 1 548 ? 24.858 11.719 17.184 1.00 92.00 548 ARG A CA 1
ATOM 4267 C C . ARG A 1 548 ? 24.721 12.108 18.647 1.00 92.00 548 ARG A C 1
ATOM 4269 O O . ARG A 1 548 ? 24.140 13.146 18.955 1.00 92.00 548 ARG A O 1
ATOM 4276 N N . VAL A 1 549 ? 25.232 11.273 19.546 1.00 94.44 549 VAL A N 1
ATOM 4277 C CA . VAL A 1 549 ? 25.158 11.538 20.988 1.00 94.44 549 VAL A CA 1
ATOM 4278 C C . VAL A 1 549 ? 26.039 12.724 21.352 1.00 94.44 549 VAL A C 1
ATOM 4280 O O . VAL A 1 549 ? 27.214 12.780 20.994 1.00 94.44 549 VAL A O 1
ATOM 4283 N N . THR A 1 550 ? 25.466 13.663 22.097 1.00 93.94 550 THR A N 1
ATOM 4284 C CA . THR A 1 550 ? 26.178 14.807 22.676 1.00 93.94 550 THR A CA 1
ATOM 4285 C C . THR A 1 550 ? 26.493 14.567 24.149 1.00 93.94 550 THR A C 1
ATOM 4287 O O . THR A 1 550 ? 27.546 14.983 24.633 1.00 93.94 550 THR A O 1
ATOM 4290 N N . VAL A 1 551 ? 25.614 13.859 24.861 1.00 93.12 551 VAL A N 1
ATOM 4291 C CA . VAL A 1 551 ? 25.789 13.492 26.269 1.00 93.12 551 VAL A CA 1
ATOM 4292 C C . VAL A 1 551 ? 25.262 12.080 26.486 1.00 93.12 551 VAL A C 1
ATOM 4294 O O . VAL A 1 551 ? 24.118 11.804 26.152 1.00 93.12 551 VAL A O 1
ATOM 4297 N N . LEU A 1 552 ? 26.052 11.210 27.119 1.00 93.94 552 LEU A N 1
ATOM 4298 C CA . LEU A 1 552 ? 25.537 9.986 27.730 1.00 93.94 552 LEU A CA 1
ATOM 4299 C C . LEU A 1 552 ? 26.009 9.884 29.175 1.00 93.94 552 LEU A C 1
ATOM 4301 O O . LEU A 1 552 ? 27.200 10.013 29.463 1.00 93.94 552 LEU A O 1
ATOM 4305 N N . ARG A 1 553 ? 25.062 9.657 30.084 1.00 94.38 553 ARG A N 1
ATOM 4306 C CA . ARG A 1 553 ? 25.309 9.424 31.507 1.00 94.38 553 ARG A CA 1
ATOM 4307 C C . ARG A 1 553 ? 24.631 8.130 31.916 1.00 94.38 553 ARG A C 1
ATOM 4309 O O . ARG A 1 553 ? 23.438 7.974 31.685 1.00 94.38 553 ARG A O 1
ATOM 4316 N N . ALA A 1 554 ? 25.392 7.231 32.520 1.00 95.81 554 ALA A N 1
ATOM 4317 C CA . ALA A 1 554 ? 24.867 6.026 33.134 1.00 95.81 554 ALA A CA 1
ATOM 4318 C C . ALA A 1 554 ? 25.100 6.110 34.640 1.00 95.81 554 ALA A C 1
ATOM 4320 O O . ALA A 1 554 ? 26.206 6.419 35.083 1.00 95.81 554 ALA A O 1
ATOM 4321 N N . GLU A 1 555 ? 24.060 5.854 35.422 1.00 95.56 555 GLU A N 1
ATOM 4322 C CA . GLU A 1 555 ? 24.122 5.895 36.875 1.00 95.56 555 GLU A CA 1
ATOM 4323 C C . GLU A 1 555 ? 23.341 4.723 37.461 1.00 95.56 555 GLU A C 1
ATOM 4325 O O . GLU A 1 555 ? 22.209 4.435 37.069 1.00 95.56 555 GLU A O 1
ATOM 4330 N N . GLN A 1 556 ? 23.938 4.052 38.440 1.00 93.69 556 GLN A N 1
ATOM 4331 C CA . GLN A 1 556 ? 23.205 3.129 39.288 1.00 93.69 556 GLN A CA 1
ATOM 4332 C C . GLN A 1 556 ? 22.530 3.919 40.414 1.00 93.69 556 GLN A C 1
ATOM 4334 O O . GLN A 1 556 ? 23.096 4.104 41.489 1.00 93.69 556 GLN A O 1
ATOM 4339 N N . CYS A 1 557 ? 21.318 4.412 40.154 1.00 87.62 557 CYS A N 1
ATOM 4340 C CA . CYS A 1 557 ? 20.590 5.264 41.097 1.00 87.62 557 CYS A CA 1
ATOM 4341 C C . CYS A 1 557 ? 20.077 4.504 42.338 1.00 87.62 557 CYS A C 1
ATOM 4343 O O . CYS A 1 557 ? 19.750 5.132 43.345 1.00 87.62 557 CYS A O 1
ATOM 4345 N N . ALA A 1 558 ? 19.965 3.170 42.275 1.00 88.81 558 ALA A N 1
ATOM 4346 C CA . ALA A 1 558 ? 19.593 2.308 43.401 1.00 88.81 558 ALA A CA 1
ATOM 4347 C C . ALA A 1 558 ? 20.114 0.865 43.197 1.00 88.81 558 ALA A C 1
ATOM 4349 O O . ALA A 1 558 ? 20.484 0.510 42.075 1.00 88.81 558 ALA A O 1
ATOM 4350 N N . PRO A 1 559 ? 20.114 -0.003 44.232 1.00 88.75 559 PRO A N 1
ATOM 4351 C CA . PRO A 1 559 ? 20.557 -1.399 44.097 1.00 88.75 559 PRO A CA 1
ATOM 4352 C C . PRO A 1 559 ? 19.788 -2.203 43.039 1.00 88.75 559 PRO A C 1
ATOM 4354 O O . PRO A 1 559 ? 20.340 -3.121 42.442 1.00 88.75 559 PRO A O 1
ATOM 4357 N N . ASP A 1 560 ? 18.531 -1.833 42.785 1.00 89.00 560 ASP A N 1
ATOM 4358 C CA . ASP A 1 560 ? 17.602 -2.525 41.890 1.00 89.00 560 ASP A CA 1
ATOM 4359 C C . ASP A 1 560 ? 17.450 -1.864 40.509 1.00 89.00 560 ASP A C 1
ATOM 4361 O O . ASP A 1 560 ? 16.678 -2.365 39.689 1.00 89.00 560 ASP A O 1
ATOM 4365 N N . ARG A 1 561 ? 18.134 -0.739 40.229 1.00 91.75 561 ARG A N 1
ATOM 4366 C CA . ARG A 1 561 ? 17.976 -0.029 38.948 1.00 91.75 561 ARG A CA 1
ATOM 4367 C C . ARG A 1 561 ? 19.214 0.721 38.461 1.00 91.75 561 ARG A C 1
ATOM 4369 O O . ARG A 1 561 ? 19.937 1.353 39.231 1.00 91.75 561 ARG A O 1
ATOM 4376 N N . VAL A 1 562 ? 19.368 0.740 37.143 1.00 95.81 562 VAL A N 1
ATOM 4377 C CA . VAL A 1 562 ? 20.329 1.566 36.406 1.00 95.81 562 VAL A CA 1
ATOM 4378 C C . VAL A 1 562 ? 19.564 2.513 35.494 1.00 95.81 562 VAL A C 1
ATOM 4380 O O . VAL A 1 562 ? 18.651 2.090 34.788 1.00 95.81 562 VAL A O 1
ATOM 4383 N N . VAL A 1 563 ? 19.949 3.786 35.486 1.00 96.56 563 VAL A N 1
ATOM 4384 C CA . VAL A 1 563 ? 19.421 4.793 34.564 1.00 96.56 563 VAL A CA 1
ATOM 4385 C C . VAL A 1 563 ? 20.502 5.152 33.554 1.00 96.56 563 VAL A C 1
ATOM 4387 O O . VAL A 1 563 ? 21.628 5.469 33.933 1.00 96.56 563 VAL A O 1
ATOM 4390 N N . VAL A 1 564 ? 20.160 5.115 32.267 1.00 97.31 564 VAL A N 1
ATOM 4391 C CA . VAL A 1 564 ? 21.018 5.598 31.179 1.00 97.31 564 VAL A CA 1
ATOM 4392 C C . VAL A 1 564 ? 20.296 6.738 30.476 1.00 97.31 564 VAL A C 1
ATOM 4394 O O . VAL A 1 564 ? 19.233 6.547 29.892 1.00 97.31 564 VAL A O 1
ATOM 4397 N N . HIS A 1 565 ? 20.876 7.930 30.545 1.00 97.19 565 HIS A N 1
ATOM 4398 C CA . HIS A 1 565 ? 20.379 9.137 29.901 1.00 97.19 565 HIS A CA 1
ATOM 4399 C C . HIS A 1 565 ? 21.276 9.484 28.716 1.00 97.19 565 HIS A C 1
ATOM 4401 O O . HIS A 1 565 ? 22.455 9.789 28.911 1.00 97.19 565 HIS A O 1
ATOM 4407 N N . ALA A 1 566 ? 20.726 9.450 27.505 1.00 96.69 566 ALA A N 1
ATOM 4408 C CA . ALA A 1 566 ? 21.417 9.829 26.279 1.00 96.69 566 ALA A CA 1
ATOM 4409 C C . ALA A 1 566 ? 20.719 11.031 25.635 1.00 96.69 566 ALA A C 1
ATOM 4411 O O . ALA A 1 566 ? 19.555 10.930 25.269 1.00 96.69 566 ALA A O 1
ATOM 4412 N N . VAL A 1 567 ? 21.431 12.144 25.464 1.00 97.62 567 VAL A N 1
ATOM 4413 C CA . VAL A 1 567 ? 21.010 13.297 24.656 1.00 97.62 567 VAL A CA 1
ATOM 4414 C C . VAL A 1 567 ? 21.726 13.215 23.318 1.00 97.62 567 VAL A C 1
ATOM 4416 O O . VAL A 1 567 ? 22.940 12.992 23.269 1.00 97.62 567 VAL A O 1
ATOM 4419 N N . PHE A 1 568 ? 20.986 13.377 22.229 1.00 96.00 568 PHE A N 1
ATOM 4420 C CA . PHE A 1 568 ? 21.505 13.215 20.881 1.00 96.00 568 PHE A CA 1
ATOM 4421 C C . PHE A 1 568 ? 20.857 14.178 19.895 1.00 96.00 568 PHE A C 1
ATOM 4423 O O . PHE A 1 568 ? 19.753 14.674 20.089 1.00 96.00 568 PHE A O 1
ATOM 4430 N N . GLU A 1 569 ? 21.552 14.395 18.791 1.00 96.38 569 GLU A N 1
ATOM 4431 C CA . GLU A 1 569 ? 21.010 15.039 17.603 1.00 96.38 569 GLU A CA 1
ATOM 4432 C C . GLU A 1 569 ? 20.617 13.955 16.598 1.00 96.38 569 GLU A C 1
ATOM 4434 O O . GLU A 1 569 ? 21.337 12.966 16.434 1.00 96.38 569 GLU A O 1
ATOM 4439 N N . VAL A 1 570 ? 19.498 14.133 15.900 1.00 95.75 570 VAL A N 1
ATOM 4440 C CA . VAL A 1 570 ? 19.115 13.264 14.781 1.00 95.75 570 VAL A CA 1
ATOM 4441 C C . VAL A 1 570 ? 19.571 13.914 13.489 1.00 95.75 570 VAL A C 1
ATOM 4443 O O . VAL A 1 570 ? 19.118 15.005 13.137 1.00 95.75 570 VAL A O 1
ATOM 4446 N N . ILE A 1 571 ? 20.460 13.229 12.777 1.00 93.88 571 ILE A N 1
ATOM 4447 C CA . ILE A 1 571 ? 20.998 13.665 11.493 1.00 93.88 571 ILE A CA 1
ATOM 4448 C C . ILE A 1 571 ? 20.363 12.817 10.391 1.00 93.88 571 ILE A C 1
ATOM 4450 O O . ILE A 1 571 ? 20.379 11.585 10.456 1.00 93.88 571 ILE A O 1
ATOM 4454 N N . ASN A 1 572 ? 19.786 13.472 9.388 1.00 92.00 572 ASN A N 1
ATOM 4455 C CA . ASN A 1 572 ? 19.170 12.800 8.248 1.00 92.00 572 ASN A CA 1
ATOM 4456 C C . ASN A 1 572 ? 20.204 12.314 7.217 1.00 92.00 572 ASN A C 1
ATOM 4458 O O . ASN A 1 572 ? 21.400 12.601 7.319 1.00 92.00 572 ASN A O 1
ATOM 4462 N N . ALA A 1 573 ? 19.733 11.604 6.190 1.00 83.38 573 ALA A N 1
ATOM 4463 C CA . ALA A 1 573 ? 20.585 11.047 5.138 1.00 83.38 573 ALA A CA 1
ATOM 4464 C C . ALA A 1 573 ? 21.413 12.099 4.366 1.00 83.38 573 ALA A C 1
ATOM 4466 O O . ALA A 1 573 ? 22.454 11.765 3.803 1.00 83.38 573 ALA A O 1
ATOM 4467 N N . VAL A 1 574 ? 20.979 13.367 4.351 1.00 83.06 574 VAL A N 1
ATOM 4468 C CA . VAL A 1 574 ? 21.672 14.480 3.672 1.00 83.06 574 VAL A CA 1
ATOM 4469 C C . VAL A 1 574 ? 22.561 15.305 4.616 1.00 83.06 574 VAL A C 1
ATOM 4471 O O . VAL A 1 574 ? 23.067 16.357 4.231 1.00 83.06 574 VAL A O 1
ATOM 4474 N N . GLY A 1 575 ? 22.776 14.844 5.853 1.00 87.00 575 GLY A N 1
ATOM 4475 C CA . GLY A 1 575 ? 23.703 15.458 6.811 1.00 87.00 575 GLY A CA 1
ATOM 4476 C C . GLY A 1 575 ? 23.145 16.660 7.577 1.00 87.00 575 GLY A C 1
ATOM 4477 O O . GLY A 1 575 ? 23.897 17.358 8.255 1.00 87.00 575 GLY A O 1
ATOM 4478 N N . THR A 1 576 ? 21.839 16.913 7.495 1.00 91.81 576 THR A N 1
ATOM 4479 C CA . THR A 1 576 ? 21.162 17.987 8.231 1.00 91.81 576 THR A CA 1
ATOM 4480 C C . THR A 1 576 ? 20.629 17.472 9.562 1.00 91.81 576 THR A C 1
ATOM 4482 O O . THR A 1 576 ? 20.045 16.390 9.641 1.00 91.81 576 THR A O 1
ATOM 4485 N N . LYS A 1 577 ? 20.815 18.266 10.618 1.00 95.56 577 LYS A N 1
ATOM 4486 C CA . LYS A 1 577 ? 20.179 18.034 11.915 1.00 95.56 577 LYS A CA 1
ATOM 4487 C C . LYS A 1 577 ? 18.686 18.349 11.812 1.00 95.56 577 LYS A C 1
ATOM 4489 O O . LYS A 1 577 ? 18.329 19.479 11.497 1.00 95.56 577 LYS A O 1
ATOM 4494 N N . ILE A 1 578 ? 17.845 17.361 12.106 1.00 96.38 578 ILE A N 1
ATOM 4495 C CA . ILE A 1 578 ? 16.381 17.457 11.995 1.00 96.38 578 ILE A CA 1
ATOM 4496 C C . ILE A 1 578 ? 15.654 17.350 13.341 1.00 96.38 578 ILE A C 1
ATOM 4498 O O . ILE A 1 578 ? 14.530 17.830 13.444 1.00 96.38 578 ILE A O 1
ATOM 4502 N N . PHE A 1 579 ? 16.290 16.787 14.375 1.00 96.88 579 PHE A N 1
ATOM 4503 C CA . PHE A 1 579 ? 15.762 16.791 15.743 1.00 96.88 579 PHE A CA 1
ATOM 4504 C C . PHE A 1 579 ? 16.872 16.959 16.781 1.00 96.88 579 PHE A C 1
ATOM 4506 O O . PHE A 1 579 ? 17.989 16.469 16.583 1.00 96.88 579 PHE A O 1
ATOM 4513 N N . ASP A 1 580 ? 16.525 17.569 17.909 1.00 97.38 580 ASP A N 1
ATOM 4514 C CA . ASP A 1 580 ? 17.163 17.315 19.200 1.00 97.38 580 ASP A CA 1
ATOM 4515 C C . ASP A 1 580 ? 16.366 16.227 19.923 1.00 97.38 580 ASP A C 1
ATOM 4517 O O . ASP A 1 580 ? 15.138 16.221 19.880 1.00 97.38 580 ASP A O 1
ATOM 4521 N N . GLY A 1 581 ? 17.034 15.263 20.547 1.00 96.06 581 GLY A N 1
ATOM 4522 C CA . GLY A 1 581 ? 16.357 14.131 21.164 1.00 96.06 581 GLY A CA 1
ATOM 4523 C C . GLY A 1 581 ? 17.020 13.639 22.435 1.00 96.06 581 GLY A C 1
ATOM 4524 O O . GLY A 1 581 ? 18.195 13.906 22.701 1.00 96.06 581 GLY A O 1
ATOM 4525 N N . ALA A 1 582 ? 16.249 12.895 23.221 1.00 96.88 582 ALA A N 1
ATOM 4526 C CA . ALA A 1 582 ? 16.764 12.185 24.375 1.00 96.88 582 ALA A CA 1
ATOM 4527 C C . ALA A 1 582 ? 16.152 10.789 24.505 1.00 96.88 582 ALA A C 1
ATOM 4529 O O . ALA A 1 582 ? 14.978 10.569 24.204 1.00 96.88 582 ALA A O 1
ATOM 4530 N N . TRP A 1 583 ? 16.966 9.857 24.993 1.00 96.88 583 TRP A N 1
ATOM 4531 C CA . TRP A 1 583 ? 16.549 8.545 25.464 1.00 96.88 583 TRP A CA 1
ATOM 4532 C C . TRP A 1 583 ? 16.839 8.430 26.956 1.00 96.88 583 TRP A C 1
ATOM 4534 O O . TRP A 1 583 ? 17.985 8.560 27.392 1.00 96.88 583 TRP A O 1
ATOM 4544 N N . ASN A 1 584 ? 15.789 8.160 27.727 1.00 96.62 584 ASN A N 1
ATOM 4545 C CA . ASN A 1 584 ? 15.849 7.866 29.152 1.00 96.62 584 ASN A CA 1
ATOM 4546 C C . ASN A 1 584 ? 15.550 6.383 29.357 1.00 96.62 584 ASN A C 1
ATOM 4548 O O . ASN A 1 584 ? 14.388 5.974 29.360 1.00 96.62 584 ASN A O 1
ATOM 4552 N N . TYR A 1 585 ? 16.593 5.577 29.527 1.00 97.00 585 TYR A N 1
ATOM 4553 C CA . TYR A 1 585 ? 16.460 4.164 29.857 1.00 97.00 585 TYR A CA 1
ATOM 4554 C C . TYR A 1 585 ? 16.461 3.983 31.371 1.00 97.00 585 TYR A C 1
ATOM 4556 O O . TYR A 1 585 ? 17.369 4.458 32.049 1.00 97.00 585 TYR A O 1
ATOM 4564 N N . THR A 1 586 ? 15.495 3.238 31.898 1.00 96.00 586 THR A N 1
ATOM 4565 C CA . THR A 1 586 ? 15.532 2.692 33.259 1.00 96.00 586 THR A CA 1
ATOM 4566 C C . THR A 1 586 ? 15.537 1.174 33.166 1.00 96.00 586 THR A C 1
ATOM 4568 O O . THR A 1 586 ? 14.547 0.576 32.748 1.00 96.00 586 THR A O 1
ATOM 4571 N N . VAL A 1 587 ? 16.660 0.559 33.532 1.00 95.44 587 VAL A N 1
ATOM 4572 C CA . VAL A 1 587 ? 16.841 -0.895 33.571 1.00 95.44 587 VAL A CA 1
ATOM 4573 C C . VAL A 1 587 ? 16.655 -1.370 35.003 1.00 95.44 587 VAL A C 1
ATOM 4575 O O . VAL A 1 587 ? 17.376 -0.923 35.895 1.00 95.44 587 VAL A O 1
ATOM 4578 N N . PHE A 1 588 ? 15.714 -2.281 35.221 1.00 92.31 588 PHE A N 1
ATOM 4579 C CA . PHE A 1 588 ? 15.448 -2.878 36.528 1.00 92.31 588 PHE A CA 1
ATOM 4580 C C . PHE A 1 588 ? 16.204 -4.199 36.703 1.00 92.31 588 PHE A C 1
ATOM 4582 O O . PHE A 1 588 ? 16.563 -4.861 35.728 1.00 92.31 588 PHE A O 1
ATOM 4589 N N . SER A 1 589 ? 16.419 -4.625 37.949 1.00 90.38 589 SER A N 1
ATOM 4590 C CA . SER A 1 589 ? 17.057 -5.910 38.276 1.00 90.38 589 SER A CA 1
ATOM 4591 C C . SER A 1 589 ? 16.264 -7.143 37.821 1.00 90.38 589 SER A C 1
ATOM 4593 O O . SER A 1 589 ? 16.819 -8.238 37.784 1.00 90.38 589 SER A O 1
ATOM 4595 N N . THR A 1 590 ? 15.007 -6.976 37.399 1.00 87.31 590 THR A N 1
ATOM 4596 C CA . THR A 1 590 ? 14.193 -8.000 36.716 1.00 87.31 590 THR A CA 1
ATOM 4597 C C . THR A 1 590 ? 14.606 -8.225 35.254 1.00 87.31 590 THR A C 1
ATOM 4599 O O . THR A 1 590 ? 14.250 -9.242 34.654 1.00 87.31 590 THR A O 1
ATOM 4602 N N . GLY A 1 591 ? 15.355 -7.286 34.668 1.00 88.19 591 GLY A N 1
ATOM 4603 C CA . GLY A 1 591 ? 15.670 -7.231 33.240 1.00 88.19 591 GLY A CA 1
ATOM 4604 C C . GLY A 1 591 ? 14.672 -6.418 32.411 1.00 88.19 591 GLY A C 1
ATOM 4605 O O . GLY A 1 591 ? 14.856 -6.313 31.197 1.00 88.19 591 GLY A O 1
ATOM 4606 N N . ASP A 1 592 ? 13.646 -5.837 33.041 1.00 90.62 592 ASP A N 1
ATOM 4607 C CA . ASP A 1 592 ? 12.731 -4.908 32.379 1.00 90.62 592 ASP A CA 1
ATOM 4608 C C . ASP A 1 592 ? 13.445 -3.597 32.037 1.00 90.62 592 ASP A C 1
ATOM 4610 O O . ASP A 1 592 ? 14.252 -3.081 32.817 1.00 90.62 592 ASP A O 1
ATOM 4614 N N . VAL A 1 593 ? 13.119 -3.042 30.869 1.00 93.44 593 VAL A N 1
ATOM 4615 C CA . VAL A 1 593 ? 13.650 -1.761 30.397 1.00 93.44 593 VAL A CA 1
ATOM 4616 C C . VAL A 1 593 ? 12.489 -0.833 30.094 1.00 93.44 593 VAL A C 1
ATOM 4618 O O . VAL A 1 593 ? 11.712 -1.078 29.173 1.00 93.44 593 VAL A O 1
ATOM 4621 N N . PHE A 1 594 ? 12.397 0.255 30.848 1.00 94.19 594 PHE A N 1
ATOM 4622 C CA . PHE A 1 594 ? 11.526 1.373 30.516 1.00 94.19 594 PHE A CA 1
ATOM 4623 C C . PHE A 1 594 ? 12.315 2.385 29.687 1.00 94.19 594 PHE A C 1
ATOM 4625 O O . PHE A 1 594 ? 13.400 2.796 30.096 1.00 94.19 594 PHE A O 1
ATOM 4632 N N . LEU A 1 595 ? 11.783 2.772 28.529 1.00 94.88 595 LEU A N 1
ATOM 4633 C CA . LEU A 1 595 ? 12.388 3.763 27.646 1.00 94.88 595 LEU A CA 1
ATOM 4634 C C . LEU A 1 595 ? 11.401 4.895 27.396 1.00 94.88 595 LEU A C 1
ATOM 4636 O O . LEU A 1 595 ? 10.334 4.682 26.825 1.00 94.88 595 LEU A O 1
ATOM 4640 N N . GLU A 1 596 ? 11.808 6.102 27.758 1.00 95.88 596 GLU A N 1
ATOM 4641 C CA . GLU A 1 596 ? 11.157 7.331 27.326 1.00 95.88 596 GLU A CA 1
ATOM 4642 C C . GLU A 1 596 ? 12.006 8.000 26.237 1.00 95.88 596 GLU A C 1
ATOM 4644 O O . GLU A 1 596 ? 13.219 8.170 26.393 1.00 95.88 596 GLU A O 1
ATOM 4649 N N . GLN A 1 597 ? 11.365 8.351 25.121 1.00 94.69 597 GLN A N 1
ATOM 4650 C CA . GLN A 1 597 ? 11.987 9.044 23.996 1.00 94.69 597 GLN A CA 1
ATOM 4651 C C . GLN A 1 597 ? 11.336 10.410 23.805 1.00 94.69 597 GLN A C 1
ATOM 4653 O O . GLN A 1 597 ? 10.121 10.497 23.631 1.00 94.69 597 GLN A O 1
ATOM 4658 N N . THR A 1 598 ? 12.157 11.453 23.727 1.00 96.06 598 THR A N 1
ATOM 4659 C CA . THR A 1 598 ? 11.734 12.790 23.301 1.00 96.06 598 THR A CA 1
ATOM 4660 C C . THR A 1 598 ? 12.421 13.165 21.994 1.00 96.06 598 THR A C 1
ATOM 4662 O O . THR A 1 598 ? 13.571 12.794 21.756 1.00 96.06 598 THR A O 1
ATOM 4665 N N . LEU A 1 599 ? 11.693 13.866 21.124 1.00 96.12 599 LEU A N 1
ATOM 4666 C CA . LEU A 1 599 ? 12.198 14.421 19.870 1.00 96.12 599 LEU A CA 1
ATOM 4667 C C . LEU A 1 599 ? 11.604 15.818 19.682 1.00 96.12 599 LEU A C 1
ATOM 4669 O O . LEU A 1 599 ? 10.385 15.972 19.629 1.00 96.12 599 LEU A O 1
ATOM 4673 N N . GLU A 1 600 ? 12.466 16.815 19.556 1.00 96.31 600 GLU A N 1
ATOM 4674 C CA . GLU A 1 600 ? 12.124 18.211 19.311 1.00 96.31 600 GLU A CA 1
ATOM 4675 C C . GLU A 1 600 ? 12.554 18.585 17.885 1.00 96.31 600 GLU A C 1
ATOM 4677 O O . GLU A 1 600 ? 13.749 18.522 17.575 1.00 96.31 600 GLU A O 1
ATOM 4682 N N . PRO A 1 601 ? 11.612 18.908 16.977 1.00 95.81 601 PRO A N 1
ATOM 4683 C CA . PRO A 1 601 ? 11.933 19.184 15.581 1.00 95.81 601 PRO A CA 1
ATOM 4684 C C . PRO A 1 601 ? 12.786 20.444 15.440 1.00 95.81 601 PRO A C 1
ATOM 4686 O O . PRO A 1 601 ? 12.519 21.481 16.046 1.00 95.81 601 PRO A O 1
ATOM 4689 N N . CYS A 1 602 ? 13.804 20.363 14.589 1.00 95.19 602 CYS A N 1
ATOM 4690 C CA . CYS A 1 602 ? 14.650 21.492 14.234 1.00 95.19 602 CYS A CA 1
ATOM 4691 C C . CYS A 1 602 ? 14.162 22.114 12.922 1.00 95.19 602 CYS A C 1
ATOM 4693 O O . CYS A 1 602 ? 14.565 21.694 11.840 1.00 95.19 602 CYS A O 1
ATOM 4695 N N . GLY A 1 603 ? 13.317 23.140 13.031 1.00 91.06 603 GLY A N 1
ATOM 4696 C CA . GLY A 1 603 ? 12.742 23.836 11.878 1.00 91.06 603 GLY A CA 1
ATOM 4697 C C . GLY A 1 603 ? 11.488 23.160 11.326 1.00 91.06 603 GLY A C 1
ATOM 4698 O O . GLY A 1 603 ? 10.872 22.321 11.982 1.00 91.06 603 GLY A O 1
ATOM 4699 N N . GLU A 1 604 ? 11.089 23.571 10.124 1.00 91.94 604 GLU A N 1
ATOM 4700 C CA . GLU A 1 604 ? 9.941 22.986 9.433 1.00 91.94 604 GLU A CA 1
ATOM 4701 C C . GLU A 1 604 ? 10.336 21.671 8.764 1.00 91.94 604 GLU A C 1
ATOM 4703 O O . GLU A 1 604 ? 11.329 21.583 8.040 1.00 91.94 604 GLU A O 1
ATOM 4708 N N . LEU A 1 605 ? 9.537 20.643 9.021 1.00 91.94 605 LEU A N 1
ATOM 4709 C CA . LEU A 1 605 ? 9.741 19.294 8.527 1.00 91.94 605 LEU A CA 1
ATOM 4710 C C . LEU A 1 605 ? 8.546 18.891 7.654 1.00 91.94 605 LEU A C 1
ATOM 4712 O O . LEU A 1 605 ? 7.410 19.223 8.008 1.00 91.94 605 LEU A O 1
ATOM 4716 N N . PRO A 1 606 ? 8.756 18.169 6.538 1.00 91.44 606 PRO A N 1
ATOM 4717 C CA . PRO A 1 606 ? 7.644 17.588 5.798 1.00 91.44 606 PRO A CA 1
ATOM 4718 C C . PRO A 1 606 ? 6.866 16.585 6.667 1.00 91.44 606 PRO A C 1
ATOM 4720 O O . PRO A 1 606 ? 7.374 16.122 7.694 1.00 91.44 606 PRO A O 1
ATOM 4723 N N . PRO A 1 607 ? 5.639 16.208 6.258 1.00 91.06 607 PRO A N 1
ATOM 4724 C CA . PRO A 1 607 ? 4.847 15.216 6.975 1.00 91.06 607 PRO A CA 1
ATOM 4725 C C . PRO A 1 607 ? 5.668 13.959 7.261 1.00 91.06 607 PRO A C 1
ATOM 4727 O O . PRO A 1 607 ? 6.294 13.412 6.357 1.00 91.06 607 PRO A O 1
ATOM 4730 N N . MET A 1 608 ? 5.678 13.491 8.506 1.00 90.81 608 MET A N 1
ATOM 4731 C CA . MET A 1 608 ? 6.453 12.308 8.877 1.00 90.81 608 MET A CA 1
ATOM 4732 C C . MET A 1 608 ? 5.638 11.034 8.639 1.00 90.81 608 MET A C 1
ATOM 4734 O O . MET A 1 608 ? 4.504 10.944 9.114 1.00 90.81 608 MET A O 1
ATOM 4738 N N . PRO A 1 609 ? 6.199 10.001 7.987 1.00 93.06 609 PRO A N 1
ATOM 4739 C CA . PRO A 1 609 ? 5.462 8.762 7.742 1.00 93.06 609 PRO A CA 1
ATOM 4740 C C . PRO A 1 609 ? 5.283 7.908 9.004 1.00 93.06 609 PRO A C 1
ATOM 4742 O O . PRO A 1 609 ? 4.383 7.062 9.061 1.00 93.06 609 PRO A O 1
ATOM 4745 N N . ARG A 1 610 ? 6.191 8.067 9.976 1.00 93.94 610 ARG A N 1
ATOM 4746 C CA . ARG A 1 610 ? 6.248 7.333 11.244 1.00 93.94 610 ARG A CA 1
ATOM 4747 C C . ARG A 1 610 ? 7.217 8.022 12.207 1.00 93.94 610 ARG A C 1
ATOM 4749 O O . ARG A 1 610 ? 8.205 8.597 11.768 1.00 93.94 610 ARG A O 1
ATOM 4756 N N . VAL A 1 611 ? 6.984 7.858 13.508 1.00 93.88 611 VAL A N 1
ATOM 4757 C CA . VAL A 1 611 ? 7.986 8.067 14.562 1.00 93.88 611 VAL A CA 1
ATOM 4758 C C . VAL A 1 611 ? 7.964 6.844 15.473 1.00 93.88 611 VAL A C 1
ATOM 4760 O O . VAL A 1 611 ? 6.906 6.462 15.969 1.00 93.88 611 VAL A O 1
ATOM 4763 N N . GLY A 1 612 ? 9.106 6.188 15.663 1.00 94.31 612 GLY A N 1
ATOM 4764 C CA . GLY A 1 612 ? 9.201 5.029 16.548 1.00 94.31 612 GLY A CA 1
ATOM 4765 C C . GLY A 1 612 ? 10.586 4.397 16.551 1.00 94.31 612 GLY A C 1
ATOM 4766 O O . GLY A 1 612 ? 11.536 4.959 16.013 1.00 94.31 612 GLY A O 1
ATOM 4767 N N . LEU A 1 613 ? 10.692 3.209 17.140 1.00 94.38 613 LEU A N 1
ATOM 4768 C CA . LEU A 1 613 ? 11.929 2.431 17.205 1.00 94.38 613 LEU A CA 1
ATOM 4769 C C . LEU A 1 613 ? 11.854 1.217 16.278 1.00 94.38 613 LEU A C 1
ATOM 4771 O O . LEU A 1 613 ? 10.784 0.649 16.058 1.00 94.38 613 LEU A O 1
ATOM 4775 N N . MET A 1 614 ? 13.002 0.794 15.758 1.00 94.38 614 MET A N 1
ATOM 4776 C CA . MET A 1 614 ? 13.163 -0.450 15.016 1.00 94.38 614 MET A CA 1
ATOM 4777 C C . MET A 1 614 ? 14.115 -1.376 15.769 1.00 94.38 614 MET A C 1
ATOM 4779 O O . MET A 1 614 ? 15.259 -1.020 16.051 1.00 94.38 614 MET A O 1
ATOM 4783 N N . LEU A 1 615 ? 13.635 -2.586 16.049 1.00 95.12 615 LEU A N 1
ATOM 4784 C CA . LEU A 1 615 ? 14.415 -3.678 16.616 1.00 95.12 615 LEU A CA 1
ATOM 4785 C C . LEU A 1 615 ? 14.553 -4.773 15.559 1.00 95.12 615 LEU A C 1
ATOM 4787 O O . LEU A 1 615 ? 13.578 -5.129 14.895 1.00 95.12 615 LEU A O 1
ATOM 4791 N N . ARG A 1 616 ? 15.758 -5.325 15.404 1.00 94.56 616 ARG A N 1
ATOM 4792 C CA . ARG A 1 616 ? 15.995 -6.506 14.564 1.00 94.56 616 ARG A CA 1
ATOM 4793 C C . ARG A 1 616 ? 16.272 -7.685 15.473 1.00 94.56 616 ARG A C 1
ATOM 4795 O O . ARG A 1 616 ? 17.298 -7.700 16.143 1.00 94.56 616 ARG A O 1
ATOM 4802 N N . LEU A 1 617 ? 15.358 -8.645 15.490 1.00 94.25 617 LEU A N 1
ATOM 4803 C CA . LEU A 1 617 ? 15.436 -9.820 16.350 1.00 94.25 617 LEU A CA 1
ATOM 4804 C C . LEU A 1 617 ? 15.925 -11.033 15.541 1.00 94.25 617 LEU A C 1
ATOM 4806 O O . LEU A 1 617 ? 15.639 -11.107 14.340 1.00 94.25 617 LEU A O 1
ATOM 4810 N N . PRO A 1 618 ? 16.637 -11.991 16.161 1.00 90.19 618 PRO A N 1
ATOM 4811 C CA . PRO A 1 618 ? 16.923 -13.276 15.540 1.00 90.19 618 PRO A CA 1
ATOM 4812 C C . PRO A 1 618 ? 15.633 -13.956 15.087 1.00 90.19 618 PRO A C 1
ATOM 4814 O O . PRO A 1 618 ? 14.620 -13.882 15.784 1.00 90.19 618 PRO A O 1
ATOM 4817 N N . ALA A 1 619 ? 15.682 -14.655 13.949 1.00 85.38 619 ALA A N 1
ATOM 4818 C CA . ALA A 1 619 ? 14.586 -15.531 13.553 1.00 85.38 619 ALA A CA 1
ATOM 4819 C C . ALA A 1 619 ? 14.310 -16.535 14.688 1.00 85.38 619 ALA A C 1
ATOM 4821 O O . ALA A 1 619 ? 15.248 -17.103 15.261 1.00 85.38 619 ALA A O 1
ATOM 4822 N N . THR A 1 620 ? 13.035 -16.668 15.055 1.00 60.69 620 THR A N 1
ATOM 4823 C CA . THR A 1 620 ? 12.565 -17.580 16.106 1.00 60.69 620 THR A CA 1
ATOM 4824 C C . THR A 1 620 ? 12.708 -19.029 15.704 1.00 60.69 620 THR A C 1
ATOM 4826 O O . THR A 1 620 ? 12.317 -19.337 14.553 1.00 60.69 620 THR A O 1
#

Secondary structure (DSSP, 8-state):
-EE--SSS---HHHHHHHHHHHHH-TTS-EE-TT-TTSTT-SBB--BS--HHHHHHHHTSS--S-EEEEEES--SSS--TTHHHHHHHHHH-TTEEEEEES-SB--PEEES-EEEEEETTT--EEEEEEEEEE-SSSEEEEEEEEEEPP-GGGS--SS-EEEEEEEEPPP-SSEEEEEESTTTSEEEEEETTTEEEEEEESSSEEEEEEEPPTT-SSS-EEEEEEE-SSEEEEEETTEEEEEEE--S-PPP-SPPEEESB-TTT--B--SEEEEEEEESSPPPHHHHHHHTTSPPTT-SEEEEEEEEEEE---EEE-TTTTS-SS--GGGG---SB-TT-PBPHHHHHHHHHT-SEEEEEEETTTTEEEEEE--SS--STTEEEEEEEEETTEEEEEEEE------TT-EEEEE-----PPPPTT--EEEEEEEEESS-BTTB-TT-EEEEEEEE-----SS-------TT---EEEE-SSEEEEEETTEEEEEETTT-SEEEEEETTEE--SEEEEEE---PPPHHHHSS-HHHHHHHTTGGG-EEEEEEEEEEEEETTEEEEEEEEEEE-TTS-EEEEEEEEEEEETTS-EEEEEEEEE-S--PPPS--EEEEEPPP-

Sequence (620 aa):
GWSLGNESGYGPNHDKAAAWIRGHDPTRLIHYHPAEEAPVVDIIAPMYPSLDELIEEAKKEDDRPIIMCEYAHSMGNSTGNLREYWDAVAEYDRIQGGFIWDWCDQGIRQRTAKFARDKASGRRALVFGDILEAKPGRALQCGYAAVAPGAVLNITGNAITVMLWVRPDRHDGLNVFLCKGDAQYALYQIGAKSLAFQLDLGRNMLLSAPLPDDWYDDWHHIAGVYDGESMRLYIDGVEAVAQPAEGIIRSHPWAVFIGRNPASLNVGRGLLAHPAVFDRALDAEAIRSAGRAVPDAAVLHLDFEDIETTHRPWFAYGGDLGETPTDGSFCLNGLVSPDRIPHPAMWEYKKVLEPVAVEMKDAESGRFLITNRNFFVSLDYLDIQWRIVASGNIIHSGTIEPQPIAPQSSAEIVVPYALSEPVAGMEYWVSLHFTLAADAPWAPQGHEAAWAQFALPLKASTLPSPERADTAEISLEDRASDCVAAGEGFRITFDKQSGAITSWRRGGRELLCAPVALNLWRAPTDNDRIPKVSDLWREAGYDAVHTRVTVLRAEQCAPDRVVVHAVFEVINAVGTKIFDGAWNYTVFSTGDVFLEQTLEPCGELPPMPRVGLMLRLPAT

Foldseek 3Di:
DDELDADPDDDDVSLVVLVVCCVVDVPDFYDYPPCQVPPSGQANAAEADDLVRVLVVLPDPDPRAYEHQEYFFQFFPTSPPVLVLLVSCVVGVSHVYYAYNDAEFPFDKDFKWKWFAWPQPRFTWTWFADFDADPVGTWGALAKTWGDDDPLVQQFAQKKKKKWKFAFAQFAAKAFFKDQADELWGWIDGGQFWTWIWFPQVHIDIDIFGADPNNHRDMWIWMWIGAQFKIFIDILLHTRDMDTDHGTRHGDPGTMMGQAHPHQRDGHHGIIAWIFMASHGDDSVQSNCVSNPNDHHTSGTGRVPDMDMDRDMDTDAFRSNSDPPTPGSPSGRHCAYNVRHGDPSVVVVLASPFQWDWDDPDLQQQKIKIFGQAAAAFQQQWKKKKFKAKQRRTPDIDTDHTDRADHRGIDIDGDPDHDDQDDAPIWIKMKIWIWGCAQDPVGGGRHTRYMDMDTRPHDHPHHPDPPAPVPWFWDWDDDDQWIWIDTPQWIWIAGQFQRWTAFIGGNNDTFFPGTKFKALDDDDGPVCPVVVVVVLCVVLQRHDKGWGWPDWDWDPPDRFKIWIKTWTFIAGPVGDGFWTKIWIWIATNVRDIDIDIDTDTDDDGRDTPDTDIDTHGPDD

Radius of gyration: 31.8 Å; chains: 1; bounding box: 81×48×86 Å